Protein AF-A0A8J7SD52-F1 (afdb_monomer)

Organism: NCBI:txid2812953

Solvent-accessible surface area (backbone atoms only — not comparable to full-atom values): 25596 Å² total; per-residue (Å²): 138,85,84,83,87,63,96,89,71,88,84,88,81,79,89,80,87,79,93,76,86,85,83,93,71,65,68,64,54,54,51,52,50,52,50,49,51,50,50,50,55,48,48,55,50,54,71,71,63,67,62,50,36,27,65,45,66,41,72,42,74,46,80,46,48,34,66,55,72,47,77,54,98,90,45,72,41,54,59,40,42,37,36,39,30,37,42,24,34,75,88,71,50,66,7,68,12,58,24,48,56,54,46,59,80,31,33,50,68,49,43,73,76,34,52,75,68,50,31,48,50,54,38,48,50,42,32,51,49,43,42,62,63,44,42,73,38,68,34,82,44,52,53,53,44,48,65,68,44,46,66,62,42,44,54,49,44,26,64,79,69,70,33,93,80,57,50,66,48,41,51,30,23,33,38,11,13,56,44,43,7,37,48,43,31,49,27,62,75,72,68,47,71,30,54,79,70,62,49,54,75,91,37,35,82,38,49,65,43,80,39,58,36,30,36,41,24,40,72,41,51,82,84,56,50,73,67,55,54,46,42,43,36,77,73,46,36,30,51,44,40,40,35,51,38,59,45,84,72,57,75,69,57,11,50,55,50,31,48,55,51,50,50,55,49,44,77,67,50,51,86,39,75,27,94,56,28,83,87,37,34,38,42,37,31,37,33,25,77,27,60,45,94,45,70,69,60,52,48,56,49,48,55,49,31,47,74,73,67,45,46,92,30,50,55,36,38,29,26,52,43,40,67,87,63,79,71,72,45,66,88,70,83,55,41,33,25,37,41,88,56,35,82,44,38,66,34,42,51,53,42,44,75,32,37,38,52,28,36,46,37,31,38,67,35,50,14,52,58,50,34,47,47,29,42,33,49,31,42,78,70,72,35,33,43,35,24,47,63,80,59,45,57,62,61,56,50,30,58,39,46,59,52,15,31,10,28,53,51,49,83,61,46,80,37,14,40,32,41,51,37,23,84,79,36,41,58,55,41,72,64,49,34,73,54,33,74,56,59,85,42,63,52,68,52,66,57,61,23,22,22,41,39,51,75,61,35,59,56,44,32,65,37,74,81,54,73,45,68,62,63,48,44,70,56,54,70,130

Foldseek 3Di:
DDFDDDPDDGDDDDDDDDDDDDDDDVPVVVVVVVVVVVVVVVVVVVLLPDWWWFADKFKDKDWFAWPDFDDDPRDTDGTKIKMWMWTATPVGDIFIFIAIADQCLQPVVLPVVDPPVRSVVLLLVLLVVLRVVRHGDTGSALLRSCVVRLVVSVVVSCVVSVPPCGRSLSNLRSCQRVSLGRLLRNCVSSVNQFVQSSQPPLLCVLQVFFFQKAFEEAEDELPHDLVVLLCCCVPQQRLEYAYEAQDPDDLVVSLVSRLVVVLSNCVSAQPPADPFFPVRTRAYAYENNARHADPVSVLVSLVSCVVSVNNVRHAEYENPHPLPDQAADQPSPHAYEYDSNQLALVSLLSVVVSVHQAYAAECSRSNVSRSSSNSSSCVVSVRWYAYEYDLDFLLSQLVRCLRQSRGDDRPGGDGRYYYHHVVPIGPPNVVSLVQQPCSPDQQSDDGSRIRRQDPVCRSCSSVSNPDRVVSCCRRDPD

Sequence (478 aa):
MVLLQMPGRRLWIGNCSISCKNPISDGMYQVRILVNQIVYNYAENVSALMSISITDTYCEFEREPLANPFGFKGGYLKEIWQTAVLLKSDDQLSGIGLGCQSVLWSDRRIFVSASESGGNSLMFAITDKALQLAKGRSFDTPIDLLNQLFPEVYAYAQGITGLPDLNMTFVMNALVAIDNAAWILYAKHHGIKNFDELIPEKYRPALSYRHDQVACVPIASYGMSIHDIKQLVNRQGYFVLKIKIGSPGGQQEMLENDKKRFEQIHQAIGETKSQYTKNGLIPYYLDINGRYESKELLKQFLDHAEKIGAMNQIFLLEEPFPEEYTAHVDDLGITIVADESAHTADNVKERIEMGYGAMALKPIVKTLSMTFEMAKIAYEYNTPCFCADLTVNPVLVDWNKNVAARLTTIPGINTGLLETNGHQNYKYWKEMLDYHPDPDASWVQSRNGVFNLDKSFYKKSGGIFEDLPHYRSILMPQ

pLDDT: mean 90.02, std 17.76, range [27.45, 98.88]

Nearest PDB structures (foldseek):
  3r0u-assembly1_A  TM=7.630E-01  e=9.603E-17  Francisella philomiragia subsp. philomiragia ATCC 25017
  1tkk-assembly1_A  TM=7.737E-01  e=1.775E-15  Bacillus subtilis
  3tte-assembly1_A  TM=7.748E-01  e=2.093E-15  Bradyrhizobium sp. ORS 278
  2qdd-assembly1_A  TM=7.507E-01  e=1.892E-14  Roseovarius nubinhibens ISM
  2ola-assembly1_A  TM=7.741E-01  e=1.572E-10  Staphylococcus aureus subsp. aureus COL

Radius of gyration: 25.09 Å; Cα contacts (8 Å, |Δi|>4): 893; chains: 1; bounding box: 64×82×63 Å

Mean predicted aligned error: 7.57 Å

Secondary structure (DSSP, 8-state):
------TT-PPPPP-------S--SHHHHHHHHHHHHHHHHHHHHHHT--PEEEEEEEEEEEEEEEEEEEEETTEEEEEEEEEEEEEEETTS-EEEEEEE--HHHH-HHHHHHS-HHHHHHHHHHHHHHHHHHHTT-EESSHHHHHHHHHHHHHHHHHHHHT-TT--HHHHHHHHHHHHHHHHHHHHHHTT--SHHHHS-GGGGGGG----SEEEEE-EE-TTS-HHHHHHHHHTT----EEEE---SSSHHHHHHHHHHHHHHHHHHHTT-B-TTBTTSBPPEEEE-TT----HHHHHHHHHHHHHTT-GGGEEEEE--S-TT-----GGGSS-EEESTT--SHHHHHHHHHTT--EEEE-HHHH-HHHHHHHHHHHHHTT--EEE--SS--HHHHHHHHHHHTTSPPPTTBSSEEEE--HHHHBTTHHHHHTTSSSTTSTTTS-BTTEEE--HHHHHHGGGTTS--HHHHHHHS--

InterPro domains:
  IPR013342 Mandelate racemase, C-terminal domain [PF13378] (229-389)
  IPR029017 Enolase-like, N-terminal [SSF54826] (54-191)
  IPR034593 D-galactonate dehydratase DgoD-like [PTHR48080] (127-410)
  IPR036849 Enolase-like, C-terminal domain superfamily [G3DSA:3.20.20.120] (211-435)
  IPR036849 Enolase-like, C-terminal domain superfamily [SSF51604] (221-396)

Structure (mmCIF, N/CA/C/O backbone):
data_AF-A0A8J7SD52-F1
#
_entry.id   AF-A0A8J7SD52-F1
#
loop_
_atom_site.group_PDB
_atom_site.id
_atom_site.type_symbol
_atom_site.label_atom_id
_atom_site.label_alt_id
_atom_site.label_comp_id
_atom_site.label_asym_id
_atom_site.label_entity_id
_atom_site.label_seq_id
_atom_site.pdbx_PDB_ins_code
_atom_site.Cartn_x
_atom_site.Cartn_y
_atom_site.Cartn_z
_atom_site.occupancy
_atom_site.B_iso_or_equiv
_atom_site.auth_seq_id
_atom_site.auth_comp_id
_atom_site.auth_asym_id
_atom_site.auth_atom_id
_atom_site.pdbx_PDB_model_num
ATOM 1 N N . MET A 1 1 ? 31.328 -45.412 -19.086 1.00 30.06 1 MET A N 1
ATOM 2 C CA . MET A 1 1 ? 31.581 -44.374 -20.105 1.00 30.06 1 MET A CA 1
ATOM 3 C C . MET A 1 1 ? 30.265 -44.111 -20.820 1.00 30.06 1 MET A C 1
ATOM 5 O O . MET A 1 1 ? 29.842 -44.943 -21.608 1.00 30.06 1 MET A O 1
ATOM 9 N N . VAL A 1 2 ? 29.557 -43.043 -20.452 1.00 32.19 2 VAL A N 1
ATOM 10 C CA . VAL A 1 2 ? 28.313 -42.642 -21.128 1.00 32.19 2 VAL A CA 1
ATOM 11 C C . VAL A 1 2 ? 28.694 -41.541 -22.106 1.00 32.19 2 VAL A C 1
ATOM 13 O O . VAL A 1 2 ? 29.158 -40.485 -21.687 1.00 32.19 2 VAL A O 1
ATOM 16 N N . LEU A 1 3 ? 28.577 -41.818 -23.404 1.00 28.33 3 LEU A N 1
ATOM 17 C CA . LEU A 1 3 ? 28.777 -40.818 -24.447 1.00 28.33 3 LEU A CA 1
ATOM 18 C C . LEU A 1 3 ? 27.433 -40.116 -24.677 1.00 28.33 3 LEU A C 1
ATOM 20 O O . LEU A 1 3 ? 26.516 -40.708 -25.240 1.00 28.33 3 LEU A O 1
ATOM 24 N N . LEU A 1 4 ? 27.310 -38.871 -24.226 1.00 31.78 4 LEU A N 1
ATOM 25 C CA . LEU A 1 4 ? 26.234 -37.979 -24.656 1.00 31.78 4 LEU A CA 1
ATOM 26 C C . LEU A 1 4 ? 26.670 -37.326 -25.968 1.00 31.78 4 LEU A C 1
ATOM 28 O O . LEU A 1 4 ? 27.691 -36.640 -26.022 1.00 31.78 4 LEU A O 1
ATOM 32 N N . GLN A 1 5 ? 25.924 -37.583 -27.039 1.00 28.28 5 GLN A N 1
ATOM 33 C CA . GLN A 1 5 ? 26.184 -37.018 -28.356 1.00 28.28 5 GLN A CA 1
ATOM 34 C C . GLN A 1 5 ? 25.186 -35.881 -28.609 1.00 28.28 5 GLN A C 1
ATOM 36 O O . GLN A 1 5 ? 23.996 -36.122 -28.780 1.00 28.28 5 GLN A O 1
ATOM 41 N N . MET A 1 6 ? 25.684 -34.644 -28.635 1.00 35.34 6 MET A N 1
ATOM 42 C CA . MET A 1 6 ? 24.988 -33.476 -29.183 1.00 35.34 6 MET A CA 1
ATOM 43 C C . MET A 1 6 ? 25.906 -32.757 -30.187 1.00 35.34 6 MET A C 1
ATOM 45 O O . MET A 1 6 ? 27.132 -32.905 -30.103 1.00 35.34 6 MET A O 1
ATOM 49 N N . PRO A 1 7 ? 25.358 -32.021 -31.174 1.00 32.50 7 PRO A N 1
ATOM 50 C CA . PRO A 1 7 ? 26.150 -31.456 -32.260 1.00 32.50 7 PRO A CA 1
ATOM 51 C C . PRO A 1 7 ? 27.044 -30.321 -31.740 1.00 32.50 7 PRO A C 1
ATOM 53 O O . PRO A 1 7 ? 26.551 -29.328 -31.217 1.00 32.50 7 PRO A O 1
ATOM 56 N N . GLY A 1 8 ? 28.363 -30.453 -31.909 1.00 39.94 8 GLY A N 1
ATOM 57 C CA . GLY A 1 8 ? 29.293 -29.317 -31.869 1.00 39.94 8 GLY A CA 1
ATOM 58 C C . GLY A 1 8 ? 30.322 -29.254 -30.735 1.00 39.94 8 GLY A C 1
ATOM 59 O O . GLY A 1 8 ? 31.317 -28.559 -30.920 1.00 39.94 8 GLY A O 1
ATOM 60 N N . ARG A 1 9 ? 30.191 -29.973 -29.607 1.00 34.56 9 ARG A N 1
ATOM 61 C CA . ARG A 1 9 ? 31.245 -30.029 -28.560 1.00 34.56 9 ARG A CA 1
ATOM 62 C C . ARG A 1 9 ? 31.256 -31.374 -27.819 1.00 34.56 9 ARG A C 1
ATOM 64 O O . ARG A 1 9 ? 30.211 -31.853 -27.396 1.00 34.56 9 ARG A O 1
ATOM 71 N N . ARG A 1 10 ? 32.440 -31.983 -27.642 1.00 30.95 10 ARG A N 1
ATOM 72 C CA . ARG A 1 10 ? 32.647 -33.183 -26.800 1.00 30.95 10 ARG A CA 1
ATOM 73 C C . ARG A 1 10 ? 33.134 -32.757 -25.415 1.00 30.95 10 ARG A C 1
ATOM 75 O O . ARG A 1 10 ? 34.218 -32.190 -25.315 1.00 30.95 10 ARG A O 1
ATOM 82 N N . LEU A 1 11 ? 32.371 -33.065 -24.368 1.00 33.22 11 LEU A N 1
ATOM 83 C CA . LEU A 1 11 ? 32.794 -32.902 -22.975 1.00 33.22 11 LEU A CA 1
ATOM 84 C C . LEU A 1 11 ? 33.321 -34.247 -22.447 1.00 33.22 11 LEU A C 1
ATOM 86 O O . LEU A 1 11 ? 32.622 -35.257 -22.522 1.00 33.22 11 LEU A O 1
ATOM 90 N N . TRP A 1 12 ? 34.552 -34.271 -21.935 1.00 32.75 12 TRP A N 1
ATOM 91 C CA . TRP A 1 12 ? 35.133 -35.440 -21.265 1.00 32.75 12 TRP A CA 1
ATOM 92 C C . TRP A 1 12 ? 34.887 -35.338 -19.758 1.00 32.75 12 TRP A C 1
ATOM 94 O O . TRP A 1 12 ? 35.367 -34.405 -19.122 1.00 32.75 12 TRP A O 1
ATOM 104 N N . ILE A 1 13 ? 34.177 -36.308 -19.180 1.00 37.69 13 ILE A N 1
ATOM 105 C CA . ILE A 1 13 ? 34.043 -36.457 -17.725 1.00 37.69 13 ILE A CA 1
ATOM 106 C C . ILE A 1 13 ? 34.959 -37.615 -17.307 1.00 37.69 13 ILE A C 1
ATOM 108 O O . ILE A 1 13 ? 34.836 -38.725 -17.827 1.00 37.69 13 ILE A O 1
ATOM 112 N N . GLY A 1 14 ? 35.935 -37.320 -16.445 1.00 32.22 14 GLY A N 1
ATOM 113 C CA . GLY A 1 14 ? 37.025 -38.221 -16.057 1.00 32.22 14 GLY A CA 1
ATOM 114 C C . GLY A 1 14 ? 36.595 -39.475 -15.283 1.00 32.22 14 GLY A C 1
ATOM 115 O O . GLY A 1 14 ? 35.498 -39.562 -14.735 1.00 32.22 14 GLY A O 1
ATOM 116 N N . ASN A 1 15 ? 37.498 -40.460 -15.253 1.00 30.53 15 ASN A N 1
ATOM 117 C CA . ASN A 1 15 ? 37.294 -41.793 -14.682 1.00 30.53 15 ASN A CA 1
ATOM 118 C C . ASN A 1 15 ? 37.078 -41.766 -13.159 1.00 30.53 15 ASN A C 1
ATOM 120 O O . ASN A 1 15 ? 38.019 -41.538 -12.402 1.00 30.53 15 ASN A O 1
ATOM 124 N N . CYS A 1 16 ? 35.876 -42.125 -12.708 1.00 31.78 16 CYS A N 1
ATOM 125 C CA . CYS A 1 16 ? 35.646 -42.585 -11.341 1.00 31.78 16 CYS A CA 1
ATOM 126 C C . CYS A 1 16 ? 35.746 -44.121 -11.337 1.00 31.78 16 CYS A C 1
ATOM 128 O O . CYS A 1 16 ? 34.922 -44.802 -11.950 1.00 31.78 16 CYS A O 1
ATOM 130 N N . SER A 1 17 ? 36.793 -44.674 -10.719 1.00 27.45 17 SER A N 1
ATOM 131 C CA . SER A 1 17 ? 36.960 -46.123 -10.565 1.00 27.45 17 SER A CA 1
ATOM 132 C C . SER A 1 17 ? 36.307 -46.571 -9.258 1.00 27.45 17 SER A C 1
ATOM 134 O O . SER A 1 17 ? 36.873 -46.428 -8.181 1.00 27.45 17 SER A O 1
ATOM 136 N N . ILE A 1 18 ? 35.092 -47.113 -9.347 1.00 33.66 18 ILE A N 1
ATOM 137 C CA . ILE A 1 18 ? 34.468 -47.847 -8.241 1.00 33.66 18 ILE A CA 1
ATOM 138 C C . ILE A 1 18 ? 34.659 -49.335 -8.533 1.00 33.66 18 ILE A C 1
ATOM 140 O O . ILE A 1 18 ? 34.109 -49.879 -9.490 1.00 33.66 18 ILE A O 1
ATOM 144 N N . SER A 1 19 ? 35.487 -49.988 -7.721 1.00 29.44 19 SER A N 1
ATOM 145 C CA . SER A 1 19 ? 35.642 -51.442 -7.700 1.00 29.44 19 SER A CA 1
ATOM 146 C C . SER A 1 19 ? 34.400 -52.064 -7.047 1.00 29.44 19 SER A C 1
ATOM 148 O O . SER A 1 19 ? 34.271 -52.019 -5.824 1.00 29.44 19 SER A O 1
ATOM 150 N N . CYS A 1 20 ? 33.522 -52.692 -7.832 1.00 31.31 20 CYS A N 1
ATOM 151 C CA . CYS A 1 20 ? 32.444 -53.543 -7.317 1.00 31.31 20 CYS A CA 1
ATOM 152 C C . CYS A 1 20 ? 32.528 -54.952 -7.921 1.00 31.31 20 CYS A C 1
ATOM 154 O O . CYS A 1 20 ? 32.502 -55.128 -9.139 1.00 31.31 20 CYS A O 1
ATOM 156 N N . LYS A 1 21 ? 32.606 -55.963 -7.047 1.00 30.75 21 LYS A N 1
ATOM 157 C CA . LYS A 1 21 ? 32.418 -57.383 -7.371 1.00 30.75 21 LYS A CA 1
ATOM 158 C C . LYS A 1 21 ? 30.908 -57.712 -7.346 1.00 30.75 21 LYS A C 1
ATOM 160 O O . LYS A 1 21 ? 30.336 -57.698 -6.265 1.00 30.75 21 LYS A O 1
ATOM 165 N N . ASN A 1 22 ? 30.341 -58.086 -8.507 1.00 31.53 22 ASN A N 1
ATOM 166 C CA . ASN A 1 22 ? 29.050 -58.787 -8.757 1.00 31.53 22 ASN A CA 1
ATOM 167 C C . ASN A 1 22 ? 27.709 -58.070 -8.393 1.00 31.53 22 ASN A C 1
ATOM 169 O O . ASN A 1 22 ? 27.715 -57.137 -7.604 1.00 31.53 22 ASN A O 1
ATOM 173 N N . PRO A 1 23 ? 26.551 -58.427 -9.010 1.00 42.19 23 PRO A N 1
ATOM 174 C CA . PRO A 1 23 ? 26.149 -57.968 -10.344 1.00 42.19 23 PRO A CA 1
ATOM 175 C C . PRO A 1 23 ? 24.783 -57.228 -10.387 1.00 42.19 23 PRO A C 1
ATOM 177 O O . PRO A 1 23 ? 23.827 -57.590 -9.717 1.00 42.19 23 PRO A O 1
ATOM 180 N N . ILE A 1 24 ? 24.713 -56.217 -11.261 1.00 48.72 24 ILE A N 1
ATOM 181 C CA . ILE A 1 24 ? 23.586 -55.780 -12.119 1.00 48.72 24 ILE A CA 1
ATOM 182 C C . ILE A 1 24 ? 22.151 -55.879 -11.544 1.00 48.72 24 ILE A C 1
ATOM 184 O O . ILE A 1 24 ? 21.464 -56.879 -11.719 1.00 48.72 24 ILE A O 1
ATOM 188 N N . SER A 1 25 ? 21.649 -54.766 -10.997 1.00 42.62 25 SER A N 1
ATOM 189 C CA . SER A 1 25 ? 20.309 -54.206 -11.311 1.00 42.62 25 SER A CA 1
ATOM 190 C C . SER A 1 25 ? 20.090 -52.832 -10.652 1.00 42.62 25 SER A C 1
ATOM 192 O O . SER A 1 25 ? 19.511 -51.948 -11.278 1.00 42.62 25 SER A O 1
ATOM 194 N N . ASP A 1 26 ? 20.682 -52.581 -9.480 1.00 43.75 26 ASP A N 1
ATOM 195 C CA . ASP A 1 26 ? 20.472 -51.323 -8.735 1.00 43.75 26 ASP A CA 1
ATOM 196 C C . ASP A 1 26 ? 21.356 -50.145 -9.185 1.00 43.75 26 ASP A C 1
ATOM 198 O O . ASP A 1 26 ? 20.972 -48.977 -9.077 1.00 43.75 26 ASP A O 1
ATOM 202 N N . GLY A 1 27 ? 22.531 -50.424 -9.759 1.00 40.41 27 GLY A N 1
ATOM 203 C CA . GLY A 1 27 ? 23.490 -49.384 -10.153 1.00 40.41 27 GLY A CA 1
ATOM 204 C C . GLY A 1 27 ? 23.020 -48.498 -11.314 1.00 40.41 27 GLY A C 1
ATOM 205 O O . GLY A 1 27 ? 23.297 -47.301 -11.327 1.00 40.41 27 GLY A O 1
ATOM 206 N N . MET A 1 28 ? 22.267 -49.046 -12.276 1.00 39.72 28 MET A N 1
ATOM 207 C CA . MET A 1 28 ? 21.733 -48.249 -13.392 1.00 39.72 28 MET A CA 1
ATOM 208 C C . MET A 1 28 ? 20.594 -47.327 -12.954 1.00 39.72 28 MET A C 1
ATOM 210 O O . MET A 1 28 ? 20.465 -46.240 -13.511 1.00 39.72 28 MET A O 1
ATOM 214 N N . TYR A 1 29 ? 19.797 -47.726 -11.959 1.00 40.75 29 TYR A N 1
ATOM 215 C CA . TYR A 1 29 ? 18.692 -46.910 -11.452 1.00 40.75 29 TYR A CA 1
ATOM 216 C C . TYR A 1 29 ? 19.217 -45.698 -10.672 1.00 40.75 29 TYR A C 1
ATOM 218 O O . TYR A 1 29 ? 18.799 -44.570 -10.928 1.00 40.75 29 TYR A O 1
ATOM 226 N N . GLN A 1 30 ? 20.221 -45.913 -9.815 1.00 42.06 30 GLN A N 1
ATOM 227 C CA . GLN A 1 30 ? 20.903 -44.852 -9.065 1.00 42.06 30 GLN A CA 1
ATOM 228 C C . GLN A 1 30 ? 21.622 -43.851 -9.986 1.00 42.06 30 GLN A C 1
ATOM 230 O O . GLN A 1 30 ? 21.490 -42.643 -9.809 1.00 42.06 30 GLN A O 1
ATOM 235 N N . VAL A 1 31 ? 22.309 -44.325 -11.036 1.00 48.62 31 VAL A N 1
ATOM 236 C CA . VAL A 1 31 ? 22.958 -43.439 -12.022 1.00 48.62 31 VAL A CA 1
ATOM 237 C C . VAL A 1 31 ? 21.929 -42.630 -12.817 1.00 48.62 31 VAL A C 1
ATOM 239 O O . VAL A 1 31 ? 22.168 -41.460 -13.102 1.00 48.62 31 VAL A O 1
ATOM 242 N N . ARG A 1 32 ? 20.766 -43.204 -13.151 1.00 43.38 32 ARG A N 1
ATOM 243 C CA . ARG A 1 32 ? 19.703 -42.487 -13.876 1.00 43.38 32 ARG A CA 1
ATOM 244 C C . ARG A 1 32 ? 19.049 -41.403 -13.019 1.00 43.38 32 ARG A C 1
ATOM 246 O O . ARG A 1 32 ? 18.764 -40.331 -13.540 1.00 43.38 32 ARG A O 1
ATOM 253 N N . ILE A 1 33 ? 18.859 -41.662 -11.722 1.00 49.94 33 ILE A N 1
ATOM 254 C CA . ILE A 1 33 ? 18.379 -40.662 -10.758 1.00 49.94 33 ILE A CA 1
ATOM 255 C C . ILE A 1 33 ? 19.402 -39.534 -10.633 1.00 49.94 33 ILE A C 1
ATOM 257 O O . ILE A 1 33 ? 19.032 -38.383 -10.817 1.00 49.94 33 ILE A O 1
ATOM 261 N N . LEU A 1 34 ? 20.686 -39.853 -10.436 1.00 46.16 34 LEU A N 1
ATOM 262 C CA . LEU A 1 34 ? 21.739 -38.847 -10.280 1.00 46.16 34 LEU A CA 1
ATOM 263 C C . LEU A 1 34 ? 21.916 -37.987 -11.542 1.00 46.16 34 LEU A C 1
ATOM 265 O O . LEU A 1 34 ? 22.055 -36.773 -11.448 1.00 46.16 34 LEU A O 1
ATOM 269 N N . VAL A 1 35 ? 21.865 -38.594 -12.734 1.00 52.06 35 VAL A N 1
ATOM 270 C CA . VAL A 1 35 ? 21.930 -37.863 -14.010 1.00 52.06 35 VAL A CA 1
ATOM 271 C C . VAL A 1 35 ? 20.688 -37.001 -14.208 1.00 52.06 35 VAL A C 1
ATOM 273 O O . VAL A 1 35 ? 20.830 -35.853 -14.610 1.00 52.06 35 VAL A O 1
ATOM 276 N N . ASN A 1 36 ? 19.491 -37.496 -13.884 1.00 45.47 36 ASN A N 1
ATOM 277 C CA . ASN A 1 36 ? 18.281 -36.678 -13.944 1.00 45.47 36 ASN A CA 1
ATOM 278 C C . ASN A 1 36 ? 18.340 -35.517 -12.951 1.00 45.47 36 ASN A C 1
ATOM 280 O O . ASN A 1 36 ? 17.970 -34.418 -13.322 1.00 45.47 36 ASN A O 1
ATOM 284 N N . GLN A 1 37 ? 18.858 -35.721 -11.741 1.00 42.22 37 GLN A N 1
ATOM 285 C CA . GLN A 1 37 ? 19.005 -34.670 -10.733 1.00 42.22 37 GLN A CA 1
ATOM 286 C C . GLN A 1 37 ? 20.052 -33.630 -11.145 1.00 42.22 37 GLN A C 1
ATOM 288 O O . GLN A 1 37 ? 19.823 -32.440 -10.988 1.00 42.22 37 GLN A O 1
ATOM 293 N N . ILE A 1 38 ? 21.166 -34.053 -11.750 1.00 51.59 38 ILE A N 1
ATOM 294 C CA . ILE A 1 38 ? 22.175 -33.142 -12.308 1.00 51.59 38 ILE A CA 1
ATOM 295 C C . ILE A 1 38 ? 21.610 -32.377 -13.505 1.00 51.59 38 ILE A C 1
ATOM 297 O O . ILE A 1 38 ? 21.826 -31.180 -13.593 1.00 51.59 38 ILE A O 1
ATOM 301 N N . VAL A 1 39 ? 20.876 -33.027 -14.410 1.00 51.09 39 VAL A N 1
ATOM 302 C CA . VAL A 1 39 ? 20.257 -32.366 -15.570 1.00 51.09 39 VAL A CA 1
ATOM 303 C C . VAL A 1 39 ? 19.138 -31.422 -15.136 1.00 51.09 39 VAL A C 1
ATOM 305 O O . VAL A 1 39 ? 19.035 -30.345 -15.702 1.00 51.09 39 VAL A O 1
ATOM 308 N N . TYR A 1 40 ? 18.349 -31.777 -14.121 1.00 46.19 40 TYR A N 1
ATOM 309 C CA . TYR A 1 40 ? 17.303 -30.917 -13.565 1.00 46.19 40 TYR A CA 1
ATOM 310 C C . TYR A 1 40 ? 17.916 -29.711 -12.849 1.00 46.19 40 TYR A C 1
ATOM 312 O O . TYR A 1 40 ? 17.567 -28.582 -13.161 1.00 46.19 40 TYR A O 1
ATOM 320 N N . ASN A 1 41 ? 18.932 -29.931 -12.009 1.00 42.03 41 ASN A N 1
ATOM 321 C CA . ASN A 1 41 ? 19.679 -28.851 -11.364 1.00 42.03 41 ASN A CA 1
ATOM 322 C C . ASN A 1 41 ? 20.417 -27.980 -12.389 1.00 42.03 41 ASN A C 1
ATOM 324 O O . ASN A 1 41 ? 20.535 -26.778 -12.194 1.00 42.03 41 ASN A O 1
ATOM 328 N N . TYR A 1 42 ? 20.930 -28.549 -13.482 1.00 44.94 42 TYR A N 1
ATOM 329 C CA . TYR A 1 42 ? 21.585 -27.784 -14.543 1.00 44.94 42 TYR A CA 1
ATOM 330 C C . TYR A 1 42 ? 20.564 -27.045 -15.414 1.00 44.94 42 TYR A C 1
ATOM 332 O O . TYR A 1 42 ? 20.851 -25.944 -15.846 1.00 44.94 42 TYR A O 1
ATOM 340 N N . ALA A 1 43 ? 19.371 -27.595 -15.648 1.00 43.66 43 ALA A N 1
ATOM 341 C CA . ALA A 1 43 ? 18.297 -26.927 -16.381 1.00 43.66 43 ALA A CA 1
ATOM 342 C C . ALA A 1 43 ? 17.667 -25.788 -15.566 1.00 43.66 43 ALA A C 1
ATOM 344 O O . ALA A 1 43 ? 17.446 -24.723 -16.131 1.00 43.66 43 ALA A O 1
ATOM 345 N N . GLU A 1 44 ? 17.467 -25.966 -14.256 1.00 43.56 44 GLU A N 1
ATOM 346 C CA . GLU A 1 44 ? 17.078 -24.876 -13.349 1.00 43.56 44 GLU A CA 1
ATOM 347 C C . GLU A 1 44 ? 18.178 -23.815 -13.249 1.00 43.56 44 GLU A C 1
ATOM 349 O O . GLU A 1 44 ? 17.885 -22.626 -13.331 1.00 43.56 44 GLU A O 1
ATOM 354 N N . ASN A 1 45 ? 19.454 -24.216 -13.180 1.00 43.47 45 ASN A N 1
ATOM 355 C CA . ASN A 1 45 ? 20.558 -23.257 -13.245 1.00 43.47 45 ASN A CA 1
ATOM 356 C C . ASN A 1 45 ? 20.633 -22.555 -14.610 1.00 43.47 45 ASN A C 1
ATOM 358 O O . ASN A 1 45 ? 20.920 -21.372 -14.650 1.00 43.47 45 ASN A O 1
ATOM 362 N N . VAL A 1 46 ? 20.351 -23.228 -15.731 1.00 44.19 46 VAL A N 1
ATOM 363 C CA . VAL A 1 46 ? 20.397 -22.627 -17.078 1.00 44.19 46 VAL A CA 1
ATOM 364 C C . VAL A 1 46 ? 19.191 -21.724 -17.358 1.00 44.19 46 VAL A C 1
ATOM 366 O O . VAL A 1 46 ? 19.362 -20.700 -18.015 1.00 44.19 46 VAL A O 1
ATOM 369 N N . SER A 1 47 ? 18.000 -22.016 -16.823 1.00 45.91 47 SER A N 1
ATOM 370 C CA . SER A 1 47 ? 16.880 -21.063 -16.865 1.00 45.91 47 SER A CA 1
ATOM 371 C C . SER A 1 47 ? 17.074 -19.889 -15.904 1.00 45.91 47 SER A C 1
ATOM 373 O O . SER A 1 47 ? 16.497 -18.835 -16.131 1.00 45.91 47 SER A O 1
ATOM 375 N N . ALA A 1 48 ? 17.899 -20.050 -14.864 1.00 46.28 48 ALA A N 1
ATOM 376 C CA . ALA A 1 48 ? 18.374 -18.973 -13.996 1.00 46.28 48 ALA A CA 1
ATOM 377 C C . ALA A 1 48 ? 19.593 -18.205 -14.568 1.00 46.28 48 ALA A C 1
ATOM 379 O O . ALA A 1 48 ? 20.118 -17.324 -13.897 1.00 46.28 48 ALA A O 1
ATOM 380 N N . LEU A 1 49 ? 20.060 -18.527 -15.786 1.00 51.31 49 LEU A N 1
ATOM 381 C CA . LEU A 1 49 ? 21.292 -17.983 -16.387 1.00 51.31 49 LEU A CA 1
ATOM 382 C C . LEU A 1 49 ? 21.068 -17.013 -17.562 1.00 51.31 49 LEU A C 1
ATOM 384 O O . LEU A 1 49 ? 22.047 -16.601 -18.187 1.00 51.31 49 LEU A O 1
ATOM 388 N N . MET A 1 50 ? 19.831 -16.635 -17.892 1.00 66.44 50 MET A N 1
ATOM 389 C CA . MET A 1 50 ? 19.587 -15.590 -18.894 1.00 66.44 50 MET A CA 1
ATOM 390 C C . MET A 1 50 ? 19.179 -14.295 -18.201 1.00 66.44 50 MET A C 1
ATOM 392 O O . MET A 1 50 ? 18.029 -14.097 -17.833 1.00 66.44 50 MET A O 1
ATOM 396 N N . SER A 1 51 ? 20.175 -13.437 -17.990 1.00 89.38 51 SER A N 1
ATOM 397 C CA . SER A 1 51 ? 19.981 -12.079 -17.490 1.00 89.38 51 SER A CA 1
ATOM 398 C C . SER A 1 51 ? 19.127 -11.283 -18.480 1.00 89.38 51 SER A C 1
ATOM 400 O O . SER A 1 51 ? 19.403 -11.300 -19.682 1.00 89.38 51 SER A O 1
ATOM 402 N N . ILE A 1 52 ? 18.112 -10.573 -17.991 1.00 96.00 52 ILE A N 1
ATOM 403 C CA . ILE A 1 52 ? 17.205 -9.770 -18.817 1.00 96.00 52 ILE A CA 1
ATOM 404 C C . ILE A 1 52 ? 17.865 -8.419 -19.071 1.00 96.00 52 ILE A C 1
ATOM 406 O O . ILE A 1 52 ? 18.102 -7.677 -18.119 1.00 96.00 52 ILE A O 1
ATOM 410 N N . SER A 1 53 ? 18.139 -8.070 -20.332 1.00 97.31 53 SER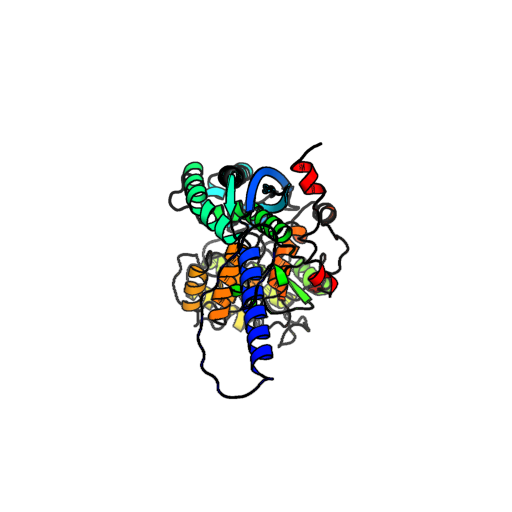 A N 1
ATOM 411 C CA . SER A 1 53 ? 18.714 -6.765 -20.685 1.00 97.31 53 SER A CA 1
ATOM 412 C C . SER A 1 53 ? 17.637 -5.776 -21.121 1.00 97.31 53 SER A C 1
ATOM 414 O O . SER A 1 53 ? 16.903 -6.045 -22.068 1.00 97.31 53 SER A O 1
ATOM 416 N N . ILE A 1 54 ? 17.543 -4.619 -20.459 1.00 98.44 54 ILE A N 1
ATOM 417 C CA . ILE A 1 54 ? 16.548 -3.582 -20.769 1.00 98.44 54 ILE A CA 1
ATOM 418 C C . ILE A 1 54 ? 17.046 -2.738 -21.946 1.00 98.44 54 ILE A C 1
ATOM 420 O O . ILE A 1 54 ? 18.028 -2.005 -21.829 1.00 98.44 54 ILE A O 1
ATOM 424 N N . THR A 1 55 ? 16.346 -2.790 -23.077 1.00 98.12 55 THR A N 1
ATOM 425 C CA . THR A 1 55 ? 16.712 -2.068 -24.304 1.00 98.12 55 THR A CA 1
ATOM 426 C C . THR A 1 55 ? 16.004 -0.734 -24.441 1.00 98.12 55 THR A C 1
ATOM 428 O O . THR A 1 55 ? 16.635 0.249 -24.824 1.00 98.12 55 THR A O 1
ATOM 431 N N . ASP A 1 56 ? 14.722 -0.673 -24.087 1.00 98.12 56 ASP A N 1
ATOM 432 C CA . ASP A 1 56 ? 13.914 0.537 -24.191 1.00 98.12 56 ASP A CA 1
ATOM 433 C C . ASP A 1 56 ? 13.014 0.712 -22.975 1.00 98.12 56 ASP A C 1
ATOM 435 O O . ASP A 1 56 ? 12.565 -0.250 -22.346 1.00 98.12 56 ASP A O 1
ATOM 439 N N . THR A 1 57 ? 12.758 1.975 -22.655 1.00 98.38 57 THR A N 1
ATOM 440 C CA . THR A 1 57 ? 11.932 2.392 -21.531 1.00 98.38 57 THR A CA 1
ATOM 441 C C . THR A 1 57 ? 10.996 3.511 -21.971 1.00 98.38 57 THR A C 1
ATOM 443 O O . THR A 1 57 ? 11.371 4.351 -22.791 1.00 98.38 57 THR A O 1
ATOM 446 N N . TYR A 1 58 ? 9.775 3.504 -21.440 1.00 98.38 58 TYR A N 1
ATOM 447 C CA . TYR A 1 58 ? 8.757 4.528 -21.683 1.00 98.38 58 TYR A CA 1
ATOM 448 C C . TYR A 1 58 ? 8.098 4.888 -20.356 1.00 98.38 58 TYR A C 1
ATOM 450 O O . TYR A 1 58 ? 7.935 4.020 -19.496 1.00 98.38 58 TYR A O 1
ATOM 458 N N . CYS A 1 59 ? 7.720 6.152 -20.202 1.00 98.06 59 CYS A N 1
ATOM 459 C CA . CYS A 1 59 ? 7.110 6.689 -18.994 1.00 98.06 59 CYS A CA 1
ATOM 460 C C . CYS A 1 59 ? 6.007 7.659 -19.393 1.00 98.06 59 CYS A C 1
ATOM 462 O O . CYS A 1 59 ? 6.262 8.552 -20.196 1.00 98.06 59 CYS A O 1
ATOM 464 N N . GLU A 1 60 ? 4.824 7.505 -18.814 1.00 98.25 60 GLU A N 1
ATOM 465 C CA . GLU A 1 60 ? 3.741 8.477 -18.924 1.00 98.25 60 GLU A CA 1
ATOM 466 C C . GLU A 1 60 ? 2.947 8.547 -17.621 1.00 98.25 60 GLU A C 1
ATOM 468 O O . GLU A 1 60 ? 3.114 7.714 -16.723 1.00 98.25 60 GLU A O 1
ATOM 473 N N . PHE A 1 61 ? 2.085 9.554 -17.500 1.00 98.00 61 PHE A N 1
ATOM 474 C CA . PHE A 1 61 ? 1.209 9.687 -16.343 1.00 98.00 61 PHE A CA 1
ATOM 475 C C . PHE A 1 61 ? -0.174 10.239 -16.688 1.00 98.00 61 PHE A C 1
ATOM 477 O O . PHE A 1 61 ? -0.361 10.997 -17.636 1.00 98.00 61 PHE A O 1
ATOM 484 N N . GLU A 1 62 ? -1.144 9.908 -15.843 1.00 97.56 62 GLU A N 1
ATOM 485 C CA . GLU A 1 62 ? -2.492 10.467 -15.857 1.00 97.56 62 GLU A CA 1
ATOM 486 C C . GLU A 1 62 ? -2.787 11.138 -14.516 1.00 97.56 62 GLU A C 1
ATOM 488 O O . GLU A 1 62 ? -2.233 10.780 -13.477 1.00 97.56 62 GLU A O 1
ATOM 493 N N . ARG A 1 63 ? -3.665 12.141 -14.519 1.00 97.44 63 ARG A N 1
ATOM 494 C CA . ARG A 1 63 ? -4.067 12.864 -13.308 1.00 97.44 63 ARG A CA 1
ATOM 495 C C . ARG A 1 63 ? -5.509 12.523 -12.992 1.00 97.44 63 ARG A C 1
ATOM 497 O O . ARG A 1 63 ? -6.408 13.010 -13.673 1.00 97.44 63 ARG A O 1
ATOM 504 N N . GLU A 1 64 ? -5.720 11.727 -11.952 1.00 97.56 64 GLU A N 1
ATOM 505 C CA . GLU A 1 64 ? -7.060 11.274 -11.590 1.00 97.56 64 GLU A CA 1
ATOM 506 C C . GLU A 1 64 ? -7.638 12.115 -10.447 1.00 97.56 64 GLU A C 1
ATOM 508 O O . GLU A 1 64 ? -7.104 12.089 -9.331 1.00 97.56 64 GLU A O 1
ATOM 513 N N . PRO A 1 65 ? -8.713 12.891 -10.684 1.00 97.38 65 PRO A N 1
ATOM 514 C CA . PRO A 1 65 ? -9.301 13.733 -9.656 1.00 97.38 65 PRO A CA 1
ATOM 515 C C . PRO A 1 65 ? -10.075 12.910 -8.625 1.00 97.38 65 PRO A C 1
ATOM 517 O O . PRO A 1 65 ? -10.764 11.933 -8.935 1.00 97.38 65 PRO A O 1
ATOM 520 N N . LEU A 1 66 ? -10.036 13.381 -7.384 1.00 96.38 66 LEU A N 1
ATOM 521 C CA . LEU A 1 66 ? -10.841 12.843 -6.298 1.00 96.38 66 LEU A CA 1
ATOM 522 C C . LEU A 1 66 ? -12.230 13.496 -6.285 1.00 96.38 66 LEU A C 1
ATOM 524 O O . LEU A 1 66 ? -12.405 14.661 -6.651 1.00 96.38 66 LEU A O 1
ATOM 528 N N . ALA A 1 67 ? -13.240 12.742 -5.855 1.00 94.62 67 ALA A N 1
ATOM 529 C CA . ALA A 1 67 ? -14.618 13.205 -5.725 1.00 94.62 67 ALA A CA 1
ATOM 530 C C . ALA A 1 67 ? -14.741 14.338 -4.694 1.00 94.62 67 ALA A C 1
ATOM 532 O O . ALA A 1 67 ? -15.544 15.252 -4.867 1.00 94.62 67 ALA A O 1
ATOM 533 N N . ASN A 1 68 ? -13.921 14.284 -3.642 1.00 90.62 68 ASN A N 1
ATOM 534 C CA . ASN A 1 68 ? -13.771 15.313 -2.619 1.00 90.62 68 ASN A CA 1
ATOM 535 C C . ASN A 1 68 ? -12.298 15.386 -2.189 1.00 90.62 68 ASN A C 1
ATOM 537 O O . ASN A 1 68 ? -11.595 14.380 -2.311 1.00 90.62 68 ASN A O 1
ATOM 541 N N . PRO A 1 69 ? -11.826 16.521 -1.638 1.00 87.50 69 PRO A N 1
ATOM 542 C CA . PRO A 1 69 ? -10.492 16.586 -1.060 1.00 87.50 69 PRO A CA 1
ATOM 543 C C . PRO A 1 69 ? -10.290 15.513 0.020 1.00 87.50 69 PRO A C 1
ATOM 545 O O . PRO A 1 69 ? -11.071 15.430 0.970 1.00 87.50 69 PRO A O 1
ATOM 548 N N . PHE A 1 70 ? -9.239 14.708 -0.112 1.00 84.62 70 PHE A N 1
ATOM 549 C CA . PHE A 1 70 ? -8.947 13.599 0.791 1.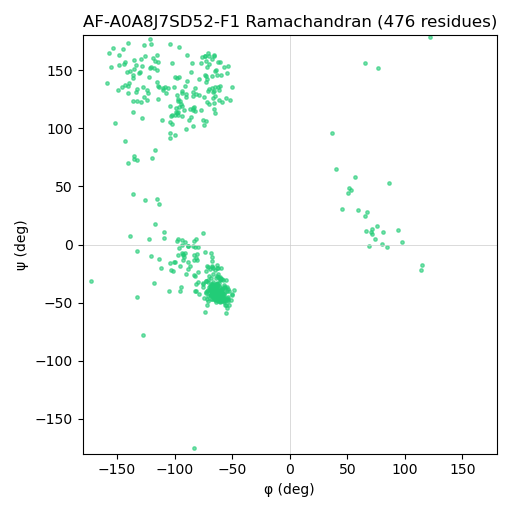00 84.62 70 PHE A CA 1
ATOM 550 C C . PHE A 1 70 ? -7.899 14.004 1.828 1.00 84.62 70 PHE A C 1
ATOM 552 O O . PHE A 1 70 ? -6.776 14.365 1.478 1.00 84.62 70 PHE A O 1
ATOM 559 N N . GLY A 1 71 ? -8.284 13.981 3.106 1.00 75.62 71 GLY A N 1
ATOM 560 C CA . GLY A 1 71 ? -7.432 14.396 4.220 1.00 75.62 71 GLY A CA 1
ATOM 561 C C . GLY A 1 71 ? -6.495 13.286 4.702 1.00 75.62 71 GLY A C 1
ATOM 562 O O . GLY A 1 71 ? -6.959 12.201 5.050 1.00 75.62 71 GLY A O 1
ATOM 563 N N . PHE A 1 72 ? -5.195 13.575 4.792 1.00 72.81 72 PHE A N 1
ATOM 564 C CA . PHE A 1 72 ? -4.164 12.655 5.287 1.00 72.81 72 PHE A CA 1
ATOM 565 C C . PHE A 1 72 ? -3.062 13.427 6.037 1.00 72.81 72 PHE A C 1
ATOM 567 O O . PHE A 1 72 ? -2.659 14.490 5.582 1.00 72.81 72 PHE A O 1
ATOM 574 N N . LYS A 1 73 ? -2.585 12.966 7.208 1.00 71.62 73 LYS A N 1
ATOM 575 C CA . LYS A 1 73 ? -1.534 13.648 8.020 1.00 71.62 73 LYS A CA 1
ATOM 576 C C . LYS A 1 73 ? -1.724 15.182 8.194 1.00 71.62 73 LYS A C 1
ATOM 578 O O . LYS A 1 73 ? -0.759 15.939 8.305 1.00 71.62 73 LYS A O 1
ATOM 583 N N . GLY A 1 74 ? -2.972 15.667 8.208 1.00 70.50 74 GLY A N 1
ATOM 584 C CA . GLY A 1 74 ? -3.317 17.096 8.310 1.00 70.50 74 GLY A CA 1
ATOM 585 C C . GLY A 1 74 ? -3.227 17.917 7.009 1.00 70.50 74 GLY A C 1
ATOM 586 O O . GLY A 1 74 ? -3.502 19.115 7.047 1.00 70.50 74 GLY A O 1
ATOM 587 N N . GLY A 1 75 ? -2.867 17.306 5.878 1.00 77.62 75 GLY A N 1
ATOM 588 C CA . GLY A 1 75 ? -2.961 17.883 4.531 1.00 77.62 75 GLY A CA 1
ATOM 589 C C . GLY A 1 75 ? -4.142 17.310 3.740 1.00 77.62 75 GLY A C 1
ATOM 590 O O . GLY A 1 75 ? -4.793 16.372 4.195 1.00 77.62 75 GLY A O 1
ATOM 591 N N . TYR A 1 76 ? -4.423 17.874 2.561 1.00 85.69 76 TYR A N 1
ATOM 592 C CA . TYR A 1 76 ? -5.526 17.439 1.694 1.00 85.69 76 TYR A CA 1
ATOM 593 C C . TYR A 1 76 ? -5.076 17.298 0.241 1.00 85.69 76 TYR A C 1
ATOM 595 O O . TYR A 1 76 ? -4.484 18.227 -0.306 1.00 85.69 76 TYR A O 1
ATOM 603 N N . LEU A 1 77 ? -5.418 16.168 -0.374 1.00 89.69 77 LEU A N 1
ATOM 604 C CA . LEU A 1 77 ? -5.188 15.863 -1.787 1.00 89.69 77 LEU A CA 1
ATOM 605 C C . LEU A 1 77 ? -6.469 16.105 -2.586 1.00 89.69 77 LEU A C 1
ATOM 607 O O . LEU A 1 77 ? -7.562 15.842 -2.086 1.00 89.69 77 LEU A O 1
ATOM 611 N N . LYS A 1 78 ? -6.354 16.589 -3.819 1.00 93.81 78 LYS A N 1
ATOM 612 C CA . LYS A 1 78 ? -7.475 16.775 -4.755 1.00 93.81 78 LYS A CA 1
ATOM 613 C C . LYS A 1 78 ? -7.394 15.827 -5.945 1.00 93.81 78 LYS A C 1
ATOM 615 O O . LYS A 1 78 ? -8.410 15.599 -6.597 1.00 93.81 78 LYS A O 1
ATOM 620 N N . GLU A 1 79 ? -6.216 15.290 -6.226 1.00 95.19 79 GLU A N 1
ATOM 621 C CA . GLU A 1 79 ? -5.961 14.345 -7.309 1.00 95.19 79 GLU A CA 1
ATOM 622 C C . GLU A 1 79 ? -4.839 13.374 -6.925 1.00 95.19 79 GLU A C 1
ATOM 624 O O . GLU A 1 79 ? -4.069 13.630 -6.001 1.00 95.19 79 GLU A O 1
ATOM 629 N N . ILE A 1 80 ? -4.738 12.260 -7.647 1.00 96.44 80 ILE A N 1
ATOM 630 C CA . ILE A 1 80 ? -3.642 11.295 -7.505 1.00 96.44 80 ILE A CA 1
ATOM 631 C C . ILE A 1 80 ? -3.075 11.015 -8.890 1.00 96.44 80 ILE A C 1
ATOM 633 O O . ILE A 1 80 ? -3.799 10.575 -9.787 1.00 96.44 80 ILE A O 1
ATOM 637 N N . TRP A 1 81 ? -1.777 11.257 -9.070 1.00 97.75 81 TRP A N 1
ATOM 638 C CA . TRP A 1 81 ? -1.108 10.971 -10.336 1.00 97.75 81 TRP A CA 1
ATOM 639 C C . TRP A 1 81 ? -0.900 9.459 -10.477 1.00 97.75 81 TRP A C 1
ATOM 641 O O . TRP A 1 81 ? -0.388 8.802 -9.568 1.00 97.75 81 TRP A O 1
ATOM 651 N N . GLN A 1 82 ? -1.354 8.916 -11.603 1.00 97.56 82 GLN A N 1
ATOM 652 C CA . GLN A 1 82 ? -1.183 7.527 -12.012 1.00 97.56 82 GLN A CA 1
ATOM 653 C C . GLN A 1 82 ? 0.014 7.466 -12.952 1.00 97.56 82 GLN A C 1
ATOM 655 O O . GLN A 1 82 ? -0.063 7.982 -14.061 1.00 97.56 82 GLN A O 1
ATOM 660 N N . THR A 1 83 ? 1.113 6.854 -12.534 1.00 98.12 83 THR A N 1
ATOM 661 C CA . THR A 1 83 ? 2.293 6.677 -13.382 1.00 98.12 83 THR A CA 1
ATOM 662 C C . THR A 1 83 ? 2.228 5.321 -14.069 1.00 98.12 83 THR A C 1
ATOM 664 O O . THR A 1 83 ? 2.034 4.300 -13.408 1.00 98.12 83 THR A O 1
ATOM 667 N N . ALA A 1 84 ? 2.432 5.300 -15.381 1.00 98.62 84 ALA A N 1
ATOM 668 C CA . ALA A 1 84 ? 2.574 4.092 -16.175 1.00 98.62 84 ALA A CA 1
ATOM 669 C C . ALA A 1 84 ? 3.987 4.039 -16.758 1.00 98.62 84 ALA A C 1
ATOM 671 O O . ALA A 1 84 ? 4.532 5.052 -17.194 1.00 98.62 84 ALA A O 1
ATOM 672 N N . VAL A 1 85 ? 4.590 2.853 -16.773 1.00 98.75 85 VAL A N 1
ATOM 673 C CA . VAL A 1 85 ? 5.908 2.642 -17.377 1.00 98.75 85 VAL A CA 1
ATOM 674 C C . VAL A 1 85 ? 5.917 1.374 -18.215 1.00 98.75 85 VAL A C 1
ATOM 676 O O . VAL A 1 85 ? 5.197 0.419 -17.917 1.00 98.75 85 VAL A O 1
ATOM 679 N N . LEU A 1 86 ? 6.762 1.347 -19.242 1.00 98.75 86 LEU A N 1
ATOM 680 C CA . LEU A 1 86 ? 7.057 0.148 -20.021 1.00 98.75 86 LEU A CA 1
ATOM 681 C C . LEU A 1 86 ? 8.555 -0.127 -19.987 1.00 98.75 86 LEU A C 1
ATOM 683 O O . LEU A 1 86 ? 9.353 0.759 -20.288 1.00 98.75 86 LEU A O 1
ATOM 687 N N . LEU A 1 87 ? 8.919 -1.368 -19.671 1.00 98.69 87 LEU A N 1
ATOM 688 C CA . LEU A 1 87 ? 10.265 -1.905 -19.862 1.00 98.69 87 LEU A CA 1
ATOM 689 C C . LEU A 1 87 ? 10.233 -2.882 -21.031 1.00 98.69 87 LEU A C 1
ATOM 691 O O . LEU A 1 87 ? 9.384 -3.776 -21.058 1.00 98.69 87 LEU A O 1
ATOM 695 N N . LYS A 1 88 ? 11.155 -2.724 -21.979 1.00 98.25 88 LYS A N 1
ATOM 696 C CA . LYS A 1 88 ? 11.353 -3.642 -23.100 1.00 98.25 88 LYS A CA 1
ATOM 697 C C . LYS A 1 88 ? 12.714 -4.313 -22.988 1.00 98.25 88 LYS A C 1
ATOM 699 O O . LYS A 1 88 ? 13.702 -3.639 -22.701 1.00 98.25 88 LYS A O 1
ATOM 704 N N . SER A 1 89 ? 12.766 -5.615 -23.229 1.00 97.12 89 SER A N 1
ATOM 705 C CA . SER A 1 89 ? 13.999 -6.402 -23.218 1.00 97.12 89 SER A CA 1
ATOM 706 C C . SER A 1 89 ? 14.602 -6.593 -24.612 1.00 97.12 89 SER A C 1
ATOM 708 O O . SER A 1 89 ? 14.011 -6.249 -25.641 1.00 97.12 89 SER A O 1
ATOM 710 N N . ASP A 1 90 ? 15.818 -7.122 -24.659 1.00 93.06 90 ASP A N 1
ATOM 711 C CA . ASP A 1 90 ? 16.544 -7.500 -25.874 1.00 93.06 90 ASP A CA 1
ATOM 712 C C . ASP A 1 90 ? 15.855 -8.615 -26.677 1.00 93.06 90 ASP A C 1
ATOM 714 O O . ASP A 1 90 ? 15.818 -8.548 -27.910 1.00 93.06 90 ASP A O 1
ATOM 718 N N . ASP A 1 91 ? 15.190 -9.551 -26.001 1.00 91.94 91 ASP A N 1
ATOM 719 C CA . ASP A 1 91 ? 14.326 -10.579 -26.602 1.00 91.94 91 ASP A CA 1
ATOM 720 C C . ASP A 1 91 ? 12.949 -10.062 -27.089 1.00 91.94 91 ASP A C 1
ATOM 722 O O . ASP A 1 91 ? 12.088 -10.845 -27.491 1.00 91.94 91 ASP A O 1
ATOM 726 N N . GLN A 1 92 ? 12.753 -8.737 -27.114 1.00 94.62 92 GLN A N 1
ATOM 727 C CA . GLN A 1 92 ? 11.537 -8.043 -27.563 1.00 94.62 92 GLN A CA 1
ATOM 728 C C . GLN A 1 92 ? 10.291 -8.274 -26.695 1.00 94.62 92 GLN A C 1
ATOM 730 O O . GLN A 1 92 ? 9.195 -7.860 -27.090 1.00 94.62 92 GLN A O 1
ATOM 735 N N . LEU A 1 93 ? 10.430 -8.867 -25.508 1.00 97.19 93 LEU A N 1
ATOM 736 C CA . LEU A 1 93 ? 9.361 -8.873 -24.516 1.00 97.19 93 LEU A CA 1
ATOM 737 C C . LEU A 1 93 ? 9.194 -7.482 -23.892 1.00 97.19 93 LEU A C 1
ATOM 739 O O . LEU A 1 93 ? 10.087 -6.635 -23.919 1.00 97.19 93 LEU A O 1
ATOM 743 N N . SER A 1 94 ? 8.008 -7.226 -23.341 1.00 97.50 94 SER A N 1
ATOM 744 C CA . SER A 1 94 ? 7.720 -5.971 -22.645 1.00 97.50 94 SER A CA 1
ATOM 745 C C . SER A 1 94 ? 6.827 -6.182 -21.429 1.00 97.50 94 SER A C 1
ATOM 747 O O . SER A 1 94 ? 5.813 -6.888 -21.529 1.00 97.50 94 SER A O 1
ATOM 749 N N . GLY A 1 95 ? 7.147 -5.508 -20.328 1.00 98.06 95 GLY A N 1
ATOM 750 C CA . GLY A 1 95 ? 6.307 -5.397 -19.138 1.00 98.06 95 GLY A CA 1
ATOM 751 C C . GLY A 1 95 ? 5.774 -3.977 -18.985 1.00 98.06 95 GLY A C 1
ATOM 752 O O . GLY A 1 95 ? 6.543 -3.027 -19.111 1.00 98.06 95 GLY A O 1
ATOM 753 N N . ILE A 1 96 ? 4.471 -3.841 -18.731 1.00 98.69 96 ILE A N 1
ATOM 754 C CA . ILE A 1 96 ? 3.861 -2.574 -18.309 1.00 98.69 96 ILE A CA 1
ATOM 755 C C . ILE A 1 96 ? 3.674 -2.641 -16.799 1.00 98.69 96 ILE A C 1
ATOM 757 O O . ILE A 1 96 ? 3.209 -3.656 -16.281 1.00 98.69 96 ILE A O 1
ATOM 761 N N . GLY A 1 97 ? 4.027 -1.566 -16.108 1.00 98.56 97 GLY A N 1
ATOM 762 C CA . GLY A 1 97 ? 3.810 -1.421 -14.678 1.00 98.56 97 GLY A CA 1
ATOM 763 C C . GLY A 1 97 ? 3.143 -0.096 -14.356 1.00 98.56 97 GLY A C 1
ATOM 764 O O . GLY A 1 97 ? 3.338 0.899 -15.053 1.00 98.56 97 GLY A O 1
ATOM 765 N N . LEU A 1 98 ? 2.332 -0.107 -13.302 1.00 98.56 98 LEU A N 1
ATOM 766 C CA . LEU A 1 98 ? 1.575 1.049 -12.828 1.00 98.56 98 LEU A CA 1
ATOM 767 C C . LEU A 1 98 ? 2.011 1.414 -11.411 1.00 98.56 98 LEU A C 1
ATOM 769 O O . LEU A 1 98 ? 2.402 0.535 -10.641 1.00 98.56 98 LEU A O 1
ATOM 773 N N . GLY A 1 99 ? 1.893 2.689 -11.058 1.00 97.69 99 GLY A N 1
ATOM 774 C CA . GLY A 1 99 ? 2.079 3.204 -9.705 1.00 97.69 99 GLY A CA 1
ATOM 775 C C . GLY A 1 99 ? 1.175 4.408 -9.444 1.00 97.69 99 GLY A C 1
ATOM 776 O O . GLY A 1 99 ? 0.792 5.113 -10.373 1.00 97.69 99 GLY A O 1
ATOM 777 N N . CYS A 1 100 ? 0.846 4.654 -8.178 1.00 96.25 100 CYS A N 1
ATOM 778 C CA . CYS A 1 100 ? 0.189 5.887 -7.743 1.00 96.25 100 CYS A CA 1
ATOM 779 C C . CYS A 1 100 ? 1.177 6.734 -6.955 1.00 96.25 100 CYS A C 1
ATOM 781 O O . CYS A 1 100 ? 1.857 6.208 -6.074 1.00 96.25 100 CYS A O 1
ATOM 783 N N . GLN A 1 101 ? 1.217 8.035 -7.221 1.00 95.88 101 GLN A N 1
ATOM 784 C CA . GLN A 1 101 ? 2.069 8.959 -6.480 1.00 95.88 101 GLN A CA 1
ATOM 785 C C . GLN A 1 101 ? 1.342 9.529 -5.266 1.00 95.88 101 GLN A C 1
ATOM 787 O O . GLN A 1 101 ? 0.254 10.093 -5.381 1.00 95.88 101 GLN A O 1
ATOM 792 N N . SER A 1 102 ? 1.961 9.413 -4.094 1.00 92.38 102 SER A N 1
ATOM 793 C CA . SER A 1 102 ? 1.403 9.912 -2.840 1.00 92.38 102 SER A CA 1
ATOM 794 C C . SER A 1 102 ? 2.454 10.648 -2.022 1.00 92.38 102 SER A C 1
ATOM 796 O O . SER A 1 102 ? 2.985 10.182 -1.014 1.00 92.38 102 SER A O 1
ATOM 798 N N . VAL A 1 103 ? 2.726 11.872 -2.466 1.00 94.88 103 VAL A N 1
ATOM 799 C CA . VAL A 1 103 ? 3.719 12.773 -1.870 1.00 94.88 103 VAL A CA 1
ATOM 800 C C . VAL A 1 103 ? 3.493 12.962 -0.367 1.00 94.88 103 VAL A C 1
ATOM 802 O O . VAL A 1 103 ? 4.440 12.892 0.407 1.00 94.88 103 VAL A O 1
ATOM 805 N N . LEU A 1 104 ? 2.244 13.178 0.058 1.00 91.12 104 LEU A N 1
ATOM 806 C CA . LEU A 1 104 ? 1.903 13.455 1.457 1.00 91.12 104 LEU A CA 1
ATOM 807 C C . LEU A 1 104 ? 2.125 12.255 2.382 1.00 91.12 104 LEU A C 1
ATOM 809 O O . LEU A 1 104 ? 2.506 12.440 3.538 1.00 91.12 104 LEU A O 1
ATOM 813 N N . TRP A 1 105 ? 1.878 11.037 1.892 1.00 91.56 105 TRP A N 1
ATOM 814 C CA . TRP A 1 105 ? 2.155 9.836 2.672 1.00 91.56 105 TRP A CA 1
ATOM 815 C C . TRP A 1 105 ? 3.655 9.594 2.785 1.00 91.56 105 TRP A C 1
ATOM 817 O O . TRP A 1 105 ? 4.141 9.399 3.901 1.00 91.56 105 TRP A O 1
ATOM 827 N N . SER A 1 106 ? 4.354 9.701 1.653 1.00 93.25 106 SER A N 1
ATOM 828 C CA . SER A 1 106 ? 5.777 9.406 1.535 1.00 93.25 106 SER A CA 1
ATOM 829 C C . SER A 1 106 ? 6.696 10.421 2.224 1.00 93.25 106 SER A C 1
ATOM 831 O O . SER A 1 106 ? 7.591 10.033 2.963 1.00 93.25 106 SER A O 1
ATOM 833 N N . ASP A 1 107 ? 6.519 11.728 2.005 1.00 93.25 107 ASP A N 1
ATOM 834 C CA . ASP A 1 107 ? 7.279 12.752 2.734 1.00 93.25 107 ASP A CA 1
ATOM 835 C C . ASP A 1 107 ? 6.485 14.061 2.841 1.00 93.25 107 ASP A C 1
ATOM 837 O O . ASP A 1 107 ? 6.370 14.862 1.904 1.00 93.25 107 ASP A O 1
ATOM 841 N N . ARG A 1 108 ? 5.954 14.313 4.041 1.00 90.44 108 ARG A N 1
ATOM 842 C CA . ARG A 1 108 ? 5.151 15.506 4.337 1.00 90.44 108 ARG A CA 1
ATOM 843 C C . ARG A 1 108 ? 5.914 16.809 4.080 1.00 90.44 108 ARG A C 1
ATOM 845 O O . ARG A 1 108 ? 5.281 17.811 3.753 1.00 90.44 108 ARG A O 1
ATOM 852 N N . ARG A 1 109 ? 7.245 16.828 4.218 1.00 93.69 109 ARG A N 1
ATOM 853 C CA . ARG A 1 109 ? 8.047 18.051 4.038 1.00 93.69 109 ARG A CA 1
ATOM 854 C C . ARG A 1 109 ? 7.981 18.537 2.595 1.00 93.69 109 ARG A C 1
ATOM 856 O O . ARG A 1 109 ? 7.847 19.737 2.377 1.00 93.69 109 ARG A O 1
ATOM 863 N N . ILE A 1 110 ? 7.989 17.613 1.632 1.00 94.69 110 ILE A N 1
ATOM 864 C CA . ILE A 1 110 ? 7.815 17.918 0.203 1.00 94.69 110 ILE A CA 1
ATOM 865 C C . ILE A 1 110 ? 6.392 18.399 -0.064 1.00 94.69 110 ILE A C 1
ATOM 867 O O . ILE A 1 110 ? 6.192 19.394 -0.756 1.00 94.69 110 ILE A O 1
ATOM 871 N N . PHE A 1 111 ? 5.398 17.729 0.522 1.00 92.25 111 PHE A N 1
ATOM 872 C CA . PHE A 1 111 ? 4.002 18.124 0.349 1.00 92.25 111 PHE A CA 1
ATOM 873 C C . PHE A 1 111 ? 3.724 19.559 0.818 1.00 92.25 111 PHE A C 1
ATOM 875 O O . PHE A 1 111 ? 2.941 20.270 0.199 1.00 92.25 111 PH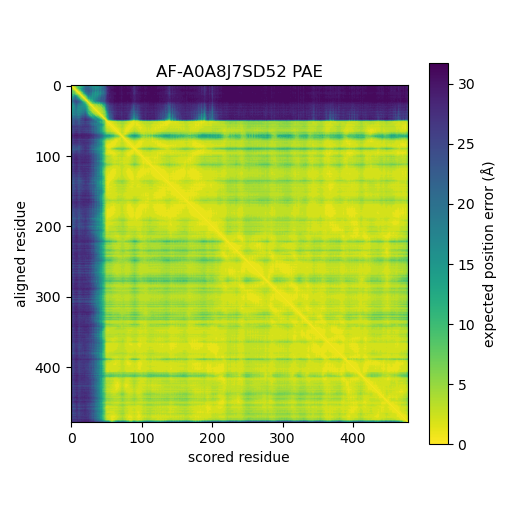E A O 1
ATOM 882 N N . VAL A 1 112 ? 4.344 19.982 1.923 1.00 91.56 112 VAL A N 1
ATOM 883 C CA . VAL A 1 112 ? 4.146 21.323 2.493 1.00 91.56 112 VAL A CA 1
ATOM 884 C C . VAL A 1 112 ? 4.954 22.391 1.751 1.00 91.56 112 VAL A C 1
ATOM 886 O O . VAL A 1 112 ? 4.516 23.538 1.678 1.00 91.56 112 VAL A O 1
ATOM 889 N N . SER A 1 113 ? 6.130 22.046 1.219 1.00 93.00 113 SER A N 1
ATOM 890 C CA . SER A 1 113 ? 7.020 23.006 0.555 1.00 93.00 113 SER A CA 1
ATOM 891 C C . SER A 1 113 ? 6.711 23.218 -0.931 1.00 93.00 113 SER A C 1
ATOM 893 O O . SER A 1 113 ? 7.115 24.239 -1.492 1.00 93.00 113 SER A O 1
ATOM 895 N N . ALA A 1 114 ? 5.981 22.297 -1.565 1.00 92.38 114 ALA A N 1
ATOM 896 C CA . ALA A 1 114 ? 5.596 22.365 -2.970 1.00 92.38 114 ALA A CA 1
ATOM 897 C C . ALA A 1 114 ? 4.075 22.500 -3.153 1.00 92.38 114 ALA A C 1
ATOM 899 O O . ALA A 1 114 ? 3.277 22.217 -2.265 1.00 92.38 114 ALA A O 1
ATOM 900 N N . SER A 1 115 ? 3.652 22.908 -4.352 1.00 94.44 115 SER A N 1
ATOM 901 C CA . SER A 1 115 ? 2.262 22.687 -4.764 1.00 94.44 115 SER A CA 1
ATOM 902 C C . SER A 1 115 ? 2.000 21.188 -4.944 1.00 94.44 115 SER A C 1
ATOM 904 O O . SER A 1 115 ? 2.933 20.423 -5.184 1.00 94.44 115 SER A O 1
ATOM 906 N N . GLU A 1 116 ? 0.734 20.765 -4.903 1.00 93.69 116 GLU A N 1
ATOM 907 C CA . GLU A 1 116 ? 0.353 19.363 -5.142 1.00 93.69 116 GLU A CA 1
ATOM 908 C C . GLU A 1 116 ? 0.918 18.848 -6.475 1.00 93.69 116 GLU A C 1
ATOM 910 O O . GLU A 1 116 ? 1.574 17.809 -6.517 1.00 93.69 116 GLU A O 1
ATOM 915 N N . SER A 1 117 ? 0.774 19.618 -7.557 1.00 95.69 117 SER A N 1
ATOM 916 C CA . SER A 1 117 ? 1.377 19.262 -8.845 1.00 95.69 117 SER A CA 1
ATOM 917 C C . SER A 1 117 ? 2.908 19.315 -8.824 1.00 95.69 117 SER A C 1
ATOM 919 O O . SER A 1 117 ? 3.544 18.502 -9.485 1.00 95.69 117 SER A O 1
ATOM 921 N N . GLY A 1 118 ? 3.516 20.231 -8.063 1.00 97.00 118 GLY A N 1
ATOM 922 C CA . GLY A 1 118 ? 4.972 20.336 -7.925 1.00 97.00 118 GLY A CA 1
ATOM 923 C C . GLY A 1 118 ? 5.589 19.123 -7.226 1.00 97.00 118 GLY A C 1
ATOM 924 O O . GLY A 1 118 ? 6.570 18.572 -7.714 1.00 97.00 118 GLY A O 1
ATOM 925 N N . GLY A 1 119 ? 4.977 18.659 -6.133 1.00 97.38 119 GLY A N 1
ATOM 926 C CA . GLY A 1 119 ? 5.395 17.446 -5.429 1.00 97.38 119 GLY A CA 1
ATOM 927 C C . GLY A 1 119 ? 5.282 16.196 -6.304 1.00 97.38 119 GLY A C 1
ATOM 928 O O . GLY A 1 119 ? 6.223 15.407 -6.366 1.00 97.38 119 GLY A O 1
ATOM 929 N N . ASN A 1 120 ? 4.165 16.042 -7.025 1.00 97.75 120 ASN A N 1
ATOM 930 C CA . ASN A 1 120 ? 4.000 14.928 -7.964 1.00 97.75 120 ASN A CA 1
ATOM 931 C C . ASN A 1 120 ? 5.014 15.012 -9.120 1.00 97.75 120 ASN A C 1
ATOM 933 O O . ASN A 1 120 ? 5.649 14.020 -9.456 1.00 97.75 120 ASN A O 1
ATOM 937 N N . SER A 1 121 ? 5.276 16.210 -9.656 1.00 98.31 121 SER A N 1
ATOM 938 C CA . SER A 1 121 ? 6.302 16.407 -10.695 1.00 98.31 121 SER A CA 1
ATOM 939 C C . SER A 1 121 ? 7.701 15.991 -10.224 1.00 98.31 121 SER A C 1
ATOM 941 O O . SER A 1 121 ? 8.436 15.370 -10.988 1.00 98.31 121 SER A O 1
ATOM 943 N N . LEU A 1 122 ? 8.066 16.284 -8.967 1.00 98.56 122 LEU A N 1
ATOM 944 C CA . LEU A 1 122 ? 9.325 15.814 -8.374 1.00 98.56 122 LEU A CA 1
ATOM 945 C C . LEU A 1 122 ? 9.368 14.283 -8.303 1.00 98.56 122 LEU A C 1
ATOM 947 O O . LEU A 1 122 ? 10.358 13.682 -8.712 1.00 98.56 122 LEU A O 1
ATOM 951 N N . MET A 1 123 ? 8.294 13.647 -7.828 1.00 98.69 123 MET A N 1
ATOM 952 C CA . MET A 1 123 ? 8.218 12.185 -7.762 1.00 98.69 123 MET A CA 1
ATOM 953 C C . MET A 1 123 ? 8.257 11.547 -9.161 1.00 98.69 123 MET A C 1
ATOM 955 O O . MET A 1 123 ? 8.923 10.536 -9.360 1.00 98.69 123 MET A O 1
ATOM 959 N N . PHE A 1 124 ? 7.610 12.158 -10.158 1.00 98.75 124 PHE A N 1
ATOM 960 C CA . PHE A 1 124 ? 7.612 11.670 -11.540 1.00 98.75 124 PHE A CA 1
ATOM 961 C C . PHE A 1 124 ? 8.996 11.797 -12.184 1.00 98.75 124 PHE A C 1
ATOM 963 O O . PHE A 1 124 ? 9.443 10.874 -12.860 1.00 98.75 124 PHE A O 1
ATOM 970 N N . ALA A 1 125 ? 9.724 12.883 -11.902 1.00 98.81 125 ALA A N 1
ATOM 971 C CA . ALA A 1 125 ? 11.111 13.038 -12.337 1.00 98.81 125 ALA A CA 1
ATOM 972 C C . ALA A 1 125 ? 12.033 11.946 -11.761 1.00 98.81 125 ALA A C 1
ATOM 974 O O . ALA A 1 125 ? 12.968 11.513 -12.431 1.00 98.81 125 ALA A O 1
ATOM 975 N N . ILE A 1 126 ? 11.762 11.462 -10.543 1.00 98.88 126 ILE A N 1
ATOM 976 C CA . ILE A 1 126 ? 12.480 10.321 -9.950 1.00 98.88 126 ILE A CA 1
ATOM 977 C C . ILE A 1 126 ? 12.177 9.035 -10.727 1.00 98.88 126 ILE A C 1
ATOM 979 O O . ILE A 1 126 ? 13.110 8.297 -11.047 1.00 98.88 126 ILE A O 1
ATOM 983 N N . THR A 1 127 ? 10.910 8.783 -11.076 1.00 98.88 127 THR A N 1
ATOM 984 C CA . THR A 1 127 ? 10.531 7.636 -11.915 1.00 98.88 127 THR A CA 1
ATOM 985 C C . THR A 1 127 ? 11.223 7.691 -13.281 1.00 98.88 127 THR A C 1
ATOM 987 O O . THR A 1 127 ? 11.851 6.715 -13.689 1.00 98.88 127 THR A O 1
ATOM 990 N N . ASP A 1 128 ? 11.182 8.837 -13.966 1.00 98.75 128 ASP A N 1
ATOM 991 C CA . ASP A 1 128 ? 11.850 9.017 -15.261 1.00 98.75 128 ASP A CA 1
ATOM 992 C C . ASP A 1 128 ? 13.368 8.806 -15.149 1.00 98.75 128 ASP A C 1
ATOM 994 O O . ASP A 1 128 ? 13.966 8.051 -15.920 1.00 98.75 128 ASP A O 1
ATOM 998 N N . LYS A 1 129 ? 14.003 9.378 -14.117 1.00 98.81 129 LYS A N 1
ATOM 999 C CA . LYS A 1 129 ? 15.434 9.179 -13.874 1.00 98.81 129 LYS A CA 1
ATOM 1000 C C . LYS A 1 129 ? 15.783 7.707 -13.662 1.00 98.81 129 LYS A C 1
ATOM 1002 O O . LYS A 1 129 ? 16.796 7.239 -14.186 1.00 98.81 129 LYS A O 1
ATOM 1007 N N . ALA A 1 130 ? 14.968 6.977 -12.909 1.00 98.88 130 ALA A N 1
ATOM 1008 C CA . ALA A 1 130 ? 15.166 5.553 -12.685 1.00 98.88 130 ALA A CA 1
ATOM 1009 C C . ALA A 1 130 ? 15.060 4.746 -13.991 1.00 98.88 130 ALA A C 1
ATOM 1011 O O . ALA A 1 130 ? 15.885 3.865 -14.220 1.00 98.88 130 ALA A O 1
ATOM 1012 N N . LEU A 1 131 ? 14.134 5.088 -14.892 1.00 98.81 131 LEU A N 1
ATOM 1013 C CA . LEU A 1 131 ? 14.032 4.462 -16.217 1.00 98.81 131 LEU A CA 1
ATOM 1014 C C . LEU A 1 131 ? 15.229 4.774 -17.123 1.00 98.81 131 LEU A C 1
ATOM 1016 O O . LEU A 1 131 ? 15.692 3.890 -17.846 1.00 98.81 131 LEU A O 1
ATOM 1020 N N . GLN A 1 132 ? 15.759 6.001 -17.075 1.00 98.62 132 GLN A N 1
ATOM 1021 C CA . GLN A 1 132 ? 16.992 6.354 -17.787 1.00 98.62 132 GLN A CA 1
ATOM 1022 C C . GLN A 1 132 ? 18.185 5.534 -17.287 1.00 98.62 132 GLN A C 1
ATOM 1024 O O . GLN A 1 132 ? 19.015 5.111 -18.085 1.00 98.62 132 GLN A O 1
ATOM 1029 N N . LEU A 1 133 ? 18.273 5.311 -15.970 1.00 98.62 133 LEU A N 1
ATOM 1030 C CA . LEU A 1 133 ? 19.313 4.475 -15.373 1.00 98.62 133 LEU A CA 1
ATOM 1031 C C . LEU A 1 133 ? 19.115 2.994 -15.704 1.00 98.62 133 LEU A C 1
ATOM 1033 O O . LEU A 1 133 ? 20.106 2.299 -15.902 1.00 98.62 133 LEU A O 1
ATOM 1037 N N . ALA A 1 134 ? 17.870 2.517 -15.768 1.00 98.50 134 ALA A N 1
ATOM 1038 C CA . ALA A 1 134 ? 17.538 1.132 -16.088 1.00 98.50 134 ALA A CA 1
ATOM 1039 C C . ALA A 1 134 ? 17.851 0.769 -17.549 1.00 98.50 134 ALA A C 1
ATOM 1041 O O . ALA A 1 134 ? 18.255 -0.360 -17.823 1.00 98.50 134 ALA A O 1
ATOM 1042 N N . LYS A 1 135 ? 17.700 1.713 -18.488 1.00 98.25 135 LYS A N 1
ATOM 1043 C CA . LYS A 1 135 ? 18.004 1.494 -19.909 1.00 98.25 135 LYS A CA 1
ATOM 1044 C C . LYS A 1 135 ? 19.473 1.092 -20.100 1.00 98.25 135 LYS A C 1
ATOM 1046 O O . LYS A 1 135 ? 20.387 1.820 -19.725 1.00 98.25 135 LYS A O 1
ATOM 1051 N N . GLY A 1 136 ? 19.696 -0.064 -20.720 1.00 96.50 136 GLY A N 1
ATOM 1052 C CA . GLY A 1 136 ? 21.015 -0.656 -20.944 1.00 96.50 136 GLY A CA 1
ATOM 1053 C C . GLY A 1 136 ? 21.562 -1.483 -19.776 1.00 96.50 136 GLY A C 1
ATOM 1054 O O . GLY A 1 136 ? 22.649 -2.044 -19.912 1.00 96.50 136 GLY A O 1
ATOM 1055 N N . ARG A 1 137 ? 20.847 -1.584 -18.645 1.00 97.00 137 ARG A N 1
ATOM 1056 C CA . ARG A 1 137 ? 21.196 -2.516 -17.561 1.00 97.00 137 ARG A CA 1
ATOM 1057 C C . ARG A 1 137 ? 20.624 -3.898 -17.829 1.00 97.00 137 ARG A C 1
ATOM 1059 O O . ARG A 1 137 ? 19.611 -4.045 -18.514 1.00 97.00 137 ARG A O 1
ATOM 1066 N N . SER A 1 138 ? 21.259 -4.888 -17.214 1.00 97.38 138 SER A N 1
ATOM 1067 C CA . SER A 1 138 ? 20.717 -6.235 -17.118 1.00 97.38 138 SER A CA 1
ATOM 1068 C C . SER A 1 138 ? 20.429 -6.600 -15.669 1.00 97.38 138 SER A C 1
ATOM 1070 O O . SER A 1 138 ? 21.094 -6.111 -14.750 1.00 97.38 138 SER A O 1
ATOM 1072 N N . PHE A 1 139 ? 19.430 -7.447 -15.465 1.00 97.12 139 PHE A N 1
ATOM 1073 C CA . PHE A 1 139 ? 19.064 -7.940 -14.147 1.00 97.12 139 PHE A CA 1
ATOM 1074 C C . PHE A 1 139 ? 18.659 -9.410 -14.202 1.00 97.12 139 PHE A C 1
ATOM 1076 O O . PHE A 1 139 ? 18.087 -9.873 -15.189 1.00 97.12 139 PHE A O 1
ATOM 1083 N N . ASP A 1 140 ? 18.937 -10.123 -13.114 1.00 95.75 140 ASP A N 1
ATOM 1084 C CA . ASP A 1 140 ? 18.578 -11.535 -12.970 1.00 95.75 140 ASP A CA 1
ATOM 1085 C C . ASP A 1 140 ? 17.236 -11.677 -12.242 1.00 95.75 140 ASP A C 1
ATOM 1087 O O . ASP A 1 140 ? 16.416 -12.520 -12.598 1.00 95.75 140 ASP A O 1
ATOM 1091 N N . THR A 1 141 ? 16.966 -10.806 -11.263 1.00 97.25 141 THR A N 1
ATOM 1092 C CA . THR A 1 141 ? 15.656 -10.693 -10.609 1.00 97.25 141 THR A CA 1
ATOM 1093 C C . THR A 1 141 ? 15.199 -9.233 -10.493 1.00 97.25 141 THR A C 1
ATOM 1095 O O . THR A 1 141 ? 16.035 -8.326 -10.439 1.00 97.25 141 THR A O 1
ATOM 1098 N N . PRO A 1 142 ? 13.881 -8.960 -10.415 1.00 98.25 142 PRO A N 1
ATOM 1099 C CA . PRO A 1 142 ? 13.373 -7.601 -10.185 1.00 98.25 142 PRO A CA 1
ATOM 1100 C C . PRO A 1 142 ? 13.900 -6.960 -8.891 1.00 98.25 142 PRO A C 1
ATOM 1102 O O . PRO A 1 142 ? 14.132 -5.753 -8.850 1.00 98.25 142 PRO A O 1
ATOM 1105 N N . ILE A 1 143 ? 14.178 -7.772 -7.865 1.00 97.81 143 ILE A N 1
ATOM 1106 C CA . ILE A 1 143 ? 14.802 -7.327 -6.610 1.00 97.81 143 ILE A CA 1
ATOM 1107 C C . ILE A 1 143 ? 16.232 -6.831 -6.867 1.00 97.81 143 ILE A C 1
ATOM 1109 O O . ILE A 1 143 ? 16.627 -5.792 -6.341 1.00 97.81 143 ILE A O 1
ATOM 1113 N N . ASP A 1 144 ? 16.998 -7.522 -7.717 1.00 96.75 144 ASP A N 1
ATOM 1114 C CA . ASP A 1 144 ? 18.341 -7.074 -8.098 1.00 96.75 144 ASP A CA 1
ATOM 1115 C C . ASP A 1 144 ? 18.286 -5.755 -8.868 1.00 96.75 144 ASP A C 1
ATOM 1117 O O . ASP A 1 144 ? 19.087 -4.862 -8.598 1.00 96.75 144 ASP A O 1
ATOM 1121 N N . LEU A 1 145 ? 17.325 -5.597 -9.787 1.00 98.44 145 LEU A N 1
ATOM 1122 C CA . LEU A 1 145 ? 17.130 -4.333 -10.499 1.00 98.44 145 LEU A CA 1
ATOM 1123 C C . LEU A 1 145 ? 16.820 -3.191 -9.523 1.00 98.44 145 LEU A C 1
ATOM 1125 O O . LEU A 1 145 ? 17.436 -2.128 -9.613 1.00 98.44 145 LEU A O 1
ATOM 1129 N N . LEU A 1 146 ? 15.913 -3.412 -8.566 1.00 98.31 146 LEU A N 1
ATOM 1130 C CA . LEU A 1 146 ? 15.592 -2.425 -7.536 1.00 98.31 146 LEU A CA 1
ATOM 1131 C C . LEU A 1 146 ? 16.842 -2.040 -6.729 1.00 98.31 146 LEU A C 1
ATOM 1133 O O . LEU A 1 146 ? 17.133 -0.853 -6.590 1.00 98.31 146 LEU A O 1
ATOM 1137 N N . ASN A 1 147 ? 17.620 -3.023 -6.270 1.00 97.75 147 ASN A N 1
ATOM 1138 C CA . ASN A 1 147 ? 18.850 -2.804 -5.503 1.00 97.75 147 ASN A CA 1
ATOM 1139 C C . ASN A 1 147 ? 19.929 -2.053 -6.299 1.00 97.75 147 ASN A C 1
ATOM 1141 O O . ASN A 1 147 ? 20.658 -1.239 -5.734 1.00 97.75 147 ASN A O 1
ATOM 1145 N N . GLN A 1 148 ? 20.022 -2.293 -7.609 1.00 97.81 148 GLN A N 1
ATOM 1146 C CA . GLN A 1 148 ? 20.932 -1.564 -8.493 1.00 97.81 148 GLN A CA 1
ATOM 1147 C C . GLN A 1 148 ? 20.510 -0.101 -8.692 1.00 97.81 148 GLN A C 1
ATOM 1149 O O . GLN A 1 148 ? 21.371 0.772 -8.794 1.00 97.81 148 GLN A O 1
ATOM 1154 N N . LEU A 1 149 ? 19.207 0.172 -8.807 1.00 98.56 149 LEU A N 1
ATOM 1155 C CA . LEU A 1 149 ? 18.690 1.513 -9.097 1.00 98.56 149 LEU A CA 1
ATOM 1156 C C . LEU A 1 149 ? 18.607 2.389 -7.845 1.00 98.56 149 LEU A C 1
ATOM 1158 O O . LEU A 1 149 ? 18.917 3.580 -7.909 1.00 98.56 149 LEU A O 1
ATOM 1162 N N . PHE A 1 150 ? 18.187 1.817 -6.715 1.00 98.31 150 PHE A N 1
ATOM 1163 C CA . PHE A 1 150 ? 17.785 2.579 -5.536 1.00 98.31 150 PHE A CA 1
ATOM 1164 C C . PHE A 1 150 ? 18.848 3.581 -5.048 1.00 98.31 150 PHE A C 1
ATOM 1166 O O . PHE A 1 150 ? 18.484 4.743 -4.873 1.00 98.31 150 PHE A O 1
ATOM 1173 N N . PRO A 1 151 ? 20.143 3.233 -4.882 1.00 98.19 151 PRO A N 1
ATOM 1174 C CA . PRO A 1 151 ? 21.132 4.175 -4.346 1.00 98.19 151 PRO A CA 1
ATOM 1175 C C . PRO A 1 151 ? 21.326 5.423 -5.220 1.00 98.19 151 PRO A C 1
ATOM 1177 O O . PRO A 1 151 ? 21.391 6.542 -4.711 1.00 98.19 151 PRO A O 1
ATOM 1180 N N . GLU A 1 152 ? 21.386 5.246 -6.542 1.00 98.50 152 GLU A N 1
ATOM 1181 C CA . GLU A 1 152 ? 21.585 6.347 -7.492 1.00 98.50 152 GLU A CA 1
ATOM 1182 C C . GLU A 1 152 ? 20.333 7.216 -7.626 1.00 98.50 152 GLU A C 1
ATOM 1184 O O . GLU A 1 152 ? 20.418 8.446 -7.675 1.00 98.50 152 GLU A O 1
ATOM 1189 N N . VAL A 1 153 ? 19.161 6.581 -7.654 1.00 98.56 153 VAL A N 1
ATOM 1190 C CA . VAL A 1 153 ? 17.869 7.271 -7.716 1.00 98.56 153 VAL A CA 1
ATOM 1191 C C . VAL A 1 153 ? 17.616 8.048 -6.426 1.00 98.56 153 VAL A C 1
ATOM 1193 O O . VAL A 1 153 ? 17.155 9.186 -6.479 1.00 98.56 153 VAL A O 1
ATOM 1196 N N . TYR A 1 154 ? 17.967 7.479 -5.274 1.00 98.62 154 TYR A N 1
ATOM 1197 C CA . TYR A 1 154 ? 17.848 8.139 -3.981 1.00 98.62 154 TYR A CA 1
ATOM 1198 C C . TYR A 1 154 ? 18.764 9.364 -3.884 1.00 98.62 154 TYR A C 1
ATOM 1200 O O . TYR A 1 154 ? 18.297 10.441 -3.517 1.00 98.62 154 TYR A O 1
ATOM 1208 N N . ALA A 1 155 ? 20.023 9.257 -4.323 1.00 98.62 155 ALA A N 1
ATOM 1209 C CA . ALA A 1 155 ? 20.934 10.402 -4.394 1.00 98.62 155 ALA A CA 1
ATOM 1210 C C . ALA A 1 155 ? 20.411 11.515 -5.323 1.00 98.62 155 ALA A C 1
ATOM 1212 O O . ALA A 1 155 ? 20.473 12.701 -4.991 1.00 98.62 155 ALA A O 1
ATOM 1213 N N . TYR A 1 156 ? 19.847 11.145 -6.477 1.00 98.75 156 TYR A N 1
ATOM 1214 C CA . TYR A 1 156 ? 19.190 12.099 -7.370 1.00 98.75 156 TYR A CA 1
ATOM 1215 C C . TYR A 1 156 ? 17.981 12.772 -6.703 1.00 98.75 156 TYR A C 1
ATOM 1217 O O . TYR A 1 156 ? 17.848 13.995 -6.763 1.00 98.75 156 TYR A O 1
ATOM 1225 N N . ALA A 1 157 ? 17.136 11.991 -6.027 1.00 98.62 157 ALA A N 1
ATOM 1226 C CA . ALA A 1 157 ? 15.961 12.478 -5.317 1.00 98.62 157 ALA A CA 1
ATOM 1227 C C . ALA A 1 157 ? 16.333 13.481 -4.215 1.00 98.62 157 ALA A C 1
ATOM 1229 O O . ALA A 1 157 ? 15.734 14.553 -4.144 1.00 98.62 157 ALA A O 1
ATOM 1230 N N . GLN A 1 158 ? 17.360 13.193 -3.408 1.00 98.56 158 GLN A N 1
ATOM 1231 C CA . GLN A 1 158 ? 17.904 14.138 -2.422 1.00 98.56 158 GLN A CA 1
ATOM 1232 C C . GLN A 1 158 ? 18.342 15.451 -3.092 1.00 98.56 158 GLN A C 1
ATOM 1234 O O . GLN A 1 158 ? 18.040 16.536 -2.596 1.00 98.56 158 GLN A O 1
ATOM 1239 N N . GLY A 1 159 ? 18.999 15.363 -4.253 1.00 98.25 159 GLY A N 1
ATOM 1240 C CA . GLY A 1 159 ? 19.449 16.524 -5.020 1.00 98.25 159 GLY A CA 1
ATOM 1241 C C . GLY A 1 159 ? 18.309 17.419 -5.514 1.00 98.25 159 GLY A C 1
ATOM 1242 O O . GLY A 1 159 ? 18.372 18.633 -5.332 1.00 98.25 159 GLY A O 1
ATOM 1243 N N . ILE A 1 160 ? 17.259 16.844 -6.113 1.00 98.06 160 ILE A N 1
ATOM 1244 C CA . ILE A 1 160 ? 16.148 17.637 -6.675 1.00 98.06 160 ILE A CA 1
ATOM 1245 C C . ILE A 1 160 ? 15.143 18.118 -5.622 1.00 98.06 160 ILE A C 1
ATOM 1247 O O . ILE A 1 160 ? 14.443 19.101 -5.852 1.00 98.06 160 ILE A O 1
ATOM 1251 N N . THR A 1 161 ? 15.061 17.438 -4.476 1.00 97.81 161 THR A N 1
ATOM 1252 C CA . THR A 1 161 ? 14.193 17.842 -3.357 1.00 97.81 161 THR A CA 1
ATOM 1253 C C . THR A 1 161 ? 14.890 18.802 -2.396 1.00 97.81 161 THR A C 1
ATOM 1255 O O . THR A 1 161 ? 14.219 19.516 -1.655 1.00 97.81 161 THR A O 1
ATOM 1258 N N . GLY A 1 162 ? 16.227 18.825 -2.389 1.00 96.88 162 GLY A N 1
ATOM 1259 C CA . GLY A 1 162 ? 17.021 19.574 -1.416 1.00 96.88 162 GLY A CA 1
ATOM 1260 C C . GLY A 1 162 ? 16.990 18.979 -0.003 1.00 96.88 162 GLY A C 1
ATOM 1261 O O . GLY A 1 162 ? 17.391 19.659 0.940 1.00 96.88 162 GLY A O 1
ATOM 1262 N N . LEU A 1 163 ? 16.512 17.738 0.159 1.00 96.94 163 LEU A N 1
ATOM 1263 C CA . LEU A 1 163 ? 16.402 17.054 1.449 1.00 96.94 163 LEU A CA 1
ATOM 1264 C C . LEU A 1 163 ? 17.518 16.006 1.595 1.00 96.94 163 LEU A C 1
ATOM 1266 O O . LEU A 1 163 ? 17.437 14.944 0.975 1.00 96.94 163 LEU A O 1
ATOM 1270 N N . PRO A 1 164 ? 18.560 16.259 2.411 1.00 95.12 164 PRO A N 1
ATOM 1271 C CA . PRO A 1 164 ? 19.650 15.301 2.606 1.00 95.12 164 PRO A CA 1
ATOM 1272 C C . PRO A 1 164 ? 19.213 14.053 3.387 1.00 95.12 164 PRO A C 1
ATOM 1274 O O . PRO A 1 164 ? 19.848 13.012 3.286 1.00 95.12 164 PRO A O 1
ATOM 1277 N N . ASP A 1 165 ? 18.123 14.127 4.141 1.00 94.50 165 ASP A N 1
ATOM 1278 C CA . ASP A 1 165 ? 17.522 13.045 4.923 1.00 94.50 165 ASP A CA 1
ATOM 1279 C C . ASP A 1 165 ? 16.125 12.685 4.378 1.00 94.50 165 ASP A C 1
ATOM 1281 O O . ASP A 1 165 ? 15.171 12.493 5.133 1.00 94.50 165 ASP A O 1
ATOM 1285 N N . LEU A 1 166 ? 15.973 12.683 3.049 1.00 96.56 166 LEU A N 1
ATOM 1286 C CA . LEU A 1 166 ? 14.723 12.352 2.360 1.00 96.56 166 LEU A CA 1
ATOM 1287 C C . LEU A 1 166 ? 14.127 11.026 2.866 1.00 96.56 166 LEU A C 1
ATOM 1289 O O . LEU A 1 166 ? 14.842 10.039 2.989 1.00 96.56 166 LEU A O 1
ATOM 1293 N N . ASN A 1 167 ? 12.816 10.955 3.114 1.00 93.69 167 ASN A N 1
ATOM 1294 C CA . ASN A 1 167 ? 12.219 9.675 3.496 1.00 93.69 167 ASN A CA 1
ATOM 1295 C C . ASN A 1 167 ? 12.331 8.668 2.330 1.00 93.69 167 ASN A C 1
ATOM 1297 O O . ASN A 1 167 ? 11.921 8.952 1.200 1.00 93.69 167 ASN A O 1
ATOM 1301 N N . MET A 1 168 ? 12.867 7.472 2.601 1.00 94.69 168 MET A N 1
ATOM 1302 C CA . MET A 1 168 ? 13.058 6.412 1.600 1.00 94.69 168 MET A CA 1
ATOM 1303 C C . MET A 1 168 ? 11.764 6.034 0.875 1.00 94.69 168 MET A C 1
ATOM 1305 O O . MET A 1 168 ? 11.803 5.685 -0.307 1.00 94.69 168 MET A O 1
ATOM 1309 N N . THR A 1 169 ? 10.612 6.155 1.534 1.00 94.12 169 THR A N 1
ATOM 1310 C CA . THR A 1 169 ? 9.311 5.869 0.920 1.00 94.12 169 THR A CA 1
ATOM 1311 C C . THR A 1 169 ? 8.936 6.811 -0.214 1.00 94.12 169 THR A C 1
ATOM 1313 O O . THR A 1 169 ? 8.141 6.429 -1.072 1.00 94.12 169 THR A O 1
ATOM 1316 N N . PHE A 1 170 ? 9.510 8.016 -0.276 1.00 97.50 170 PHE A N 1
ATOM 1317 C CA . PHE A 1 170 ? 9.332 8.913 -1.420 1.00 97.50 170 PHE A CA 1
ATOM 1318 C C . PHE A 1 170 ? 9.928 8.313 -2.689 1.00 97.50 170 PHE A C 1
ATOM 1320 O O . PHE A 1 170 ? 9.315 8.350 -3.754 1.00 97.50 170 PHE A O 1
ATOM 1327 N N . VAL A 1 171 ? 11.092 7.682 -2.549 1.00 98.25 171 VAL A N 1
ATOM 1328 C CA . VAL A 1 171 ? 11.781 7.019 -3.654 1.00 98.25 171 VAL A CA 1
ATOM 1329 C C . VAL A 1 171 ? 11.163 5.657 -3.945 1.00 98.25 171 VAL A C 1
ATOM 1331 O O . VAL A 1 171 ? 10.910 5.357 -5.106 1.00 98.25 171 VAL A O 1
ATOM 1334 N N . MET A 1 172 ? 10.829 4.856 -2.927 1.00 97.62 172 MET A N 1
ATOM 1335 C CA . MET A 1 172 ? 10.144 3.575 -3.151 1.00 97.62 172 MET A CA 1
ATOM 1336 C C . MET A 1 172 ? 8.810 3.760 -3.879 1.00 97.62 172 MET A C 1
ATOM 1338 O O . MET A 1 172 ? 8.543 3.026 -4.828 1.00 97.62 172 MET A O 1
ATOM 1342 N N . ASN A 1 173 ? 8.018 4.775 -3.512 1.00 98.25 173 ASN A N 1
ATOM 1343 C CA . ASN A 1 173 ? 6.742 5.035 -4.171 1.00 98.25 173 ASN A CA 1
ATOM 1344 C C . ASN A 1 173 ? 6.928 5.440 -5.641 1.00 98.25 173 ASN A C 1
ATOM 1346 O O . ASN A 1 173 ? 6.211 4.933 -6.503 1.00 98.25 173 ASN A O 1
ATOM 1350 N N . ALA A 1 174 ? 7.953 6.242 -5.949 1.00 98.50 174 ALA A N 1
ATOM 1351 C CA . ALA A 1 174 ? 8.326 6.572 -7.326 1.00 98.50 174 ALA A CA 1
ATOM 1352 C C . ALA A 1 174 ? 8.758 5.346 -8.157 1.00 98.50 174 ALA A C 1
ATOM 1354 O O . ALA A 1 174 ? 8.645 5.363 -9.385 1.00 98.50 174 ALA A O 1
ATOM 1355 N N . LEU A 1 175 ? 9.254 4.287 -7.509 1.00 98.75 175 LEU A N 1
ATOM 1356 C CA . LEU A 1 175 ? 9.765 3.078 -8.159 1.00 98.75 175 LEU A CA 1
ATOM 1357 C C . LEU A 1 175 ? 8.718 1.967 -8.329 1.00 98.75 175 LEU A C 1
ATOM 1359 O O . LEU A 1 175 ? 8.989 1.010 -9.049 1.00 98.75 175 LEU A O 1
ATOM 1363 N N . VAL A 1 176 ? 7.517 2.087 -7.748 1.00 98.62 176 VAL A N 1
ATOM 1364 C CA . VAL A 1 176 ? 6.466 1.044 -7.812 1.00 98.62 176 VAL A CA 1
ATOM 1365 C C . VAL A 1 176 ? 6.129 0.640 -9.246 1.00 98.62 176 VAL A C 1
ATOM 1367 O O . VAL A 1 176 ? 6.062 -0.550 -9.550 1.00 98.62 176 VAL A O 1
ATOM 1370 N N . ALA A 1 177 ? 5.951 1.610 -10.147 1.00 98.75 177 ALA A N 1
ATOM 1371 C CA . ALA A 1 177 ? 5.626 1.315 -11.541 1.00 98.75 177 ALA A CA 1
ATOM 1372 C C . ALA A 1 177 ? 6.750 0.519 -12.228 1.00 98.75 177 ALA A C 1
ATOM 1374 O O . ALA A 1 177 ? 6.480 -0.422 -12.971 1.00 98.75 177 ALA A O 1
ATOM 1375 N N . ILE A 1 178 ? 8.009 0.853 -11.933 1.00 98.88 178 ILE A N 1
ATOM 1376 C CA . ILE A 1 178 ? 9.190 0.182 -12.491 1.00 98.88 178 ILE A CA 1
ATOM 1377 C C . ILE A 1 178 ? 9.313 -1.236 -11.934 1.00 98.88 178 ILE A C 1
ATOM 1379 O O . ILE A 1 178 ? 9.547 -2.164 -12.703 1.00 98.88 178 ILE A O 1
ATOM 1383 N N . ASP A 1 179 ? 9.098 -1.412 -10.630 1.00 98.88 179 ASP A N 1
ATOM 1384 C CA . ASP A 1 179 ? 9.107 -2.721 -9.975 1.00 98.88 179 ASP A CA 1
ATOM 1385 C C . ASP A 1 179 ? 8.031 -3.645 -10.563 1.00 98.88 179 ASP A C 1
ATOM 1387 O O . ASP A 1 179 ? 8.331 -4.757 -10.998 1.00 98.88 179 ASP A O 1
ATOM 1391 N N . ASN A 1 180 ? 6.794 -3.154 -10.696 1.00 98.69 180 ASN A N 1
ATOM 1392 C CA . ASN A 1 180 ? 5.706 -3.898 -11.332 1.00 98.69 180 ASN A CA 1
ATOM 1393 C C . ASN A 1 180 ? 6.053 -4.279 -12.782 1.00 98.69 180 ASN A C 1
ATOM 1395 O O . ASN A 1 180 ? 5.888 -5.435 -13.172 1.00 98.69 180 ASN A O 1
ATOM 1399 N N . ALA A 1 181 ? 6.583 -3.344 -13.578 1.00 98.81 181 ALA A N 1
ATOM 1400 C CA . ALA A 1 181 ? 6.983 -3.620 -14.958 1.00 98.81 181 ALA A CA 1
ATOM 1401 C C . ALA A 1 181 ? 8.095 -4.675 -15.039 1.00 98.81 181 ALA A C 1
ATOM 1403 O O . ALA A 1 181 ? 8.046 -5.550 -15.906 1.00 98.81 181 ALA A O 1
ATOM 1404 N N . ALA A 1 182 ? 9.067 -4.623 -14.124 1.00 98.81 182 ALA A N 1
ATOM 1405 C CA . ALA A 1 182 ? 10.149 -5.594 -14.032 1.00 98.81 182 ALA A CA 1
ATOM 1406 C C . ALA A 1 182 ? 9.625 -6.990 -13.672 1.00 98.81 182 ALA A C 1
ATOM 1408 O O . ALA A 1 182 ? 10.032 -7.962 -14.304 1.00 98.81 182 ALA A O 1
ATOM 1409 N N . TRP A 1 183 ? 8.668 -7.102 -12.745 1.00 98.75 183 TRP A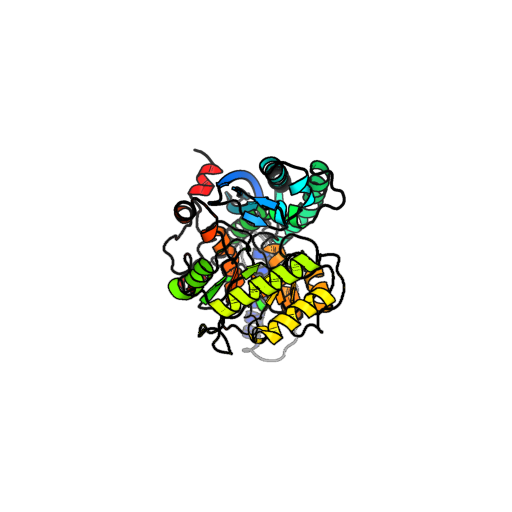 N 1
ATOM 1410 C CA . TRP A 1 183 ? 8.011 -8.374 -12.421 1.00 98.75 183 TRP A CA 1
ATOM 1411 C C . TRP A 1 183 ? 7.226 -8.960 -13.597 1.00 98.75 183 TRP A C 1
ATOM 1413 O O . TRP A 1 183 ? 7.308 -10.164 -13.841 1.00 98.75 183 TRP A O 1
ATOM 1423 N N . ILE A 1 184 ? 6.511 -8.136 -14.370 1.00 98.62 184 ILE A N 1
ATOM 1424 C CA . ILE A 1 184 ? 5.809 -8.609 -15.574 1.00 98.62 184 ILE A CA 1
ATOM 1425 C C . ILE A 1 184 ? 6.795 -9.039 -16.662 1.00 98.62 184 ILE A C 1
ATOM 1427 O O . ILE A 1 184 ? 6.592 -10.071 -17.305 1.00 98.62 184 ILE A O 1
ATOM 1431 N N . LEU A 1 185 ? 7.869 -8.276 -16.870 1.00 98.38 185 LEU A N 1
ATOM 1432 C CA . LEU A 1 185 ? 8.906 -8.619 -17.839 1.00 98.38 185 LEU A CA 1
ATOM 1433 C C . LEU A 1 185 ? 9.607 -9.930 -17.460 1.00 98.38 185 LEU A C 1
ATOM 1435 O O . LEU A 1 185 ? 9.720 -10.826 -18.295 1.00 98.38 185 LEU A O 1
ATOM 1439 N N . TYR A 1 186 ? 9.981 -10.069 -16.187 1.00 98.38 186 TYR A N 1
ATOM 1440 C CA . TYR A 1 186 ? 10.542 -11.288 -15.609 1.00 98.38 186 TYR A CA 1
ATOM 1441 C C . TYR A 1 186 ? 9.608 -12.482 -15.810 1.00 98.38 186 TYR A C 1
ATOM 1443 O O . TYR A 1 186 ? 10.019 -13.524 -16.319 1.00 98.38 186 TYR A O 1
ATOM 1451 N N . ALA A 1 187 ? 8.320 -12.319 -15.506 1.00 98.25 187 ALA A N 1
ATOM 1452 C CA . ALA A 1 187 ? 7.353 -13.391 -15.681 1.00 98.25 187 ALA A CA 1
ATOM 1453 C C . ALA A 1 187 ? 7.255 -13.862 -17.137 1.00 98.25 187 ALA A C 1
ATOM 1455 O O . ALA A 1 187 ? 7.255 -15.066 -17.397 1.00 98.25 187 ALA A O 1
ATOM 1456 N N . LYS A 1 188 ? 7.232 -12.926 -18.094 1.00 97.69 188 LYS A N 1
ATOM 1457 C CA . LYS A 1 188 ? 7.207 -13.249 -19.527 1.00 97.69 188 LYS A CA 1
ATOM 1458 C C . LYS A 1 188 ? 8.481 -13.964 -19.971 1.00 97.69 188 LYS A C 1
ATOM 1460 O O . LYS A 1 188 ? 8.376 -14.966 -20.675 1.00 97.69 188 LYS A O 1
ATOM 1465 N N . HIS A 1 189 ? 9.648 -13.490 -19.536 1.00 96.31 189 HIS A N 1
ATOM 1466 C CA . HIS A 1 189 ? 10.942 -14.082 -19.884 1.00 96.31 189 HIS A CA 1
ATOM 1467 C C . HIS A 1 189 ? 11.067 -15.531 -19.382 1.00 96.31 189 HIS A C 1
ATOM 1469 O O . HIS A 1 189 ? 11.517 -16.411 -20.112 1.00 96.31 189 HIS A O 1
ATOM 1475 N N . HIS A 1 190 ? 10.579 -15.809 -18.169 1.00 95.69 190 HIS A N 1
ATOM 1476 C CA . HIS A 1 190 ? 10.644 -17.140 -17.553 1.00 95.69 190 HIS A CA 1
ATOM 1477 C C . HIS A 1 190 ? 9.395 -18.010 -17.784 1.00 95.69 190 HIS A C 1
ATOM 1479 O O . HIS A 1 190 ? 9.312 -19.124 -17.266 1.00 95.69 190 HIS A O 1
ATOM 1485 N N . GLY A 1 191 ? 8.413 -17.539 -18.559 1.00 96.25 191 GLY A N 1
ATOM 1486 C CA . GLY A 1 191 ? 7.182 -18.285 -18.841 1.00 96.25 191 GLY A CA 1
ATOM 1487 C C . GLY A 1 191 ? 6.287 -18.535 -17.617 1.00 96.25 191 GLY A C 1
ATOM 1488 O O . GLY A 1 191 ? 5.511 -19.494 -17.626 1.00 96.25 191 GLY A O 1
ATOM 1489 N N . ILE A 1 192 ? 6.394 -17.687 -16.591 1.00 97.75 192 ILE A N 1
ATOM 1490 C CA . ILE A 1 192 ? 5.587 -17.696 -15.362 1.00 97.75 192 ILE A CA 1
ATOM 1491 C C . ILE A 1 192 ? 4.166 -17.242 -15.693 1.00 97.75 192 ILE A C 1
ATOM 1493 O O . ILE A 1 192 ? 3.969 -16.232 -16.370 1.00 97.75 192 ILE A O 1
ATOM 1497 N N . LYS A 1 193 ? 3.160 -17.982 -15.213 1.00 96.31 193 LYS A N 1
ATOM 1498 C CA . LYS A 1 193 ? 1.756 -17.773 -15.622 1.00 96.31 193 LYS A CA 1
ATOM 1499 C C . LYS A 1 193 ? 0.842 -17.273 -14.518 1.00 96.31 193 LYS A C 1
ATOM 1501 O O . LYS A 1 193 ? -0.303 -16.922 -14.793 1.00 96.31 193 LYS A O 1
ATOM 1506 N N . ASN A 1 194 ? 1.296 -17.307 -13.274 1.00 98.00 194 ASN A N 1
ATOM 1507 C CA . ASN A 1 194 ? 0.511 -16.874 -12.130 1.00 98.00 194 ASN A CA 1
ATOM 1508 C C . ASN A 1 194 ? 1.411 -16.396 -10.986 1.00 98.00 194 ASN A C 1
ATOM 1510 O O . ASN A 1 194 ? 2.624 -16.589 -10.992 1.00 98.00 194 ASN A O 1
ATOM 1514 N N . PHE A 1 195 ? 0.797 -15.771 -9.988 1.00 98.50 195 PHE A N 1
ATOM 1515 C CA . PHE A 1 195 ? 1.491 -15.164 -8.864 1.00 98.50 195 PHE A CA 1
ATOM 1516 C C . PHE A 1 195 ? 2.102 -16.210 -7.923 1.00 98.50 195 PHE A C 1
ATOM 1518 O O . PHE A 1 195 ? 3.123 -15.928 -7.312 1.00 98.50 195 PHE A O 1
ATOM 1525 N N . ASP A 1 196 ? 1.545 -17.427 -7.839 1.00 98.25 196 ASP A N 1
ATOM 1526 C CA . ASP A 1 196 ? 2.141 -18.511 -7.034 1.00 98.25 196 ASP A CA 1
ATOM 1527 C C . ASP A 1 196 ? 3.515 -18.915 -7.606 1.00 98.25 196 ASP A C 1
ATOM 1529 O O . ASP A 1 196 ? 4.476 -19.115 -6.863 1.00 98.25 196 ASP A O 1
ATOM 1533 N N . GLU A 1 197 ? 3.618 -18.986 -8.937 1.00 98.00 197 GLU A N 1
ATOM 1534 C CA . GLU A 1 197 ? 4.870 -19.221 -9.664 1.00 98.00 197 GLU A CA 1
ATOM 1535 C C . GLU A 1 197 ? 5.816 -18.009 -9.613 1.00 98.00 197 GLU A C 1
ATOM 1537 O O . GLU A 1 197 ? 7.031 -18.199 -9.577 1.00 98.00 197 GLU A O 1
ATOM 1542 N N . LEU A 1 198 ? 5.269 -16.784 -9.571 1.00 98.12 198 LEU A N 1
ATOM 1543 C CA . LEU A 1 198 ? 6.035 -15.534 -9.489 1.00 98.12 198 LEU A CA 1
ATOM 1544 C C . LEU A 1 198 ? 6.827 -15.417 -8.185 1.00 98.12 198 LEU A C 1
ATOM 1546 O O . LEU A 1 198 ? 7.933 -14.884 -8.200 1.00 98.12 198 LEU A O 1
ATOM 1550 N N . ILE A 1 199 ? 6.269 -15.891 -7.063 1.00 98.44 199 ILE A N 1
ATOM 1551 C CA . ILE A 1 199 ? 6.895 -15.764 -5.742 1.00 98.44 199 ILE A CA 1
ATOM 1552 C C . ILE A 1 199 ? 8.188 -16.599 -5.702 1.00 98.44 199 ILE A C 1
ATOM 1554 O O . ILE A 1 199 ? 8.120 -17.839 -5.766 1.00 98.44 199 ILE A O 1
ATOM 1558 N N . PRO A 1 200 ? 9.364 -15.962 -5.521 1.00 97.50 200 PRO A N 1
ATOM 1559 C CA . PRO A 1 200 ? 10.619 -16.690 -5.380 1.00 97.50 200 PRO A CA 1
ATOM 1560 C C . PRO A 1 200 ? 10.588 -17.631 -4.174 1.00 97.50 200 PRO A C 1
ATOM 1562 O O . PRO A 1 200 ? 10.007 -17.310 -3.135 1.00 97.50 200 PRO A O 1
ATOM 1565 N N . GLU A 1 201 ? 11.256 -18.780 -4.285 1.00 97.12 201 GLU A N 1
ATOM 1566 C CA . GLU A 1 201 ? 11.170 -19.878 -3.311 1.00 97.12 201 GLU A CA 1
ATOM 1567 C C . GLU A 1 201 ? 11.388 -19.429 -1.858 1.00 97.12 201 GLU A C 1
ATOM 1569 O O . GLU A 1 201 ? 10.607 -19.788 -0.977 1.00 97.12 201 GLU A O 1
ATOM 1574 N N . LYS A 1 202 ? 12.380 -18.560 -1.623 1.00 97.56 202 LYS A N 1
ATOM 1575 C CA . LYS A 1 202 ? 12.722 -18.045 -0.288 1.00 97.56 202 LYS A CA 1
ATOM 1576 C C . LYS A 1 202 ? 11.615 -17.218 0.388 1.00 97.56 202 LYS A C 1
ATOM 1578 O O . LYS A 1 202 ? 11.673 -17.034 1.599 1.00 97.56 202 LYS A O 1
ATOM 1583 N N . TYR A 1 203 ? 10.627 -16.724 -0.362 1.00 98.38 203 TYR A N 1
ATOM 1584 C CA . TYR A 1 203 ? 9.506 -15.927 0.157 1.00 98.38 203 TYR A CA 1
ATOM 1585 C C . TYR A 1 203 ? 8.192 -16.719 0.247 1.00 98.38 203 TYR A C 1
ATOM 1587 O O . TYR A 1 203 ? 7.274 -16.302 0.952 1.00 98.38 203 TYR A O 1
ATOM 1595 N N . ARG A 1 204 ? 8.094 -17.880 -0.420 1.00 98.12 204 ARG A N 1
ATOM 1596 C CA . ARG A 1 204 ? 6.870 -18.703 -0.456 1.00 98.12 204 ARG A CA 1
ATOM 1597 C C . ARG A 1 204 ? 6.307 -19.066 0.922 1.00 98.12 204 ARG A C 1
ATOM 1599 O O . ARG A 1 204 ? 5.085 -19.025 1.045 1.00 98.12 204 ARG A O 1
ATOM 1606 N N . PRO A 1 205 ? 7.110 -19.378 1.963 1.00 98.25 205 PRO A N 1
ATOM 1607 C CA . PRO A 1 205 ? 6.556 -19.696 3.281 1.00 98.25 205 PRO A CA 1
ATOM 1608 C C . PRO A 1 205 ? 5.653 -18.589 3.845 1.00 98.25 205 PRO A C 1
ATOM 1610 O O . PRO A 1 205 ? 4.563 -18.884 4.336 1.00 98.25 205 PRO A O 1
ATOM 1613 N N . ALA A 1 206 ? 6.051 -17.323 3.676 1.00 98.38 206 ALA A N 1
ATOM 1614 C CA . ALA A 1 206 ? 5.300 -16.153 4.136 1.00 98.38 206 ALA A CA 1
ATOM 1615 C C . ALA A 1 206 ? 4.009 -15.887 3.340 1.00 98.38 206 ALA A C 1
ATOM 1617 O O . ALA A 1 206 ? 3.117 -15.189 3.819 1.00 98.38 206 ALA A O 1
ATOM 1618 N N . LEU A 1 207 ? 3.912 -16.443 2.130 1.00 98.50 207 LEU A N 1
ATOM 1619 C CA . LEU A 1 207 ? 2.856 -16.194 1.145 1.00 98.50 207 LEU A CA 1
ATOM 1620 C C . LEU A 1 207 ? 2.194 -17.507 0.694 1.00 98.50 207 LEU A C 1
ATOM 1622 O O . LEU A 1 207 ? 1.899 -17.707 -0.483 1.00 98.50 207 LEU A O 1
ATOM 1626 N N . SER A 1 208 ? 2.014 -18.432 1.634 1.00 96.38 208 SER A N 1
ATOM 1627 C CA . SER A 1 208 ? 1.560 -19.802 1.370 1.00 96.38 208 SER A CA 1
ATOM 1628 C C . SER A 1 208 ? 0.056 -20.014 1.565 1.00 96.38 208 SER A C 1
ATOM 1630 O O . SER A 1 208 ? -0.463 -21.078 1.217 1.00 96.38 208 SER A O 1
ATOM 1632 N N . TYR A 1 209 ? -0.658 -19.027 2.115 1.00 97.75 209 TYR A N 1
ATOM 1633 C CA . TYR A 1 209 ? -2.097 -19.135 2.335 1.00 97.75 209 TYR A CA 1
ATOM 1634 C C . TYR A 1 209 ? -2.869 -19.023 1.021 1.00 97.75 209 TYR A C 1
ATOM 1636 O O . TYR A 1 209 ? -2.373 -18.560 -0.006 1.00 97.75 209 TYR A O 1
ATOM 1644 N N . ARG A 1 210 ? -4.121 -19.472 1.064 1.00 97.25 210 ARG A N 1
ATOM 1645 C CA . ARG A 1 210 ? -5.034 -19.396 -0.069 1.00 97.25 210 ARG A CA 1
ATOM 1646 C C . ARG A 1 210 ? -6.440 -19.098 0.433 1.00 97.25 210 ARG A C 1
ATOM 1648 O O . ARG A 1 210 ? -7.186 -20.014 0.765 1.00 97.25 210 ARG A O 1
ATOM 1655 N N . HIS A 1 211 ? -6.763 -17.815 0.551 1.00 97.56 211 HIS A N 1
ATOM 1656 C CA . HIS A 1 211 ? -8.079 -17.364 0.998 1.00 97.56 211 HIS A CA 1
ATOM 1657 C C . HIS A 1 211 ? -9.108 -17.373 -0.133 1.00 97.56 211 HIS A C 1
ATOM 1659 O O . HIS A 1 211 ? -8.902 -16.744 -1.165 1.00 97.56 211 HIS A O 1
ATOM 1665 N N . ASP A 1 212 ? -10.273 -17.976 0.102 1.00 96.81 212 ASP A N 1
ATOM 1666 C CA . ASP A 1 212 ? -11.423 -17.846 -0.810 1.00 96.81 212 ASP A CA 1
ATOM 1667 C C . ASP A 1 212 ? -12.056 -16.440 -0.740 1.00 96.81 212 ASP A C 1
ATOM 1669 O O . ASP A 1 212 ? -12.798 -16.023 -1.635 1.00 96.81 212 ASP A O 1
ATOM 1673 N N . GLN A 1 213 ? -11.780 -15.697 0.338 1.00 97.06 213 GLN A N 1
ATOM 1674 C CA . GLN A 1 213 ? -12.282 -14.345 0.567 1.00 97.06 213 GLN A CA 1
ATOM 1675 C C . GLN A 1 213 ? -11.218 -13.444 1.196 1.00 97.06 213 GLN A C 1
ATOM 1677 O O . GLN A 1 213 ? -10.551 -13.818 2.163 1.00 97.06 213 GLN A O 1
ATOM 1682 N N . VAL A 1 214 ? -11.119 -12.219 0.683 1.00 98.12 214 VAL A N 1
ATOM 1683 C CA . VAL A 1 214 ? -10.346 -11.134 1.299 1.00 98.12 214 VAL A CA 1
ATOM 1684 C C . VAL A 1 214 ? -11.315 -10.046 1.743 1.00 98.12 214 VAL A C 1
ATOM 1686 O O . VAL A 1 214 ? -12.105 -9.551 0.939 1.00 98.12 214 VAL A O 1
ATOM 1689 N N . ALA A 1 215 ? -11.266 -9.676 3.020 1.00 97.62 215 ALA A N 1
ATOM 1690 C CA . ALA A 1 215 ? -12.004 -8.548 3.561 1.00 97.62 215 ALA A CA 1
ATOM 1691 C C . ALA A 1 215 ? -11.552 -7.252 2.880 1.00 97.62 215 ALA A C 1
ATOM 1693 O O . ALA A 1 215 ? -10.366 -6.921 2.887 1.00 97.62 215 ALA A O 1
ATOM 1694 N N . CYS A 1 216 ? -12.510 -6.528 2.306 1.00 97.44 216 CYS A N 1
ATOM 1695 C CA . CYS A 1 216 ? -12.309 -5.180 1.797 1.00 97.44 216 CYS A CA 1
ATOM 1696 C C . CYS A 1 216 ? -12.533 -4.208 2.956 1.00 97.44 216 CYS A C 1
ATOM 1698 O O . CYS A 1 216 ? -13.640 -4.143 3.492 1.00 97.44 216 CYS A O 1
ATOM 1700 N N . VAL A 1 217 ? -11.495 -3.474 3.350 1.00 97.12 217 VAL A N 1
ATOM 1701 C CA . VAL A 1 217 ? -11.567 -2.502 4.443 1.00 97.12 217 VAL A CA 1
ATOM 1702 C C . VAL A 1 217 ? -11.652 -1.092 3.859 1.00 97.12 217 VAL A C 1
ATOM 1704 O O . VAL A 1 217 ? -10.632 -0.558 3.414 1.00 97.12 217 VAL A O 1
ATOM 1707 N N . PRO A 1 218 ? -12.840 -0.465 3.857 1.00 95.44 218 PRO A N 1
ATOM 1708 C CA . PRO A 1 218 ? -12.975 0.930 3.486 1.00 95.44 218 PRO A CA 1
ATOM 1709 C C . PRO A 1 218 ? -12.489 1.832 4.625 1.00 95.44 218 PRO A C 1
ATOM 1711 O O . PRO A 1 218 ? -12.443 1.443 5.799 1.00 95.44 218 PRO A O 1
ATOM 1714 N N . ILE A 1 219 ? -12.197 3.082 4.279 1.00 93.25 219 ILE A N 1
ATOM 1715 C CA . ILE A 1 219 ? -11.819 4.110 5.246 1.00 93.25 219 ILE A CA 1
ATOM 1716 C C . ILE A 1 219 ? -13.065 4.841 5.750 1.00 93.25 219 ILE A C 1
ATOM 1718 O O . ILE A 1 219 ? -13.867 5.359 4.967 1.00 93.25 219 ILE A O 1
ATOM 1722 N N . ALA A 1 220 ? -13.177 4.948 7.073 1.00 93.81 220 ALA A N 1
ATOM 1723 C CA . ALA A 1 220 ? -14.052 5.874 7.777 1.00 93.81 220 ALA A CA 1
ATOM 1724 C C . ALA A 1 220 ? -13.224 7.087 8.234 1.00 93.81 220 ALA A C 1
ATOM 1726 O O . ALA A 1 220 ? -12.577 7.070 9.283 1.00 93.81 220 ALA A O 1
ATOM 1727 N N . SER A 1 221 ? -13.218 8.141 7.414 1.00 89.31 221 SER A N 1
ATOM 1728 C CA . SER A 1 221 ? -12.477 9.377 7.690 1.00 89.31 221 SER A CA 1
ATOM 1729 C C . SER A 1 221 ? -13.105 10.186 8.836 1.00 89.31 221 SER A C 1
ATOM 1731 O O . SER A 1 221 ? -14.270 9.978 9.196 1.00 89.31 221 SER A O 1
ATOM 1733 N N . TYR A 1 222 ? -12.367 11.163 9.384 1.00 83.75 222 TYR A N 1
ATOM 1734 C CA . TYR A 1 222 ? -12.872 12.034 10.460 1.00 83.75 222 TYR A CA 1
ATOM 1735 C C . TYR A 1 222 ? -14.189 12.731 10.093 1.00 83.75 222 TYR A C 1
ATOM 1737 O O . TYR A 1 222 ? -15.088 12.844 10.924 1.00 83.75 222 TYR A O 1
ATOM 1745 N N . GLY A 1 223 ? -14.304 13.184 8.840 1.00 83.50 223 GLY A N 1
ATOM 1746 C CA . GLY A 1 223 ? -15.459 13.935 8.344 1.00 83.50 223 GLY A CA 1
ATOM 1747 C C . GLY A 1 223 ? -16.645 13.075 7.907 1.00 83.50 223 GLY A C 1
ATOM 1748 O O . GLY A 1 223 ? -17.712 13.621 7.638 1.00 83.50 223 GLY A O 1
ATOM 1749 N N . MET A 1 224 ? -16.494 11.748 7.830 1.00 91.31 224 MET A N 1
ATOM 1750 C CA . MET A 1 224 ? -17.586 10.866 7.418 1.00 91.31 224 MET A CA 1
ATOM 1751 C C . MET A 1 224 ? -18.728 10.924 8.442 1.00 91.31 224 MET A C 1
ATOM 1753 O O . MET A 1 224 ? -18.502 10.876 9.653 1.00 91.31 224 MET A O 1
ATOM 1757 N N . SER A 1 225 ? -19.980 11.021 8.002 1.00 95.06 225 SER A N 1
ATOM 1758 C CA . SER A 1 225 ? -21.090 11.071 8.955 1.00 95.06 225 SER A CA 1
ATOM 1759 C C . SER A 1 225 ? -21.310 9.703 9.623 1.00 95.06 225 SER A C 1
ATOM 1761 O O . SER A 1 225 ? -21.030 8.654 9.042 1.00 95.06 225 SER A O 1
ATOM 1763 N N . ILE A 1 226 ? -21.859 9.685 10.845 1.00 97.19 226 ILE A N 1
ATOM 1764 C CA . ILE A 1 226 ? -22.273 8.426 11.496 1.00 97.19 226 ILE A CA 1
ATOM 1765 C C . ILE A 1 226 ? -23.340 7.702 10.659 1.00 97.19 226 ILE A C 1
ATOM 1767 O O . ILE A 1 226 ? -23.400 6.473 10.654 1.00 97.19 226 ILE A O 1
ATOM 1771 N N . HIS A 1 227 ? -24.165 8.455 9.923 1.00 97.00 227 HIS A N 1
ATOM 1772 C CA . HIS A 1 227 ? -25.124 7.883 8.986 1.00 97.00 227 HIS A CA 1
ATOM 1773 C C . HIS A 1 227 ? -24.416 7.068 7.900 1.00 97.00 227 HIS A C 1
ATOM 1775 O O . HIS A 1 227 ? -24.775 5.912 7.696 1.00 97.00 227 HIS A O 1
ATOM 1781 N N . ASP A 1 228 ? -23.389 7.624 7.259 1.00 95.56 228 ASP A N 1
ATOM 1782 C CA . ASP A 1 228 ? -22.659 6.949 6.180 1.00 95.56 228 ASP A CA 1
ATOM 1783 C C . ASP A 1 228 ? -21.888 5.727 6.690 1.00 95.56 228 ASP A C 1
ATOM 1785 O O . ASP A 1 228 ? -21.912 4.680 6.046 1.00 95.56 228 ASP A O 1
ATOM 1789 N N . ILE A 1 229 ? -21.306 5.803 7.893 1.00 96.56 229 ILE A N 1
ATOM 1790 C CA . ILE A 1 229 ? -20.694 4.639 8.557 1.00 96.56 229 ILE A CA 1
ATOM 1791 C C . ILE A 1 229 ? -21.728 3.520 8.749 1.00 96.56 229 ILE A C 1
ATOM 1793 O O . ILE A 1 229 ? -21.464 2.365 8.413 1.00 96.56 229 ILE A O 1
ATOM 1797 N N . LYS A 1 230 ? -22.943 3.849 9.213 1.00 96.75 230 LYS A N 1
ATOM 1798 C CA . LYS A 1 230 ? -24.037 2.868 9.294 1.00 96.75 230 LYS A CA 1
ATOM 1799 C C . LYS A 1 230 ? -24.413 2.309 7.922 1.00 96.75 230 LYS A C 1
ATOM 1801 O O . LYS A 1 230 ? -24.764 1.137 7.849 1.00 96.75 230 LYS A O 1
ATOM 1806 N N . GLN A 1 231 ? -24.361 3.100 6.847 1.00 95.94 231 GLN A N 1
ATOM 1807 C CA . GLN A 1 231 ? -24.635 2.604 5.491 1.00 95.94 231 GLN A CA 1
ATOM 1808 C C . GLN A 1 231 ? -23.572 1.608 5.016 1.00 95.94 231 GLN A C 1
ATOM 1810 O O . GLN A 1 231 ? -23.935 0.569 4.460 1.00 95.94 231 GLN A O 1
ATOM 1815 N N . LEU A 1 232 ? -22.285 1.889 5.260 1.00 95.50 232 LEU A N 1
ATOM 1816 C CA . LEU A 1 232 ? -21.187 0.971 4.934 1.00 95.50 232 LEU A CA 1
ATOM 1817 C C . LEU A 1 232 ? -21.403 -0.391 5.603 1.00 95.50 232 LEU A C 1
ATOM 1819 O O . LEU A 1 232 ? -21.354 -1.425 4.939 1.00 95.50 232 LEU A O 1
ATOM 1823 N N . VAL A 1 233 ? -21.732 -0.393 6.893 1.00 95.69 233 VAL A N 1
ATOM 1824 C CA . VAL A 1 233 ? -21.931 -1.638 7.642 1.00 95.69 233 VAL A CA 1
ATOM 1825 C C . VAL A 1 233 ? -23.246 -2.321 7.265 1.00 95.69 233 VAL A C 1
ATOM 1827 O O . VAL A 1 233 ? -23.258 -3.456 6.798 1.00 95.69 233 VAL A O 1
ATOM 1830 N N . ASN A 1 234 ? -24.374 -1.627 7.422 1.00 93.06 234 ASN A N 1
ATOM 1831 C CA . ASN A 1 234 ? -25.693 -2.262 7.398 1.00 93.06 234 ASN A CA 1
ATOM 1832 C C . ASN A 1 234 ? -26.242 -2.500 5.990 1.00 93.06 234 ASN A C 1
ATOM 1834 O O . ASN A 1 234 ? -27.078 -3.384 5.814 1.00 93.06 234 ASN A O 1
ATOM 1838 N N . ARG A 1 235 ? -25.842 -1.694 4.995 1.00 90.69 235 ARG A N 1
ATOM 1839 C CA . ARG A 1 235 ? -26.323 -1.850 3.611 1.00 90.69 235 ARG A CA 1
ATOM 1840 C C . ARG A 1 235 ? -25.290 -2.463 2.686 1.00 90.69 235 ARG A C 1
ATOM 1842 O O . ARG A 1 235 ? -25.664 -3.262 1.837 1.00 90.69 235 ARG A O 1
ATOM 1849 N N . GLN A 1 236 ? -24.023 -2.083 2.827 1.00 92.31 236 GLN A N 1
ATOM 1850 C CA . GLN A 1 236 ? -22.957 -2.584 1.953 1.00 92.31 236 GLN A CA 1
ATOM 1851 C C . GLN A 1 236 ? -22.263 -3.832 2.523 1.00 92.31 236 GLN A C 1
ATOM 1853 O O . GLN A 1 236 ? -21.505 -4.489 1.812 1.00 92.31 236 GLN A O 1
ATOM 1858 N N . GLY A 1 237 ? -22.555 -4.191 3.779 1.00 94.38 237 GLY A N 1
ATOM 1859 C CA . GLY A 1 237 ? -22.081 -5.416 4.419 1.00 94.38 237 GLY A CA 1
ATOM 1860 C C . GLY A 1 237 ? -20.615 -5.372 4.846 1.00 94.38 237 GLY A C 1
ATOM 1861 O O . GLY A 1 237 ? -20.035 -6.423 5.104 1.00 94.38 237 GLY A O 1
ATOM 1862 N N . TYR A 1 238 ? -19.998 -4.187 4.914 1.00 95.81 238 TYR A N 1
ATOM 1863 C CA . TYR A 1 238 ? -18.642 -4.051 5.440 1.00 95.81 238 TYR A CA 1
ATOM 1864 C C . TYR A 1 238 ? -18.614 -4.406 6.922 1.00 95.81 238 TYR A C 1
ATOM 1866 O O . TYR A 1 238 ? -19.303 -3.787 7.730 1.00 95.81 238 TYR A O 1
ATOM 1874 N N . PHE A 1 239 ? -17.804 -5.398 7.283 1.00 95.12 239 PHE A N 1
ATOM 1875 C CA . PHE A 1 239 ? -17.684 -5.834 8.671 1.00 95.12 239 PHE A CA 1
ATOM 1876 C C . PHE A 1 239 ? -16.413 -5.329 9.346 1.00 95.12 239 PHE A C 1
ATOM 1878 O O . PHE A 1 239 ? -16.427 -5.233 10.561 1.00 95.12 239 PHE A O 1
ATOM 1885 N N . VAL A 1 240 ? -15.364 -4.965 8.598 1.00 95.06 240 VAL A N 1
ATOM 1886 C CA . VAL A 1 240 ? -14.169 -4.270 9.111 1.00 95.06 240 VAL A CA 1
ATOM 1887 C C . VAL A 1 240 ? -14.126 -2.870 8.512 1.00 95.06 240 VAL A C 1
ATOM 1889 O O . VAL A 1 240 ? -14.330 -2.714 7.311 1.00 95.06 240 VAL A O 1
ATOM 1892 N N . LEU A 1 241 ? -13.838 -1.862 9.332 1.00 93.31 241 LEU A N 1
ATOM 1893 C CA . LEU A 1 241 ? -13.652 -0.476 8.901 1.00 93.31 241 LEU A CA 1
ATOM 1894 C C . LEU A 1 241 ? -12.324 0.044 9.436 1.00 93.31 241 LEU A C 1
ATOM 1896 O O . LEU A 1 241 ? -12.054 -0.131 10.626 1.00 93.31 241 LEU A O 1
ATOM 1900 N N . LYS A 1 242 ? -11.555 0.741 8.595 1.00 96.00 242 LYS A N 1
ATOM 1901 C CA . LYS A 1 242 ? -10.400 1.520 9.046 1.00 96.00 242 LYS A CA 1
ATOM 1902 C C . LYS A 1 242 ? -10.889 2.883 9.522 1.00 96.00 242 LYS A C 1
ATOM 1904 O O . LYS A 1 242 ? -11.240 3.747 8.718 1.00 96.00 242 LYS A O 1
ATOM 1909 N N . ILE A 1 243 ? -10.977 3.054 10.833 1.00 96.06 243 ILE A N 1
ATOM 1910 C CA . ILE A 1 243 ? -11.464 4.262 11.492 1.00 96.06 243 ILE A CA 1
ATOM 1911 C C . ILE A 1 243 ? -10.273 5.168 11.774 1.00 96.06 243 ILE A C 1
ATOM 1913 O O . ILE A 1 243 ? -9.404 4.841 12.582 1.00 96.06 243 ILE A O 1
ATOM 1917 N N . LYS A 1 244 ? -10.263 6.336 11.132 1.00 93.38 244 LYS A N 1
ATOM 1918 C CA . LYS A 1 244 ? -9.269 7.370 11.419 1.00 93.38 244 LYS A CA 1
ATOM 1919 C C . LYS A 1 244 ? -9.563 8.010 12.778 1.00 93.38 244 LYS A C 1
ATOM 1921 O O . LYS A 1 244 ? -10.645 8.565 12.984 1.00 93.38 244 LYS A O 1
ATOM 1926 N N . ILE A 1 245 ? -8.580 7.945 13.668 1.00 92.56 245 ILE A N 1
ATOM 1927 C CA . ILE A 1 245 ? -8.478 8.704 14.922 1.00 92.56 245 ILE A CA 1
ATOM 1928 C C . ILE A 1 245 ? -7.183 9.523 14.887 1.00 92.56 245 ILE A C 1
ATOM 1930 O O . ILE A 1 245 ? -6.458 9.479 13.903 1.00 92.56 245 ILE A O 1
ATOM 1934 N N . GLY A 1 246 ? -6.899 10.349 15.882 1.00 90.69 246 GLY A N 1
ATOM 1935 C CA . GLY A 1 246 ? -5.852 11.359 15.804 1.00 90.69 246 GLY A CA 1
ATOM 1936 C C . GLY A 1 246 ? -6.377 12.643 15.170 1.00 90.69 246 GLY A C 1
ATOM 1937 O O . GLY A 1 246 ? -5.837 13.111 14.177 1.00 90.69 246 GLY A O 1
ATOM 1938 N N . SER A 1 247 ? -7.473 13.197 15.684 1.00 90.44 247 SER A N 1
ATOM 1939 C CA . SER A 1 247 ? -8.120 14.422 15.190 1.00 90.44 247 SER A CA 1
ATOM 1940 C C . SER A 1 247 ? -7.193 15.662 15.153 1.00 90.44 247 SER A C 1
ATOM 1942 O O . SER A 1 247 ? -6.216 15.761 15.898 1.00 90.44 247 SER A O 1
ATOM 1944 N N . PRO A 1 248 ? -7.423 16.652 14.264 1.00 87.25 248 PRO A N 1
ATOM 1945 C CA . PRO A 1 248 ? -6.717 17.941 14.309 1.00 87.25 248 PRO A CA 1
ATOM 1946 C C . PRO A 1 248 ? -6.838 18.623 15.682 1.00 87.25 248 PRO A C 1
ATOM 1948 O O . PRO A 1 248 ? -7.862 18.480 16.343 1.00 87.25 248 PRO A O 1
ATOM 1951 N N . GLY A 1 249 ? -5.807 19.369 16.086 1.00 89.75 249 GLY A N 1
ATOM 1952 C CA . GLY A 1 249 ? -5.741 20.038 17.391 1.00 89.75 249 GLY A CA 1
ATOM 1953 C C . GLY A 1 249 ? -4.524 19.611 18.212 1.00 89.75 249 GLY A C 1
ATOM 1954 O O . GLY A 1 249 ? -3.720 18.786 17.766 1.00 89.75 249 GLY A O 1
ATOM 1955 N N . GLY A 1 250 ? -4.376 20.199 19.401 1.00 94.50 250 GLY A N 1
ATOM 1956 C CA . GLY A 1 250 ? -3.351 19.788 20.370 1.00 94.50 250 GLY A CA 1
ATOM 1957 C C . GLY A 1 250 ? -3.657 18.411 20.972 1.00 94.50 250 GLY A C 1
ATOM 1958 O O . GLY A 1 250 ? -4.799 17.967 20.926 1.00 94.50 250 GLY A O 1
ATOM 1959 N N . GLN A 1 251 ? -2.668 17.745 21.578 1.00 96.25 251 GLN A N 1
ATOM 1960 C CA . GLN A 1 251 ? -2.786 16.354 22.060 1.00 96.25 251 GLN A CA 1
ATOM 1961 C C . GLN A 1 251 ? -4.031 16.081 22.927 1.00 96.25 251 GLN A C 1
ATOM 1963 O O . GLN A 1 251 ? -4.719 15.086 22.725 1.00 96.25 251 GLN A O 1
ATOM 1968 N N . GLN A 1 252 ? -4.367 16.977 23.861 1.00 97.50 252 GLN A N 1
ATOM 1969 C CA . GLN A 1 252 ? -5.542 16.801 24.729 1.00 97.50 252 GLN A CA 1
ATOM 1970 C C . GLN A 1 252 ? -6.869 17.010 23.990 1.00 97.50 252 GLN A C 1
ATOM 1972 O O . GLN A 1 252 ? -7.810 16.247 24.172 1.00 97.50 252 GLN A O 1
ATOM 1977 N N . GLU A 1 253 ? -6.947 18.018 23.120 1.00 96.94 253 GLU A N 1
ATOM 1978 C CA . GLU A 1 253 ? -8.129 18.246 22.282 1.00 96.94 253 GLU A CA 1
ATOM 1979 C C . GLU A 1 253 ? -8.343 17.080 21.308 1.00 96.94 253 GLU A C 1
ATOM 1981 O O . GLU A 1 253 ? -9.463 16.601 21.139 1.00 96.94 253 GLU A O 1
ATOM 1986 N N . MET A 1 254 ? -7.254 16.596 20.709 1.00 95.75 254 MET A N 1
ATOM 1987 C CA . MET A 1 254 ? -7.226 15.420 19.850 1.00 95.75 254 MET A CA 1
ATOM 1988 C C . MET A 1 254 ? -7.772 14.196 20.583 1.00 95.75 254 MET A C 1
ATOM 1990 O O . MET A 1 254 ? -8.714 13.578 20.095 1.00 95.75 254 MET A O 1
ATOM 1994 N N . LEU A 1 255 ? -7.244 13.900 21.774 1.00 98.19 255 LEU A N 1
ATOM 1995 C CA . LEU A 1 255 ? -7.673 12.773 22.596 1.00 98.19 255 LEU A CA 1
ATOM 1996 C C . LEU A 1 255 ? -9.177 12.825 22.909 1.00 98.19 255 LEU A C 1
ATOM 1998 O O . LEU A 1 255 ? -9.875 11.827 22.742 1.00 98.19 255 LEU A O 1
ATOM 2002 N N . GLU A 1 256 ? -9.698 13.977 23.334 1.00 98.31 256 GLU A N 1
ATOM 2003 C CA . GLU A 1 256 ? -11.125 14.115 23.657 1.00 98.31 256 GLU A CA 1
ATOM 2004 C C . GLU A 1 256 ? -12.024 14.019 22.414 1.00 98.31 256 GLU A C 1
ATOM 2006 O O . GLU A 1 256 ? -13.091 13.397 22.461 1.00 98.31 256 GLU A O 1
ATOM 2011 N N . ASN A 1 257 ? -11.585 14.568 21.278 1.00 96.62 257 ASN A N 1
ATOM 2012 C CA . ASN A 1 257 ? -12.291 14.427 20.005 1.00 96.62 257 ASN A CA 1
ATOM 2013 C C . ASN A 1 257 ? -12.309 12.972 19.524 1.00 96.62 257 ASN A C 1
ATOM 2015 O O . ASN A 1 257 ? -13.356 12.487 19.086 1.00 96.62 257 ASN A O 1
ATOM 2019 N N . ASP A 1 258 ? -11.189 12.263 19.652 1.00 97.25 258 ASP A N 1
ATOM 2020 C CA . ASP A 1 258 ? -11.065 10.860 19.267 1.00 97.25 258 ASP A CA 1
ATOM 2021 C C . ASP A 1 258 ? -11.941 9.961 20.138 1.00 97.25 258 ASP A C 1
ATOM 2023 O O . ASP A 1 258 ? -12.695 9.151 19.596 1.00 97.25 258 ASP A O 1
ATOM 2027 N N . LYS A 1 259 ? -11.916 10.145 21.468 1.00 98.50 259 LYS A N 1
ATOM 2028 C CA . LYS A 1 259 ? -12.803 9.438 22.410 1.00 98.50 259 LYS A CA 1
ATOM 2029 C C . LYS A 1 259 ? -14.266 9.620 22.016 1.00 98.50 259 LYS A C 1
ATOM 2031 O O . LYS A 1 259 ? -14.970 8.647 21.759 1.00 98.50 259 LYS A O 1
ATOM 2036 N N . LYS A 1 260 ? -14.703 10.876 21.872 1.00 97.81 260 LYS A N 1
ATOM 2037 C CA . LYS A 1 260 ? -16.085 11.213 21.505 1.00 97.81 260 LYS A CA 1
ATOM 2038 C C . LYS A 1 260 ? -16.487 10.597 20.168 1.00 97.81 260 LYS A C 1
ATOM 2040 O O . LYS A 1 260 ? -17.594 10.077 20.027 1.00 97.81 260 LYS A O 1
ATOM 2045 N N . ARG A 1 261 ? -15.613 10.677 19.165 1.00 96.81 261 ARG A N 1
ATOM 2046 C CA . ARG A 1 261 ? -15.882 10.136 17.833 1.00 96.81 261 ARG A CA 1
ATOM 2047 C C . ARG A 1 261 ? -15.979 8.614 17.860 1.00 96.81 261 ARG A C 1
ATOM 2049 O O . ARG A 1 261 ? -16.904 8.060 17.266 1.00 96.81 261 ARG A O 1
ATOM 2056 N N . PHE A 1 262 ? -15.055 7.949 18.544 1.00 98.06 262 PHE A N 1
ATOM 2057 C CA . PHE A 1 262 ? -15.064 6.499 18.669 1.00 98.06 262 PHE A CA 1
ATOM 2058 C C . PHE A 1 262 ? -16.298 6.009 19.434 1.00 98.06 262 PHE A C 1
ATOM 2060 O O . PHE A 1 262 ? -16.956 5.079 18.977 1.00 98.06 262 PHE A O 1
ATOM 2067 N N . GLU A 1 263 ? -16.698 6.700 20.505 1.00 98.50 263 GLU A N 1
ATOM 2068 C CA . GLU A 1 263 ? -17.939 6.419 21.232 1.00 98.50 263 GLU A CA 1
ATOM 2069 C C . GLU A 1 263 ? -19.177 6.523 20.326 1.00 98.50 263 GLU A C 1
ATOM 2071 O O . GLU A 1 263 ? -20.010 5.618 20.309 1.00 98.50 263 GLU A O 1
ATOM 2076 N N . GLN A 1 264 ? -19.279 7.573 19.503 1.00 98.00 264 GLN A N 1
ATOM 2077 C CA . GLN A 1 264 ? -20.382 7.722 18.543 1.00 98.00 264 GLN A CA 1
ATOM 2078 C C . GLN A 1 264 ? -20.438 6.581 17.521 1.00 98.00 264 GLN A C 1
ATOM 2080 O O . GLN A 1 264 ? -21.526 6.128 17.160 1.00 98.00 264 GLN A O 1
ATOM 2085 N N . ILE A 1 265 ? -19.280 6.125 17.032 1.00 97.81 265 ILE A N 1
ATOM 2086 C CA . ILE A 1 265 ? -19.202 4.983 16.116 1.00 97.81 265 ILE A CA 1
ATOM 2087 C C . ILE A 1 265 ? -19.609 3.703 16.850 1.00 97.81 265 ILE A C 1
ATOM 2089 O O . ILE A 1 265 ? -20.455 2.961 16.353 1.00 97.81 265 ILE A O 1
ATOM 2093 N N . HIS A 1 266 ? -19.085 3.470 18.051 1.00 98.00 266 HIS A N 1
ATOM 2094 C CA . HIS A 1 266 ? -19.410 2.290 18.842 1.00 98.00 266 HIS A CA 1
ATOM 2095 C C . HIS A 1 266 ? -20.913 2.198 19.147 1.00 98.00 266 HIS A C 1
ATOM 2097 O O . HIS A 1 266 ? -21.533 1.173 18.877 1.00 98.00 266 HIS A O 1
ATOM 2103 N N . GLN A 1 267 ? -21.541 3.294 19.581 1.00 98.00 267 GLN A N 1
ATOM 2104 C CA . GLN A 1 267 ? -22.994 3.366 19.787 1.00 98.00 267 GLN A CA 1
ATOM 2105 C C . GLN A 1 267 ? -23.793 3.121 18.496 1.00 98.00 267 GLN A C 1
ATOM 2107 O O . GLN A 1 267 ? -24.939 2.674 18.532 1.00 98.00 267 GLN A O 1
ATOM 2112 N N . ALA A 1 268 ? -23.221 3.447 17.337 1.00 97.50 268 ALA A N 1
ATOM 2113 C CA . ALA A 1 268 ? -23.895 3.331 16.054 1.00 97.50 268 ALA A CA 1
ATOM 2114 C C . ALA A 1 268 ? -23.875 1.913 15.476 1.00 97.50 268 ALA A C 1
ATOM 2116 O O . ALA A 1 268 ? -24.868 1.518 14.859 1.00 97.50 268 ALA A O 1
ATOM 2117 N N . ILE A 1 269 ? -22.755 1.200 15.608 1.00 96.94 269 ILE A N 1
ATOM 2118 C CA . ILE A 1 269 ? -22.519 -0.068 14.903 1.00 96.94 269 ILE A CA 1
ATOM 2119 C C . ILE A 1 269 ? -21.983 -1.194 15.798 1.00 96.94 269 ILE A C 1
ATOM 2121 O O . ILE A 1 269 ? -21.897 -2.324 15.325 1.00 96.94 269 ILE A O 1
ATOM 2125 N N . GLY A 1 270 ? -21.668 -0.949 17.071 1.00 96.12 270 GLY A N 1
ATOM 2126 C CA . GLY A 1 270 ? -20.953 -1.904 17.924 1.00 96.12 270 GLY A CA 1
ATOM 2127 C C . GLY A 1 270 ? -21.677 -3.210 18.209 1.00 96.12 270 GLY A C 1
ATOM 2128 O O . GLY A 1 270 ? -21.024 -4.244 18.308 1.00 96.12 270 GLY A O 1
ATOM 2129 N N . GLU A 1 271 ? -23.008 -3.202 18.219 1.00 96.00 271 GLU A N 1
ATOM 2130 C CA . GLU A 1 271 ? -23.818 -4.415 18.391 1.00 96.00 271 GLU A CA 1
ATOM 2131 C C . GLU A 1 271 ? -24.018 -5.212 17.087 1.00 96.00 271 GLU A C 1
ATOM 2133 O O . GLU A 1 271 ? -24.643 -6.279 17.094 1.00 96.00 271 GLU A O 1
ATOM 2138 N N . THR A 1 272 ? -23.496 -4.718 15.958 1.00 96.31 272 THR A N 1
ATOM 2139 C CA . THR A 1 272 ? -23.680 -5.358 14.652 1.00 96.31 272 THR A CA 1
ATOM 2140 C C . THR A 1 272 ? -22.974 -6.704 14.602 1.00 96.31 272 THR A C 1
ATOM 2142 O O . THR A 1 272 ? -21.796 -6.825 14.946 1.00 96.31 272 THR A O 1
ATOM 2145 N N . LYS A 1 273 ? -23.701 -7.725 14.139 1.00 94.94 273 LYS A N 1
ATOM 2146 C CA . LYS A 1 273 ? -23.190 -9.090 14.047 1.00 94.94 273 LYS A CA 1
ATOM 2147 C C . LYS A 1 273 ? -22.288 -9.283 12.837 1.00 94.94 273 LYS A C 1
ATOM 2149 O O . LYS A 1 273 ? -22.575 -8.783 11.754 1.00 94.94 273 LYS A O 1
ATOM 2154 N N . SER A 1 274 ? -21.235 -10.072 13.023 1.00 92.12 274 SER A N 1
ATOM 2155 C CA . SER A 1 274 ? -20.343 -10.514 11.954 1.00 92.12 274 SER A CA 1
ATOM 2156 C C . SER A 1 274 ? -20.103 -12.015 12.056 1.00 92.12 274 SER A C 1
ATOM 2158 O O . SER A 1 274 ? -19.816 -12.533 13.130 1.00 92.12 274 SER A O 1
ATOM 2160 N N . GLN A 1 275 ? -20.197 -12.717 10.927 1.00 91.44 275 GLN A N 1
ATOM 2161 C CA . GLN A 1 275 ? -19.828 -14.136 10.822 1.00 91.44 275 GLN A CA 1
ATOM 2162 C C . GLN A 1 275 ? -18.314 -14.351 10.660 1.00 91.44 275 GLN A C 1
ATOM 2164 O O . GLN A 1 275 ? -17.838 -15.483 10.681 1.00 91.44 275 GLN A O 1
ATOM 2169 N N . TYR A 1 276 ? -17.563 -13.265 10.466 1.00 90.00 276 TYR A N 1
ATOM 2170 C CA . TYR A 1 276 ? -16.137 -13.294 10.150 1.00 90.00 276 TYR A CA 1
ATOM 2171 C C . TYR A 1 276 ? -15.240 -13.126 11.381 1.00 90.00 276 TYR A C 1
ATOM 2173 O O . TYR A 1 276 ? -14.017 -13.168 11.259 1.00 90.00 276 TYR A O 1
ATOM 2181 N N . THR A 1 277 ? -15.828 -12.923 12.565 1.00 90.12 277 THR A N 1
ATOM 2182 C CA . THR A 1 277 ? -15.100 -12.671 13.813 1.00 90.12 277 THR A CA 1
ATOM 2183 C C . THR A 1 277 ? -15.414 -13.691 14.896 1.00 90.12 277 THR A C 1
ATOM 2185 O O . THR A 1 277 ? -16.512 -14.241 14.975 1.00 90.12 277 THR A O 1
ATOM 2188 N N . LYS A 1 278 ? -14.446 -13.916 15.793 1.00 85.94 278 LYS A N 1
ATOM 2189 C CA . LYS A 1 278 ? -14.585 -14.885 16.897 1.00 85.94 278 LYS A CA 1
ATOM 2190 C C . LYS A 1 278 ? -15.664 -14.506 17.917 1.00 85.94 278 LYS A C 1
ATOM 2192 O O . LYS A 1 278 ? -16.317 -15.389 18.461 1.00 85.94 278 LYS A O 1
ATOM 2197 N N . ASN A 1 279 ? -15.839 -13.214 18.196 1.00 89.19 279 ASN A N 1
ATOM 2198 C CA . ASN A 1 279 ? -16.825 -12.711 19.162 1.00 89.19 279 ASN A CA 1
ATOM 2199 C C . ASN A 1 279 ? -18.208 -12.448 18.529 1.00 89.19 279 ASN A C 1
ATOM 2201 O O . ASN A 1 279 ? -19.137 -12.042 19.226 1.00 89.19 279 ASN A O 1
ATOM 2205 N N . GLY A 1 280 ? -18.351 -12.669 17.218 1.00 93.12 280 GLY A N 1
ATOM 2206 C CA . GLY A 1 280 ? -19.592 -12.455 16.484 1.00 93.12 280 GLY A CA 1
ATOM 2207 C C . GLY A 1 280 ? -19.985 -10.986 16.305 1.00 93.12 280 GLY A C 1
ATOM 2208 O O . GLY A 1 280 ? -21.118 -10.727 15.903 1.00 93.12 280 GLY A O 1
ATOM 2209 N N . LEU A 1 281 ? -19.101 -10.033 16.620 1.00 94.94 281 LEU A N 1
ATOM 2210 C CA . LEU A 1 281 ? -19.300 -8.590 16.452 1.00 94.94 281 LEU A CA 1
ATOM 2211 C C . LEU A 1 281 ? -18.325 -8.032 15.415 1.00 94.94 281 LEU A C 1
ATOM 2213 O O . LEU A 1 281 ? -17.273 -8.615 15.156 1.00 94.94 281 LEU A O 1
ATOM 2217 N N . ILE A 1 282 ? -18.656 -6.894 1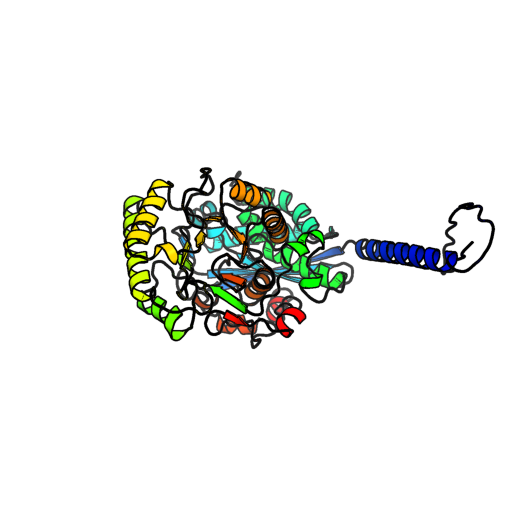4.815 1.00 94.31 282 ILE A N 1
ATOM 2218 C CA . ILE A 1 282 ? -17.725 -6.202 13.915 1.00 94.31 282 ILE A CA 1
ATOM 2219 C C . ILE A 1 282 ? -16.427 -5.802 14.654 1.00 94.31 282 ILE A C 1
ATOM 2221 O O . ILE A 1 282 ? -16.510 -5.322 15.791 1.00 94.31 282 ILE A O 1
ATOM 2225 N N . PRO A 1 283 ? -15.229 -5.986 14.066 1.00 95.31 283 PRO A N 1
ATOM 2226 C CA . PRO A 1 283 ? -13.987 -5.565 14.687 1.00 95.31 283 PRO A CA 1
ATOM 2227 C C . PRO A 1 283 ? -13.550 -4.179 14.163 1.00 95.31 283 PRO A C 1
ATOM 2229 O O . PRO A 1 283 ? -13.739 -3.835 12.994 1.00 95.31 283 PRO A O 1
ATOM 2232 N N . TYR A 1 284 ? -12.960 -3.372 15.040 1.00 96.06 284 TYR A N 1
ATOM 2233 C CA . TYR A 1 284 ? -12.446 -2.036 14.764 1.00 96.06 284 TYR A CA 1
ATOM 2234 C C . TYR A 1 284 ? -10.958 -2.073 14.452 1.00 96.06 284 TYR A C 1
ATOM 2236 O O . TYR A 1 284 ? -10.147 -2.526 15.262 1.00 96.06 284 TYR A O 1
ATOM 2244 N N . TYR A 1 285 ? -10.621 -1.541 13.284 1.00 97.19 285 TYR A N 1
ATOM 2245 C CA . TYR A 1 285 ? -9.265 -1.206 12.896 1.00 97.19 285 TYR A CA 1
ATOM 2246 C C . TYR A 1 285 ? -9.120 0.308 13.058 1.00 97.19 285 TYR A C 1
ATOM 2248 O O . TYR A 1 285 ? -9.770 1.073 12.350 1.00 97.19 285 TYR A O 1
ATOM 2256 N N . LEU A 1 286 ? -8.323 0.740 14.031 1.00 97.75 286 LEU A N 1
ATOM 2257 C CA . LEU A 1 286 ? -8.050 2.149 14.304 1.00 97.75 286 LEU A CA 1
ATOM 2258 C C . LEU A 1 286 ? -6.723 2.563 13.669 1.00 97.75 286 LEU A C 1
ATOM 2260 O O . LEU A 1 286 ? -5.778 1.784 13.681 1.00 97.75 286 LEU A O 1
ATOM 2264 N N . ASP A 1 287 ? -6.640 3.785 13.158 1.00 95.94 287 ASP A N 1
ATOM 2265 C CA . ASP A 1 287 ? -5.405 4.353 12.604 1.00 95.94 287 ASP A CA 1
ATOM 2266 C C . ASP A 1 287 ? -5.233 5.793 13.097 1.00 95.94 287 ASP A C 1
ATOM 2268 O O . ASP A 1 287 ? -6.138 6.616 12.912 1.00 95.94 287 ASP A O 1
ATOM 2272 N N . ILE A 1 288 ? -4.094 6.067 13.747 1.00 93.81 288 ILE A N 1
ATOM 2273 C CA . ILE A 1 288 ? -3.752 7.370 14.347 1.00 93.81 288 ILE A CA 1
ATOM 2274 C C . ILE A 1 288 ? -2.792 8.186 13.456 1.00 93.81 288 ILE A C 1
ATOM 2276 O O . ILE A 1 288 ? -2.639 9.392 13.658 1.00 93.81 288 ILE A O 1
ATOM 2280 N N . ASN A 1 289 ? -2.149 7.562 12.461 1.00 89.88 289 ASN A N 1
ATOM 2281 C CA . ASN A 1 289 ? -1.128 8.154 11.581 1.00 89.88 289 ASN A CA 1
ATOM 2282 C C . ASN A 1 289 ? 0.005 8.886 12.323 1.00 89.88 289 ASN A C 1
ATOM 2284 O O . ASN A 1 289 ? 0.386 10.008 11.970 1.00 89.88 289 ASN A O 1
ATOM 2288 N N . GLY A 1 290 ? 0.510 8.259 13.379 1.00 92.88 290 GLY A N 1
ATOM 2289 C CA . GLY A 1 290 ? 1.670 8.676 14.154 1.00 92.88 290 GLY A CA 1
ATOM 2290 C C . GLY A 1 290 ? 1.481 9.967 14.944 1.00 92.88 290 GLY A C 1
ATOM 2291 O O . GLY A 1 290 ? 2.432 10.721 15.130 1.00 92.88 290 GLY A O 1
ATOM 2292 N N . ARG A 1 291 ? 0.247 10.291 15.352 1.00 92.25 291 ARG A N 1
ATOM 2293 C CA . ARG A 1 291 ? -0.068 11.607 15.933 1.00 92.25 291 ARG A CA 1
ATOM 2294 C C . ARG A 1 291 ? -0.043 11.679 17.454 1.00 92.25 291 ARG A C 1
ATOM 2296 O O . ARG A 1 291 ? 0.023 12.797 17.972 1.00 92.25 291 ARG A O 1
ATOM 2303 N N . TYR A 1 292 ? -0.123 10.556 18.168 1.00 96.44 292 TYR A N 1
ATOM 2304 C CA . TYR A 1 292 ? -0.027 10.586 19.627 1.00 96.44 292 TYR A CA 1
ATOM 2305 C C . TYR A 1 292 ? 1.436 10.713 20.034 1.00 96.44 292 TYR A C 1
ATOM 2307 O O . TYR A 1 292 ? 2.283 9.948 19.592 1.00 96.44 292 TYR A O 1
ATOM 2315 N N . GLU A 1 293 ? 1.744 11.677 20.896 1.00 96.06 293 GLU A N 1
ATOM 2316 C CA . GLU A 1 293 ? 3.128 11.934 21.327 1.00 96.06 293 GLU A CA 1
ATOM 2317 C C . GLU A 1 293 ? 3.604 10.978 22.432 1.00 96.06 293 GLU A C 1
ATOM 2319 O O . GLU A 1 293 ? 4.797 10.922 22.733 1.00 96.06 293 GLU A O 1
ATOM 2324 N N . SER A 1 294 ? 2.692 10.235 23.074 1.00 96.56 294 SER A N 1
ATOM 2325 C CA . SER A 1 294 ? 3.052 9.371 24.198 1.00 96.56 294 SER A CA 1
ATOM 2326 C C . SER A 1 294 ? 2.098 8.198 24.420 1.00 96.56 294 SER A C 1
ATOM 2328 O O . SER A 1 294 ? 0.896 8.263 24.134 1.00 96.56 294 SER A O 1
ATOM 2330 N N . LYS A 1 295 ? 2.630 7.117 25.005 1.00 96.69 295 LYS A N 1
ATOM 2331 C CA . LYS A 1 295 ? 1.848 5.943 25.415 1.00 96.69 295 LYS A CA 1
ATOM 2332 C C . LYS A 1 295 ? 0.767 6.274 26.440 1.00 96.69 295 LYS A C 1
ATOM 2334 O O . LYS A 1 295 ? -0.263 5.611 26.453 1.00 96.69 295 LYS A O 1
ATOM 2339 N N . GLU A 1 296 ? 0.959 7.278 27.290 1.00 97.56 296 GLU A N 1
ATOM 2340 C CA . GLU A 1 296 ? -0.023 7.695 28.299 1.00 97.56 296 GLU A CA 1
ATOM 2341 C C . GLU A 1 296 ? -1.303 8.243 27.662 1.00 97.56 296 GLU A C 1
ATOM 2343 O O . GLU A 1 296 ? -2.393 8.012 28.186 1.00 97.56 296 GLU A O 1
ATOM 2348 N N . LEU A 1 297 ? -1.195 8.952 26.535 1.00 97.88 297 LEU A N 1
ATOM 2349 C CA . LEU A 1 297 ? -2.363 9.419 25.781 1.00 97.88 297 LEU A CA 1
ATOM 2350 C C . LEU A 1 297 ? -3.116 8.241 25.169 1.00 97.88 297 LEU A C 1
ATOM 2352 O O . LEU A 1 297 ? -4.341 8.165 25.276 1.00 97.88 297 LEU A O 1
ATOM 2356 N N . LEU A 1 298 ? -2.378 7.285 24.598 1.00 98.12 298 LEU A N 1
ATOM 2357 C CA . LEU A 1 298 ? -2.977 6.073 24.057 1.00 98.12 298 LEU A CA 1
ATOM 2358 C C . LEU A 1 298 ? -3.680 5.258 25.149 1.00 98.12 298 LEU A C 1
ATOM 2360 O O . LEU A 1 298 ? -4.826 4.864 24.966 1.00 98.12 298 LEU A O 1
ATOM 2364 N N . LYS A 1 299 ? -3.046 5.070 26.312 1.00 98.25 299 LYS A N 1
ATOM 2365 C CA . LYS A 1 299 ? -3.659 4.385 27.460 1.00 98.25 299 LYS A CA 1
ATOM 2366 C C . LYS A 1 299 ? -4.966 5.056 27.883 1.00 98.25 299 LYS A C 1
ATOM 2368 O O . LYS A 1 299 ? -5.968 4.372 28.011 1.00 98.25 299 LYS A O 1
ATOM 2373 N N . GLN A 1 300 ? -5.017 6.387 27.959 1.00 98.50 300 GLN A N 1
ATOM 2374 C CA . GLN A 1 300 ? -6.264 7.104 28.266 1.00 98.50 300 GLN A CA 1
ATOM 2375 C C . GLN A 1 300 ? -7.366 6.915 27.212 1.00 98.50 300 GLN A C 1
ATOM 2377 O O . GLN A 1 300 ? -8.553 6.938 27.549 1.00 98.50 300 GLN A O 1
ATOM 2382 N N . PHE A 1 301 ? -7.007 6.777 25.933 1.00 98.62 301 PHE A N 1
ATOM 2383 C CA . PHE A 1 301 ? -7.967 6.429 24.884 1.00 98.62 301 PHE A CA 1
ATOM 2384 C C . PHE A 1 301 ? -8.486 4.993 25.067 1.00 98.62 301 PHE A C 1
ATOM 2386 O O . PHE A 1 301 ? -9.693 4.764 24.988 1.00 98.62 301 PHE A O 1
ATOM 2393 N N . LEU A 1 302 ? -7.601 4.040 25.374 1.00 98.44 302 LEU A N 1
ATOM 2394 C CA . LEU A 1 302 ? -7.964 2.640 25.616 1.00 98.44 302 LEU A CA 1
ATOM 2395 C C . LEU A 1 302 ? -8.802 2.461 26.891 1.00 98.44 302 LEU A C 1
ATOM 2397 O O . LEU A 1 302 ? -9.798 1.746 26.851 1.00 98.44 302 LEU A O 1
ATOM 2401 N N . ASP A 1 303 ? -8.503 3.186 27.971 1.00 98.44 303 ASP A N 1
ATOM 2402 C CA . ASP A 1 303 ? -9.321 3.217 29.193 1.00 98.44 303 ASP A CA 1
ATOM 2403 C C . ASP A 1 303 ? -10.753 3.688 28.885 1.00 98.44 303 ASP A C 1
ATOM 2405 O O . ASP A 1 303 ? -11.742 3.182 29.423 1.00 98.44 303 ASP A O 1
ATOM 2409 N N . HIS A 1 304 ? -10.891 4.665 27.982 1.00 98.69 304 HIS A N 1
ATOM 2410 C CA . HIS A 1 304 ? -12.200 5.101 27.509 1.00 98.69 304 HIS A CA 1
ATOM 2411 C C . HIS A 1 304 ? -12.885 4.016 26.666 1.00 98.69 304 HIS A C 1
ATOM 2413 O O . HIS A 1 304 ? -14.070 3.756 26.877 1.00 98.69 304 HIS A O 1
ATOM 2419 N N . ALA A 1 305 ? -12.157 3.354 25.760 1.00 98.38 305 ALA A N 1
ATOM 2420 C CA . ALA A 1 305 ? -12.674 2.229 24.981 1.00 98.38 305 ALA A CA 1
ATOM 2421 C C . ALA A 1 305 ? -13.164 1.077 25.876 1.00 98.38 305 ALA A C 1
ATOM 2423 O O . ALA A 1 305 ? -14.202 0.478 25.590 1.00 98.38 305 ALA A O 1
ATOM 2424 N N . GLU A 1 306 ? -12.468 0.786 26.975 1.00 98.31 306 GLU A N 1
ATOM 2425 C CA . GLU A 1 306 ? -12.904 -0.181 27.984 1.00 98.31 306 GLU A CA 1
ATOM 2426 C C . GLU A 1 306 ? -14.179 0.287 28.693 1.00 98.31 306 GLU A C 1
ATOM 2428 O O . GLU A 1 306 ? -15.159 -0.458 28.752 1.00 98.31 306 GLU A O 1
ATOM 2433 N N . LYS A 1 307 ? -14.221 1.548 29.142 1.00 98.50 307 LYS A N 1
ATOM 2434 C CA . LYS A 1 307 ? -15.388 2.138 29.816 1.00 98.50 307 LYS A CA 1
ATOM 2435 C C . LYS A 1 307 ? -16.670 2.066 28.980 1.00 98.50 307 LYS A C 1
ATOM 2437 O O . LYS A 1 307 ? -17.745 1.873 29.549 1.00 98.50 307 LYS A O 1
ATOM 2442 N N . ILE A 1 308 ? -16.576 2.237 27.661 1.00 98.31 308 ILE A N 1
ATOM 2443 C CA . ILE A 1 308 ? -17.734 2.156 26.755 1.00 98.31 308 ILE A CA 1
ATOM 2444 C C . ILE A 1 308 ? -18.016 0.729 26.253 1.00 98.31 308 ILE A C 1
ATOM 2446 O O . ILE A 1 308 ? -18.967 0.541 25.504 1.00 98.31 308 ILE A O 1
ATOM 2450 N N . GLY A 1 309 ? -17.213 -0.271 26.644 1.00 97.25 309 GLY A N 1
ATOM 2451 C CA . GLY A 1 309 ? -17.378 -1.672 26.235 1.00 97.25 309 GLY A CA 1
ATOM 2452 C C . GLY A 1 309 ? -16.823 -2.021 24.848 1.00 97.25 309 GLY A C 1
ATOM 2453 O O . GLY A 1 309 ? -17.058 -3.121 24.351 1.00 97.25 309 GLY A O 1
ATOM 2454 N N . ALA A 1 310 ? -16.057 -1.124 24.225 1.00 97.12 310 ALA A N 1
ATOM 2455 C CA . ALA A 1 310 ? -15.533 -1.281 22.870 1.00 97.12 310 ALA A CA 1
ATOM 2456 C C . ALA A 1 310 ? -14.177 -2.004 22.793 1.00 97.12 310 ALA A C 1
ATOM 2458 O O . ALA A 1 310 ? -13.797 -2.446 21.709 1.00 97.12 310 ALA A O 1
ATOM 2459 N N . MET A 1 311 ? -13.455 -2.140 23.913 1.00 95.62 311 MET A N 1
ATOM 2460 C CA . MET A 1 311 ? -12.083 -2.673 23.952 1.00 95.62 311 MET A CA 1
ATOM 2461 C C . MET A 1 311 ? -11.935 -4.019 23.224 1.00 95.62 311 MET A C 1
ATOM 2463 O O . MET A 1 311 ? -11.084 -4.165 22.355 1.00 95.62 311 MET A O 1
ATOM 2467 N N . ASN A 1 312 ? -12.836 -4.974 23.479 1.00 93.00 312 ASN A N 1
ATOM 2468 C CA . ASN A 1 312 ? -12.799 -6.314 22.871 1.00 93.00 312 ASN A CA 1
ATOM 2469 C C . ASN A 1 312 ? -13.098 -6.342 21.360 1.00 93.00 312 ASN A C 1
ATOM 2471 O O . ASN A 1 312 ? -13.021 -7.403 20.737 1.00 93.00 312 ASN A O 1
ATOM 2475 N N . GLN A 1 313 ? -13.508 -5.215 20.777 1.00 95.38 313 GLN A N 1
ATOM 2476 C CA . GLN A 1 313 ? -13.705 -5.073 19.338 1.00 95.38 313 GLN A CA 1
ATOM 2477 C C . GLN A 1 313 ? -12.518 -4.384 18.662 1.00 95.38 313 GLN A C 1
ATOM 2479 O O . GLN A 1 313 ? -12.412 -4.496 17.448 1.00 95.38 313 GLN A O 1
ATOM 2484 N N . ILE A 1 314 ? -11.610 -3.721 19.387 1.00 95.81 314 ILE A N 1
ATOM 2485 C CA . ILE A 1 314 ? -10.387 -3.153 18.801 1.00 95.81 314 ILE A CA 1
ATOM 2486 C C . ILE A 1 314 ? -9.414 -4.300 18.518 1.00 95.81 314 ILE A C 1
ATOM 2488 O O . ILE A 1 314 ? -8.792 -4.830 19.433 1.00 95.81 314 ILE A O 1
ATOM 2492 N N . PHE A 1 315 ? -9.299 -4.702 17.251 1.00 94.12 315 PHE A N 1
ATOM 2493 C CA . PHE A 1 315 ? -8.408 -5.804 16.861 1.00 94.12 315 PHE A CA 1
ATOM 2494 C C . PHE A 1 315 ? -7.094 -5.319 16.246 1.00 94.12 315 PHE A C 1
ATOM 2496 O O . PHE A 1 315 ? -6.116 -6.056 16.283 1.00 94.12 315 PHE A O 1
ATOM 2503 N N . LEU A 1 316 ? -7.060 -4.096 15.707 1.00 97.00 316 LEU A N 1
ATOM 2504 C CA . LEU A 1 316 ? -5.845 -3.450 15.218 1.00 97.00 316 LEU A CA 1
ATOM 2505 C C . LEU A 1 316 ? -5.844 -1.976 15.602 1.00 97.00 316 LEU A C 1
ATOM 2507 O O . LEU A 1 316 ? -6.861 -1.290 15.465 1.00 97.00 316 LEU A O 1
ATOM 2511 N N . LEU A 1 317 ? -4.678 -1.493 16.015 1.00 97.94 317 LEU A N 1
ATOM 2512 C CA . LEU A 1 317 ? -4.385 -0.074 16.130 1.00 97.94 317 LEU A CA 1
ATOM 2513 C C . LEU A 1 317 ? -3.078 0.220 15.396 1.00 97.94 317 LEU A C 1
ATOM 2515 O O . LEU A 1 317 ? -2.004 -0.199 15.819 1.00 97.94 317 LEU A O 1
ATOM 2519 N N . GLU A 1 318 ? -3.190 0.906 14.271 1.00 97.62 318 GLU A N 1
ATOM 2520 C CA . GLU A 1 318 ? -2.084 1.237 13.382 1.00 97.62 318 GLU A CA 1
ATOM 2521 C C . GLU A 1 318 ? -1.451 2.568 13.730 1.00 97.62 318 GLU A C 1
ATOM 2523 O O . GLU A 1 318 ? -2.139 3.553 14.015 1.00 97.62 318 GLU A O 1
ATOM 2528 N N . GLU A 1 319 ? -0.121 2.534 13.695 1.00 95.44 319 GLU A N 1
ATOM 2529 C CA . GLU A 1 319 ? 0.776 3.671 13.793 1.00 95.44 319 GLU A CA 1
ATOM 2530 C C . GLU A 1 319 ? 0.321 4.716 14.827 1.00 95.44 319 GLU A C 1
ATOM 2532 O O . GLU A 1 319 ? -0.043 5.838 14.477 1.00 95.44 319 GLU A O 1
ATOM 2537 N N . PRO A 1 320 ? 0.281 4.379 16.129 1.00 96.19 320 PRO A N 1
ATOM 2538 C CA . PRO A 1 320 ? -0.108 5.344 17.154 1.00 96.19 320 PRO A CA 1
ATOM 2539 C C . PRO A 1 320 ? 0.847 6.539 17.256 1.00 96.19 320 PRO A C 1
ATOM 2541 O O . PRO A 1 320 ? 0.404 7.666 17.490 1.00 96.19 320 PRO A O 1
ATOM 2544 N N . PHE A 1 321 ? 2.148 6.285 17.099 1.00 96.50 321 PHE A N 1
ATOM 2545 C CA . PHE A 1 321 ? 3.228 7.202 17.467 1.00 96.50 321 PHE A CA 1
ATOM 2546 C C . PHE A 1 321 ? 4.057 7.640 16.250 1.00 96.50 321 PHE A C 1
ATOM 2548 O O . PHE A 1 321 ? 4.069 6.922 15.251 1.00 96.50 321 PHE A O 1
ATOM 2555 N N . PRO A 1 322 ? 4.759 8.787 16.321 1.00 93.19 322 PRO A N 1
ATOM 2556 C CA . PRO A 1 322 ? 5.724 9.194 15.303 1.00 93.19 322 PRO A CA 1
ATOM 2557 C C . PRO A 1 322 ? 6.782 8.118 15.026 1.00 93.19 322 PRO A C 1
ATOM 2559 O O . PRO A 1 322 ? 7.119 7.331 15.912 1.00 93.19 322 PRO A O 1
ATOM 2562 N N . GLU A 1 323 ? 7.348 8.116 13.818 1.00 91.94 323 GLU A N 1
ATOM 2563 C CA . GLU A 1 323 ? 8.314 7.101 13.373 1.00 91.94 323 GLU A CA 1
ATOM 2564 C C . GLU A 1 323 ? 9.544 7.023 14.299 1.00 91.94 323 GLU A C 1
ATOM 2566 O O . GLU A 1 323 ? 10.057 5.941 14.575 1.00 91.94 323 GLU A O 1
ATOM 2571 N N . GLU A 1 324 ? 9.994 8.150 14.850 1.00 92.38 324 GLU A N 1
ATOM 2572 C CA . GLU A 1 324 ? 11.120 8.237 15.785 1.00 92.38 324 GLU A CA 1
ATOM 2573 C C . GLU A 1 324 ? 10.810 7.723 17.203 1.00 92.38 324 GLU A C 1
ATOM 2575 O O . GLU A 1 324 ? 11.706 7.657 18.048 1.00 92.38 324 GLU A O 1
ATOM 2580 N N . TYR A 1 325 ? 9.556 7.371 17.497 1.00 94.75 325 TYR A N 1
ATOM 2581 C CA . TYR A 1 325 ? 9.160 6.868 18.805 1.00 94.75 325 TYR A CA 1
ATOM 2582 C C . TYR A 1 325 ? 9.593 5.406 18.975 1.00 94.75 325 TYR A C 1
ATOM 2584 O O . TYR A 1 325 ? 9.110 4.508 18.281 1.00 94.75 325 TYR A O 1
ATOM 2592 N N . THR A 1 326 ? 10.499 5.169 19.927 1.00 94.75 326 THR A N 1
ATOM 2593 C CA . THR A 1 326 ? 11.195 3.882 20.122 1.00 94.75 326 THR A CA 1
ATOM 2594 C C . THR A 1 326 ? 10.775 3.115 21.379 1.00 94.75 326 THR A C 1
ATOM 2596 O O . THR A 1 326 ? 11.412 2.129 21.747 1.00 94.75 326 THR A O 1
ATOM 2599 N N . ALA A 1 327 ? 9.703 3.525 22.065 1.00 95.38 327 ALA A N 1
ATOM 2600 C CA . ALA A 1 327 ? 9.251 2.793 23.247 1.00 95.38 327 ALA A CA 1
ATOM 2601 C C . ALA A 1 327 ? 8.584 1.459 22.870 1.00 95.38 327 ALA A C 1
ATOM 2603 O O . ALA A 1 327 ? 7.859 1.371 21.879 1.00 95.38 327 ALA A O 1
ATOM 2604 N N . HIS A 1 328 ? 8.777 0.447 23.718 1.00 97.44 328 HIS A N 1
ATOM 2605 C CA . HIS A 1 328 ? 8.085 -0.836 23.602 1.00 97.44 328 HIS A CA 1
ATOM 2606 C C . HIS A 1 328 ? 6.567 -0.680 23.773 1.00 97.44 328 HIS A C 1
ATOM 2608 O O . HIS A 1 328 ? 6.121 0.157 24.563 1.00 97.44 328 HIS A O 1
ATOM 2614 N N . VAL A 1 329 ? 5.776 -1.486 23.062 1.00 97.19 329 VAL A N 1
ATOM 2615 C CA . VAL A 1 329 ? 4.303 -1.376 23.000 1.00 97.19 329 VAL A CA 1
ATOM 2616 C C . VAL A 1 329 ? 3.549 -2.641 23.437 1.00 97.19 329 VAL A C 1
ATOM 2618 O O . VAL A 1 329 ? 2.321 -2.674 23.383 1.00 97.19 329 VAL A O 1
ATOM 2621 N N . ASP A 1 330 ? 4.258 -3.664 23.913 1.00 94.50 330 ASP A N 1
ATOM 2622 C CA . ASP A 1 330 ? 3.709 -4.966 24.320 1.00 94.50 330 ASP A CA 1
ATOM 2623 C C . ASP A 1 330 ? 2.790 -4.904 25.559 1.00 94.50 330 ASP A C 1
ATOM 2625 O O . ASP A 1 330 ? 1.936 -5.770 25.750 1.00 94.50 330 ASP A O 1
ATOM 2629 N N . ASP A 1 331 ? 2.897 -3.849 26.370 1.00 95.56 331 ASP A N 1
ATOM 2630 C CA . ASP A 1 331 ? 2.091 -3.623 27.578 1.00 95.56 331 ASP A CA 1
ATOM 2631 C C . ASP A 1 331 ? 0.716 -2.975 27.315 1.00 95.56 331 ASP A C 1
ATOM 2633 O O . ASP A 1 331 ? -0.033 -2.734 28.263 1.00 95.56 331 ASP A O 1
ATOM 2637 N N . LEU A 1 332 ? 0.375 -2.651 26.062 1.00 95.06 332 LEU A N 1
ATOM 2638 C CA . LEU A 1 332 ? -0.868 -1.938 25.726 1.00 95.06 332 LEU A CA 1
ATOM 2639 C C . LEU A 1 332 ? -2.106 -2.844 25.652 1.00 95.06 332 LEU A C 1
ATOM 2641 O O . LEU A 1 332 ? -3.225 -2.341 25.586 1.00 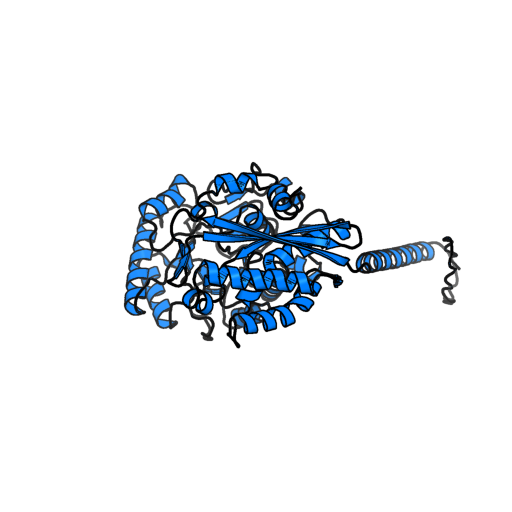95.06 332 LEU A O 1
ATOM 2645 N N . GLY A 1 333 ? -1.926 -4.169 25.660 1.00 92.38 333 GLY A N 1
ATOM 2646 C CA . GLY A 1 333 ? -3.030 -5.138 25.684 1.00 92.38 333 GLY A CA 1
ATOM 2647 C C . GLY A 1 333 ? -3.838 -5.242 24.383 1.00 92.38 333 GLY A C 1
ATOM 2648 O O . GLY A 1 333 ? -4.867 -5.913 24.360 1.00 92.38 333 GLY A O 1
ATOM 2649 N N . ILE A 1 334 ? -3.374 -4.608 23.303 1.00 94.88 334 ILE A N 1
ATOM 2650 C CA . ILE A 1 334 ? -3.968 -4.641 21.960 1.00 94.88 334 ILE A CA 1
ATOM 2651 C C . ILE A 1 334 ? -2.884 -4.844 20.900 1.00 94.88 334 ILE A C 1
ATOM 2653 O O . ILE A 1 334 ? -1.710 -4.556 21.130 1.00 94.88 334 ILE A O 1
ATOM 2657 N N . THR A 1 335 ? -3.271 -5.317 19.717 1.00 97.00 335 THR A N 1
ATOM 2658 C CA . THR A 1 335 ? -2.344 -5.475 18.592 1.00 97.00 335 THR A CA 1
ATOM 2659 C C . THR A 1 335 ? -2.029 -4.120 17.964 1.00 97.00 335 THR A C 1
ATOM 2661 O O . THR A 1 335 ? -2.856 -3.547 17.250 1.00 97.00 335 THR A O 1
ATOM 2664 N N . ILE A 1 336 ? -0.812 -3.631 18.208 1.00 98.06 336 ILE A N 1
ATOM 2665 C CA . ILE A 1 336 ? -0.266 -2.458 17.522 1.00 98.06 336 ILE A CA 1
ATOM 2666 C C . ILE A 1 336 ? 0.312 -2.873 16.168 1.00 98.06 336 ILE A C 1
ATOM 2668 O O . ILE A 1 336 ? 1.026 -3.875 16.077 1.00 98.06 336 ILE A O 1
ATOM 2672 N N . VAL A 1 337 ? -0.006 -2.105 15.127 1.00 97.94 337 VAL A N 1
ATOM 2673 C CA . VAL A 1 337 ? 0.433 -2.335 13.746 1.00 97.94 337 VAL A CA 1
ATOM 2674 C C . VAL A 1 337 ? 1.436 -1.272 13.330 1.00 97.94 337 VAL A C 1
ATOM 2676 O O . VAL A 1 337 ? 1.196 -0.090 13.572 1.00 97.94 337 VAL A O 1
ATOM 2679 N N . ALA A 1 338 ? 2.526 -1.692 12.684 1.00 97.31 338 ALA A N 1
ATOM 2680 C CA . ALA A 1 338 ? 3.454 -0.771 12.035 1.00 97.31 338 ALA A CA 1
ATOM 2681 C C . ALA A 1 338 ? 3.080 -0.594 10.556 1.00 97.31 338 ALA A C 1
ATOM 2683 O O . ALA A 1 338 ? 2.890 -1.584 9.841 1.00 97.31 338 ALA A O 1
ATOM 2684 N N . ASP A 1 339 ? 3.021 0.655 10.106 1.00 93.81 339 ASP A N 1
ATOM 2685 C CA . ASP A 1 339 ? 2.881 1.078 8.715 1.00 93.81 339 ASP A CA 1
ATOM 2686 C C . ASP A 1 339 ? 3.979 2.082 8.349 1.00 93.81 339 ASP A C 1
ATOM 2688 O O . ASP A 1 339 ? 4.963 1.709 7.696 1.00 93.81 339 ASP A O 1
ATOM 2692 N N . GLU A 1 340 ? 3.825 3.344 8.764 1.00 88.81 340 GLU A N 1
ATOM 2693 C CA . GLU A 1 340 ? 4.761 4.416 8.433 1.00 88.81 340 GLU A CA 1
ATOM 2694 C C . GLU A 1 340 ? 6.122 4.246 9.093 1.00 88.81 340 GLU A C 1
ATOM 2696 O O . GLU A 1 340 ? 7.077 4.821 8.609 1.00 88.81 340 GLU A O 1
ATOM 2701 N N . SER A 1 341 ? 6.268 3.441 10.138 1.00 92.44 341 SER A N 1
ATOM 2702 C CA . SER A 1 341 ? 7.571 3.208 10.764 1.00 92.44 341 SER A CA 1
ATOM 2703 C C . SER A 1 341 ? 8.282 1.927 10.317 1.00 92.44 341 SER A C 1
ATOM 2705 O O . SER A 1 341 ? 9.368 1.612 10.815 1.00 92.44 341 SER A O 1
ATOM 2707 N N . ALA A 1 342 ? 7.693 1.184 9.374 1.00 94.12 342 ALA A N 1
ATOM 2708 C CA . ALA A 1 342 ? 8.214 -0.076 8.847 1.00 94.12 342 ALA A CA 1
ATOM 2709 C C . ALA A 1 342 ? 8.469 0.012 7.332 1.00 94.12 342 ALA A C 1
ATOM 2711 O O . ALA A 1 342 ? 7.706 -0.528 6.529 1.00 94.12 342 ALA A O 1
ATOM 2712 N N . HIS A 1 343 ? 9.532 0.706 6.920 1.00 92.31 343 HIS A N 1
ATOM 2713 C CA . HIS A 1 343 ? 9.841 0.947 5.499 1.00 92.31 343 HIS A CA 1
ATOM 2714 C C . HIS A 1 343 ? 10.546 -0.217 4.810 1.00 92.31 343 HIS A C 1
ATOM 2716 O O . HIS A 1 343 ? 10.332 -0.454 3.623 1.00 92.31 343 HIS A O 1
ATOM 2722 N N . THR A 1 344 ? 11.391 -0.926 5.555 1.00 95.44 344 THR A N 1
ATOM 2723 C CA . THR A 1 344 ? 12.240 -2.017 5.066 1.00 95.44 344 THR A CA 1
ATOM 2724 C C . THR A 1 344 ? 12.054 -3.288 5.891 1.00 95.44 344 THR A C 1
ATOM 2726 O O . THR A 1 344 ? 11.433 -3.278 6.956 1.00 95.44 344 THR A O 1
ATOM 2729 N N . ALA A 1 345 ? 12.644 -4.391 5.428 1.00 96.44 345 ALA A N 1
ATOM 2730 C CA . ALA A 1 345 ? 12.741 -5.632 6.192 1.00 96.44 345 ALA A CA 1
ATOM 2731 C C . ALA A 1 345 ? 13.427 -5.443 7.566 1.00 96.44 345 ALA A C 1
ATOM 2733 O O . ALA A 1 345 ? 12.984 -6.026 8.556 1.00 96.44 345 ALA A O 1
ATOM 2734 N N . ASP A 1 346 ? 14.445 -4.579 7.649 1.00 97.12 346 ASP A N 1
ATOM 2735 C CA . ASP A 1 346 ? 15.125 -4.260 8.910 1.00 97.12 346 ASP A CA 1
ATOM 2736 C C . ASP A 1 346 ? 14.218 -3.469 9.858 1.00 97.12 346 ASP A C 1
ATOM 2738 O O . ASP A 1 346 ? 14.143 -3.790 11.043 1.00 97.12 346 ASP A O 1
ATOM 2742 N N . ASN A 1 347 ? 13.459 -2.494 9.342 1.00 96.75 347 ASN A N 1
ATOM 2743 C CA . ASN A 1 347 ? 12.495 -1.770 10.172 1.00 9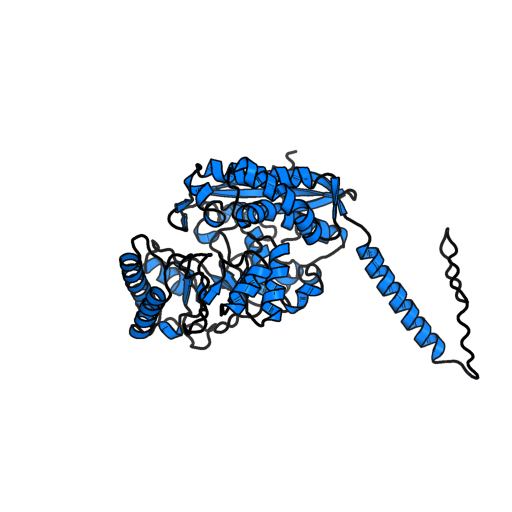6.75 347 ASN A CA 1
ATOM 2744 C C . ASN A 1 347 ? 11.368 -2.686 10.660 1.00 96.75 347 ASN A C 1
ATOM 2746 O O . ASN A 1 347 ? 10.938 -2.562 11.801 1.00 96.75 347 ASN A O 1
ATOM 2750 N N . VAL A 1 348 ? 10.901 -3.630 9.834 1.00 98.31 348 VAL A N 1
ATOM 2751 C CA . VAL A 1 348 ? 9.924 -4.642 10.271 1.00 98.31 348 VAL A CA 1
ATOM 2752 C C . VAL A 1 348 ? 10.469 -5.425 11.460 1.00 98.31 348 VAL A C 1
ATOM 2754 O O . VAL A 1 348 ? 9.782 -5.542 12.472 1.00 98.31 348 VAL A O 1
ATOM 2757 N N . LYS A 1 349 ? 11.707 -5.920 11.370 1.00 98.56 349 LYS A N 1
ATOM 2758 C CA . LYS A 1 349 ? 12.349 -6.631 12.479 1.00 98.56 349 LYS A CA 1
ATOM 2759 C C . LYS A 1 349 ? 12.422 -5.766 13.740 1.00 98.56 349 LYS A C 1
ATOM 2761 O O . LYS A 1 349 ? 12.012 -6.222 14.804 1.00 98.56 349 LYS A O 1
ATOM 2766 N N . GLU A 1 350 ? 12.890 -4.528 13.615 1.00 98.12 350 GLU A N 1
ATOM 2767 C CA . GLU A 1 350 ? 12.989 -3.581 14.731 1.00 98.12 350 GLU A CA 1
ATOM 2768 C C . GLU A 1 350 ? 11.625 -3.351 15.402 1.00 98.12 350 GLU A C 1
ATOM 2770 O O . GLU A 1 350 ? 11.498 -3.462 16.621 1.00 98.12 350 GLU A O 1
ATOM 2775 N N . ARG A 1 351 ? 10.562 -3.125 14.617 1.00 98.12 351 ARG A N 1
ATOM 2776 C CA . ARG A 1 351 ? 9.207 -2.925 15.156 1.00 98.12 351 ARG A CA 1
ATOM 2777 C C . ARG A 1 351 ? 8.676 -4.170 15.858 1.00 98.12 351 ARG A C 1
ATOM 2779 O O . ARG A 1 351 ? 8.050 -4.050 16.911 1.00 98.12 351 ARG A O 1
ATOM 2786 N N . ILE A 1 352 ? 8.956 -5.364 15.339 1.00 98.38 352 ILE A N 1
ATOM 2787 C CA . ILE A 1 352 ? 8.607 -6.621 16.020 1.00 98.38 352 ILE A CA 1
ATOM 2788 C C . ILE A 1 352 ? 9.314 -6.714 17.376 1.00 98.38 352 ILE A C 1
ATOM 2790 O O . ILE A 1 352 ? 8.673 -7.027 18.378 1.00 98.38 352 ILE A O 1
ATOM 2794 N N . GLU A 1 353 ? 10.608 -6.396 17.435 1.00 98.00 353 GLU A N 1
ATOM 2795 C CA . GLU A 1 353 ? 11.392 -6.392 18.680 1.00 98.00 353 GLU A CA 1
ATOM 2796 C C . GLU A 1 353 ? 10.870 -5.355 19.695 1.00 98.00 353 GLU A C 1
ATOM 2798 O O . GLU A 1 353 ? 10.952 -5.565 20.907 1.00 98.00 353 GLU A O 1
ATOM 2803 N N . MET A 1 354 ? 10.241 -4.279 19.217 1.00 97.69 354 MET A N 1
ATOM 2804 C CA . MET A 1 354 ? 9.546 -3.286 20.040 1.00 97.69 354 MET A CA 1
ATOM 2805 C C . MET A 1 354 ? 8.139 -3.717 20.502 1.00 97.69 354 MET A C 1
ATOM 2807 O O . MET A 1 354 ? 7.486 -2.981 21.242 1.00 97.69 354 MET A O 1
ATOM 2811 N N . GLY A 1 355 ? 7.652 -4.894 20.104 1.00 97.94 355 GLY A N 1
ATOM 2812 C CA . GLY A 1 355 ? 6.353 -5.429 20.524 1.00 97.94 355 GLY A CA 1
ATOM 2813 C C . GLY A 1 355 ? 5.191 -5.138 19.571 1.00 97.94 355 GLY A C 1
ATOM 2814 O O . GLY A 1 355 ? 4.038 -5.361 19.941 1.00 97.94 355 GLY A O 1
ATOM 2815 N N . TYR A 1 356 ? 5.453 -4.659 18.349 1.00 98.19 356 TYR A N 1
ATOM 2816 C CA . TYR A 1 356 ? 4.405 -4.520 17.335 1.00 98.19 356 TYR A CA 1
ATOM 2817 C C . TYR A 1 356 ? 3.901 -5.904 16.910 1.00 98.19 356 TYR A C 1
ATOM 2819 O O . TYR A 1 356 ? 4.670 -6.783 16.518 1.00 98.19 356 TYR A O 1
ATOM 2827 N N . GLY A 1 357 ? 2.585 -6.096 16.993 1.00 97.75 357 GLY A N 1
ATOM 2828 C CA . GLY A 1 357 ? 1.944 -7.402 16.852 1.00 97.75 357 GLY A CA 1
ATOM 2829 C C . GLY A 1 357 ? 1.460 -7.736 15.441 1.00 97.75 357 GLY A C 1
ATOM 2830 O O . GLY A 1 357 ? 1.022 -8.861 15.217 1.00 97.75 357 GLY A O 1
ATOM 2831 N N . ALA A 1 358 ? 1.507 -6.791 14.499 1.00 98.12 358 ALA A N 1
ATOM 2832 C CA . ALA A 1 358 ? 1.235 -7.028 13.081 1.00 98.12 358 ALA A CA 1
ATOM 2833 C C . ALA A 1 358 ? 1.902 -5.963 12.192 1.00 98.12 358 ALA A C 1
ATOM 2835 O O . ALA A 1 358 ? 2.297 -4.902 12.677 1.00 98.12 358 ALA A O 1
ATOM 2836 N N . MET A 1 359 ? 1.995 -6.232 10.887 1.00 98.44 359 MET A N 1
ATOM 2837 C CA . MET A 1 359 ? 2.600 -5.316 9.906 1.00 98.44 359 MET A CA 1
ATOM 2838 C C . MET A 1 359 ? 1.637 -4.986 8.763 1.00 98.44 359 MET A C 1
ATOM 2840 O O . MET A 1 359 ? 1.043 -5.888 8.162 1.00 98.44 359 MET A O 1
ATOM 2844 N N . ALA A 1 360 ? 1.530 -3.701 8.425 1.00 97.75 360 ALA A N 1
ATOM 2845 C CA . ALA A 1 360 ? 0.864 -3.235 7.218 1.00 97.75 360 ALA A CA 1
ATOM 2846 C C . ALA A 1 360 ? 1.853 -3.264 6.041 1.00 97.75 360 ALA A C 1
ATOM 2848 O O . ALA A 1 360 ? 2.807 -2.484 5.957 1.00 97.75 360 ALA A O 1
ATOM 2849 N N . LEU A 1 361 ? 1.634 -4.189 5.109 1.00 98.25 361 LEU A N 1
ATOM 2850 C CA . LEU A 1 361 ? 2.414 -4.301 3.882 1.00 98.25 361 LEU A CA 1
ATOM 2851 C C . LEU A 1 361 ? 1.791 -3.447 2.782 1.00 98.25 361 LEU A C 1
ATOM 2853 O O . LEU A 1 361 ? 0.574 -3.420 2.618 1.00 98.25 361 LEU A O 1
ATOM 2857 N N . LYS A 1 362 ? 2.631 -2.789 1.983 1.00 96.56 362 LYS A N 1
ATOM 2858 C CA . LYS A 1 362 ? 2.185 -1.897 0.907 1.00 96.56 362 LYS A CA 1
ATOM 2859 C C . LYS A 1 362 ? 2.931 -2.184 -0.400 1.00 96.56 362 LYS A C 1
ATOM 2861 O O . LYS A 1 362 ? 3.754 -1.358 -0.795 1.00 96.56 362 LYS A O 1
ATOM 2866 N N . PRO A 1 363 ? 2.650 -3.303 -1.098 1.00 96.94 363 PRO A N 1
ATOM 2867 C CA . PRO A 1 363 ? 3.255 -3.611 -2.403 1.00 96.94 363 PRO A CA 1
ATOM 2868 C C . PRO A 1 363 ? 3.190 -2.439 -3.389 1.00 96.94 363 PRO A C 1
ATOM 2870 O O . PRO A 1 363 ? 4.152 -2.135 -4.086 1.00 96.94 363 PRO A O 1
ATOM 2873 N N . ILE A 1 364 ? 2.065 -1.725 -3.377 1.00 95.38 364 ILE A N 1
ATOM 2874 C CA . ILE A 1 364 ? 1.768 -0.590 -4.258 1.00 95.38 364 ILE A CA 1
ATOM 2875 C C . ILE A 1 364 ? 2.375 0.750 -3.815 1.00 95.38 364 ILE A C 1
ATOM 2877 O O . ILE A 1 364 ? 2.129 1.769 -4.455 1.00 95.38 364 ILE A O 1
ATOM 2881 N N . VAL A 1 365 ? 3.179 0.767 -2.745 1.00 93.88 365 VAL A N 1
ATOM 2882 C CA . VAL A 1 365 ? 3.863 1.979 -2.246 1.00 93.88 365 VAL A CA 1
ATOM 2883 C C . VAL A 1 365 ? 5.336 1.731 -1.958 1.00 93.88 365 VAL A C 1
ATOM 2885 O O . VAL A 1 365 ? 6.185 2.524 -2.342 1.00 93.88 365 VAL A O 1
ATOM 2888 N N . LYS A 1 366 ? 5.646 0.622 -1.286 1.00 95.44 366 LYS A N 1
ATOM 2889 C CA . LYS A 1 366 ? 7.001 0.227 -0.893 1.00 95.44 366 LYS A CA 1
ATOM 2890 C C . LYS A 1 366 ? 7.678 -0.655 -1.948 1.00 95.44 366 LYS A C 1
ATOM 2892 O O . LYS A 1 366 ? 8.823 -1.024 -1.739 1.00 95.44 366 LYS A O 1
ATOM 2897 N N . THR A 1 367 ? 7.023 -0.928 -3.085 1.00 98.06 367 THR A N 1
ATOM 2898 C CA . THR A 1 367 ? 7.354 -1.950 -4.107 1.00 98.06 367 THR A CA 1
ATOM 2899 C C . THR A 1 367 ? 6.978 -3.377 -3.686 1.00 98.06 367 THR A C 1
ATOM 2901 O O . THR A 1 367 ? 6.955 -3.705 -2.492 1.00 98.06 367 THR A O 1
ATOM 2904 N N . LEU A 1 368 ? 6.680 -4.248 -4.657 1.00 98.62 368 LEU A N 1
ATOM 2905 C CA . LEU A 1 368 ? 6.435 -5.668 -4.397 1.00 98.62 368 LEU A CA 1
ATOM 2906 C C . LEU A 1 368 ? 7.726 -6.349 -3.932 1.00 98.62 368 LEU A C 1
ATOM 2908 O O . LEU A 1 368 ? 7.690 -7.143 -2.991 1.00 98.62 368 LEU A O 1
ATOM 2912 N N . SER A 1 369 ? 8.858 -5.990 -4.540 1.00 98.62 369 SER A N 1
ATOM 2913 C CA . SER A 1 369 ? 10.180 -6.516 -4.188 1.00 98.62 369 SER A CA 1
ATOM 2914 C C . SER A 1 369 ? 10.523 -6.313 -2.707 1.00 98.62 369 SER A C 1
ATOM 2916 O O . SER A 1 369 ? 10.803 -7.291 -2.014 1.00 98.62 369 SER A O 1
ATOM 2918 N N . MET A 1 370 ? 10.413 -5.087 -2.178 1.00 98.31 370 MET A N 1
ATOM 2919 C CA . MET A 1 370 ? 10.619 -4.836 -0.740 1.00 98.31 370 MET A CA 1
ATOM 2920 C C . MET A 1 370 ? 9.560 -5.544 0.115 1.00 98.31 370 MET A C 1
ATOM 2922 O O . MET A 1 370 ? 9.860 -6.076 1.184 1.00 98.31 370 MET A O 1
ATOM 2926 N N . THR A 1 371 ? 8.315 -5.609 -0.365 1.00 98.50 371 THR A N 1
ATOM 2927 C CA . THR A 1 371 ? 7.232 -6.270 0.373 1.00 98.50 371 THR A CA 1
ATOM 2928 C C . THR A 1 371 ? 7.488 -7.766 0.571 1.00 98.50 371 THR A C 1
ATOM 2930 O O . THR A 1 371 ? 7.175 -8.296 1.637 1.00 98.50 371 THR A O 1
ATOM 2933 N N . PHE A 1 372 ? 8.094 -8.456 -0.399 1.00 98.75 372 PHE A N 1
ATOM 2934 C CA . PHE A 1 372 ? 8.513 -9.848 -0.219 1.00 98.75 372 PHE A CA 1
ATOM 2935 C C . PHE A 1 372 ? 9.539 -10.006 0.908 1.00 98.75 372 PHE A C 1
ATOM 2937 O O . PHE A 1 372 ? 9.419 -10.927 1.720 1.00 98.75 372 PHE A O 1
ATOM 2944 N N . GLU A 1 373 ? 10.507 -9.096 1.009 1.00 98.44 373 GLU A N 1
ATOM 2945 C CA . GLU A 1 373 ? 11.494 -9.109 2.092 1.00 98.44 373 GLU A CA 1
ATOM 2946 C C . GLU A 1 373 ? 10.850 -8.854 3.455 1.00 98.44 373 GLU A C 1
ATOM 2948 O O . GLU A 1 373 ? 11.062 -9.628 4.390 1.00 98.44 373 GLU A O 1
ATOM 2953 N N . MET A 1 374 ? 9.987 -7.841 3.541 1.00 98.69 374 MET A N 1
ATOM 2954 C CA . MET A 1 374 ? 9.220 -7.519 4.746 1.00 98.69 374 MET A CA 1
ATOM 2955 C C . MET A 1 374 ? 8.348 -8.695 5.210 1.00 98.69 374 MET A C 1
ATOM 2957 O O . MET A 1 374 ? 8.383 -9.066 6.383 1.00 98.69 374 MET A O 1
ATOM 2961 N N . ALA A 1 375 ? 7.598 -9.317 4.293 1.00 98.75 375 ALA A N 1
ATOM 2962 C CA . ALA A 1 375 ? 6.721 -10.447 4.601 1.00 98.75 375 ALA A CA 1
ATOM 2963 C C . ALA A 1 375 ? 7.507 -11.662 5.113 1.00 98.75 375 ALA A C 1
ATOM 2965 O O . ALA A 1 375 ? 7.075 -12.325 6.055 1.00 98.75 375 ALA A O 1
ATOM 2966 N N . LYS A 1 376 ? 8.678 -11.944 4.525 1.00 98.69 376 LYS A N 1
ATOM 2967 C CA . LYS A 1 376 ? 9.557 -13.025 4.991 1.00 98.69 376 LYS A CA 1
ATOM 2968 C C . LYS A 1 376 ? 10.036 -12.788 6.417 1.00 98.69 376 LYS A C 1
ATOM 2970 O O . LYS A 1 376 ? 9.940 -13.710 7.222 1.00 98.69 376 LYS A O 1
ATOM 2975 N N . ILE A 1 377 ? 10.526 -11.589 6.732 1.00 98.69 377 ILE A N 1
ATOM 2976 C CA . ILE A 1 377 ? 10.972 -11.278 8.095 1.00 98.69 377 ILE A CA 1
ATOM 2977 C C . ILE A 1 377 ? 9.811 -11.407 9.080 1.00 98.69 377 ILE A C 1
ATOM 2979 O O . ILE A 1 377 ? 9.944 -12.093 10.088 1.00 98.69 377 ILE A O 1
ATOM 2983 N N . ALA A 1 378 ? 8.646 -10.832 8.776 1.00 98.62 378 ALA A N 1
ATOM 2984 C CA . ALA A 1 378 ? 7.484 -10.954 9.651 1.00 98.62 378 ALA A CA 1
ATOM 2985 C C . ALA A 1 378 ? 7.086 -12.423 9.888 1.00 98.62 378 ALA A C 1
ATOM 2987 O O . ALA A 1 378 ? 6.852 -12.827 11.027 1.00 98.62 378 ALA A O 1
ATOM 2988 N N . TYR A 1 379 ? 7.109 -13.253 8.840 1.00 98.50 379 TYR A N 1
ATOM 2989 C CA . TYR A 1 379 ? 6.853 -14.689 8.949 1.00 98.50 379 TYR A CA 1
ATOM 2990 C C . TYR A 1 379 ? 7.867 -15.415 9.846 1.00 98.50 379 TYR A C 1
ATOM 2992 O O . TYR A 1 379 ? 7.465 -16.210 10.693 1.00 98.50 379 TYR A O 1
ATOM 3000 N N . GLU A 1 380 ? 9.166 -15.129 9.711 1.00 98.44 380 GLU A N 1
ATOM 3001 C CA . GLU A 1 380 ? 10.226 -15.740 10.532 1.00 98.44 380 GLU A CA 1
ATOM 3002 C C . GLU A 1 380 ? 10.059 -15.449 12.030 1.00 98.44 380 GLU A C 1
ATOM 3004 O O . GLU A 1 380 ? 10.436 -16.269 12.869 1.00 98.44 380 GLU A O 1
ATOM 3009 N N . TYR A 1 381 ? 9.436 -14.318 12.360 1.00 98.19 381 TYR A N 1
ATOM 3010 C CA . TYR A 1 381 ? 9.127 -13.906 13.726 1.00 98.19 381 TYR A CA 1
ATOM 3011 C C . TYR A 1 381 ? 7.690 -14.240 14.165 1.00 98.19 381 TYR A C 1
ATOM 3013 O O . TYR A 1 381 ? 7.303 -13.925 15.288 1.00 98.19 381 TYR A O 1
ATOM 3021 N N . ASN A 1 382 ? 6.913 -14.944 13.334 1.00 97.75 382 ASN A N 1
ATOM 3022 C CA . ASN A 1 382 ? 5.501 -15.277 13.571 1.00 97.75 382 ASN A CA 1
ATOM 3023 C C . ASN A 1 382 ? 4.588 -14.050 13.745 1.00 97.75 382 ASN A C 1
ATOM 3025 O O . ASN A 1 382 ? 3.560 -14.121 14.422 1.00 97.75 382 ASN A O 1
ATOM 3029 N N . THR A 1 383 ? 4.937 -12.936 13.107 1.00 98.31 383 THR A N 1
ATOM 3030 C CA . THR A 1 383 ? 4.141 -11.711 13.113 1.00 98.31 383 THR A CA 1
ATOM 3031 C C . THR A 1 383 ? 3.239 -11.678 11.877 1.00 98.31 383 THR A C 1
ATOM 3033 O O . THR A 1 383 ? 3.736 -11.731 10.751 1.00 98.31 383 THR A O 1
ATOM 3036 N N . PRO A 1 384 ? 1.907 -11.604 12.039 1.00 97.88 384 PRO A N 1
ATOM 3037 C CA . PRO A 1 384 ? 0.987 -11.571 10.913 1.00 97.88 384 PRO A CA 1
ATOM 3038 C C . PRO A 1 384 ? 1.073 -10.246 10.145 1.00 97.88 384 PRO A C 1
ATOM 3040 O O . PRO A 1 384 ? 1.427 -9.194 10.683 1.00 97.88 384 PRO A O 1
ATOM 3043 N N . CYS A 1 385 ? 0.696 -10.293 8.871 1.00 98.50 385 CYS A N 1
ATOM 3044 C CA . CYS A 1 385 ? 0.661 -9.130 7.996 1.00 98.50 385 CYS A CA 1
ATOM 3045 C C . CYS A 1 385 ? -0.686 -9.017 7.291 1.00 98.50 385 CYS A C 1
ATOM 3047 O O . CYS A 1 385 ? -1.392 -10.007 7.107 1.00 98.50 385 CYS A O 1
ATOM 3049 N N . PHE A 1 386 ? -0.995 -7.817 6.821 1.00 98.31 386 PHE A N 1
ATOM 3050 C CA . PHE A 1 386 ? -2.078 -7.566 5.874 1.00 98.31 386 PHE A CA 1
ATOM 3051 C C . PHE A 1 386 ? -1.640 -6.525 4.847 1.00 98.31 386 PHE A C 1
ATOM 3053 O O . PHE A 1 386 ? -0.559 -5.950 4.976 1.00 98.31 386 PHE A O 1
ATOM 3060 N N . CYS A 1 387 ? -2.461 -6.282 3.826 1.00 98.19 387 CYS A N 1
ATOM 3061 C CA . CYS A 1 387 ? -2.163 -5.250 2.842 1.00 98.19 387 CYS A CA 1
ATOM 3062 C C . CYS A 1 387 ? -2.908 -3.954 3.149 1.00 98.19 387 CYS A C 1
ATOM 3064 O O . CYS A 1 387 ? -4.131 -3.947 3.300 1.00 98.19 387 CYS A O 1
ATOM 3066 N N . ALA A 1 388 ? -2.155 -2.863 3.186 1.00 95.50 388 ALA A N 1
ATOM 3067 C CA . ALA A 1 388 ? -2.671 -1.511 3.208 1.00 95.50 388 ALA A CA 1
ATOM 3068 C C . ALA A 1 388 ? -2.548 -0.867 1.816 1.00 95.50 388 ALA A C 1
ATOM 3070 O O . ALA A 1 388 ? -1.730 -1.271 0.982 1.00 95.50 388 ALA A O 1
ATOM 3071 N N . ASP A 1 389 ? -3.380 0.132 1.559 1.00 92.44 389 ASP A N 1
ATOM 3072 C CA . ASP A 1 389 ? -3.495 0.797 0.259 1.00 92.44 389 ASP A CA 1
ATOM 3073 C C . ASP A 1 389 ? -3.184 2.295 0.383 1.00 92.44 389 ASP A C 1
ATOM 3075 O O . ASP A 1 389 ? -2.979 2.831 1.473 1.00 92.44 389 ASP A O 1
ATOM 3079 N N . LEU A 1 390 ? -3.099 2.968 -0.760 1.00 90.31 390 LEU A N 1
ATOM 3080 C CA . LEU A 1 390 ? -2.860 4.393 -0.886 1.00 90.31 390 LEU A CA 1
ATOM 3081 C C . LEU A 1 390 ? -3.774 5.020 -1.940 1.00 90.31 390 LEU A C 1
ATOM 3083 O O . LEU A 1 390 ? -3.348 5.858 -2.728 1.00 90.31 390 LEU A O 1
ATOM 3087 N N . THR A 1 391 ? -5.052 4.626 -1.921 1.00 94.19 391 THR A N 1
ATOM 3088 C CA . THR A 1 391 ? -6.073 5.064 -2.885 1.00 94.19 391 THR A CA 1
ATOM 3089 C C . THR A 1 391 ? -5.644 4.755 -4.312 1.00 94.19 391 THR A C 1
ATOM 3091 O O . THR A 1 391 ? -5.500 5.658 -5.125 1.00 94.19 391 THR A O 1
ATOM 3094 N N . VAL A 1 392 ? -5.382 3.483 -4.614 1.00 96.25 392 VAL A N 1
ATOM 3095 C CA . VAL A 1 392 ? -4.890 3.084 -5.940 1.00 96.25 392 VAL A CA 1
ATOM 3096 C C . VAL A 1 392 ? -5.997 2.757 -6.938 1.00 96.25 392 VAL A C 1
ATOM 3098 O O . VAL A 1 392 ? -7.150 2.529 -6.567 1.00 96.25 392 VAL A O 1
ATOM 3101 N N . ASN A 1 393 ? -5.638 2.736 -8.224 1.00 97.19 393 ASN A N 1
ATOM 3102 C CA . ASN A 1 393 ? -6.518 2.307 -9.312 1.00 97.19 393 ASN A CA 1
ATOM 3103 C C . ASN A 1 393 ? -6.878 0.805 -9.229 1.00 97.19 393 ASN A C 1
ATOM 3105 O O . ASN A 1 393 ? -6.170 0.043 -8.565 1.00 97.19 393 ASN A O 1
ATOM 3109 N N . PRO A 1 394 ? -7.931 0.345 -9.935 1.00 97.69 394 PRO A N 1
ATOM 3110 C CA . PRO A 1 394 ? -8.401 -1.040 -9.855 1.00 97.69 394 PRO A CA 1
ATOM 3111 C C . PRO A 1 394 ? -7.330 -2.113 -10.102 1.00 97.69 394 PRO A C 1
ATOM 3113 O O . PRO A 1 394 ? -7.295 -3.106 -9.379 1.00 97.69 394 PRO A O 1
ATOM 3116 N N . VAL A 1 395 ? -6.425 -1.905 -11.065 1.00 97.75 395 VAL A N 1
ATOM 3117 C CA . VAL A 1 395 ? -5.353 -2.868 -11.387 1.00 97.75 395 VAL A CA 1
ATOM 3118 C C . VAL A 1 395 ? -4.385 -3.015 -10.214 1.00 97.75 395 VAL A C 1
ATOM 3120 O O . VAL A 1 395 ? -4.007 -4.126 -9.844 1.00 97.75 395 VAL A O 1
ATOM 3123 N N . LEU A 1 396 ? -4.004 -1.905 -9.581 1.00 98.25 396 LEU A N 1
ATOM 3124 C CA . LEU A 1 396 ? -3.135 -1.917 -8.404 1.00 98.25 396 LEU A CA 1
ATOM 3125 C C . LEU A 1 396 ? -3.820 -2.528 -7.168 1.00 98.25 396 LEU A C 1
ATOM 3127 O O . LEU A 1 396 ? -3.143 -3.166 -6.357 1.00 98.25 396 LEU A O 1
ATOM 3131 N N . VAL A 1 397 ? -5.152 -2.439 -7.047 1.00 98.31 397 VAL A N 1
ATOM 3132 C CA . VAL A 1 397 ? -5.882 -3.190 -6.008 1.00 98.31 397 VAL A CA 1
ATOM 3133 C C . VAL A 1 397 ? -5.662 -4.695 -6.197 1.00 98.31 397 VAL A C 1
ATOM 3135 O O . VAL A 1 397 ? -5.511 -5.415 -5.212 1.00 98.31 397 VAL A O 1
ATOM 3138 N N . ASP A 1 398 ? -5.587 -5.190 -7.435 1.00 98.19 398 ASP A N 1
ATOM 3139 C CA . ASP A 1 398 ? -5.323 -6.605 -7.716 1.00 98.19 398 ASP A CA 1
ATOM 3140 C C . ASP A 1 398 ? -3.885 -7.054 -7.420 1.00 98.19 398 ASP A C 1
ATOM 3142 O O . ASP A 1 398 ? -3.683 -8.186 -6.969 1.00 98.19 398 ASP A O 1
ATOM 3146 N N . TRP A 1 399 ? -2.889 -6.172 -7.541 1.00 98.50 399 TRP A N 1
ATOM 3147 C CA . TRP A 1 399 ? -1.540 -6.447 -7.021 1.00 98.50 399 TRP A CA 1
ATOM 3148 C C . TRP A 1 399 ? -1.564 -6.667 -5.505 1.00 98.50 399 TRP A C 1
ATOM 3150 O O . TRP A 1 399 ? -1.069 -7.681 -5.006 1.00 98.50 399 TRP A O 1
ATOM 3160 N N . ASN A 1 400 ? -2.222 -5.766 -4.775 1.00 98.25 400 ASN A N 1
ATOM 3161 C CA . ASN A 1 400 ? -2.399 -5.891 -3.332 1.00 98.25 400 ASN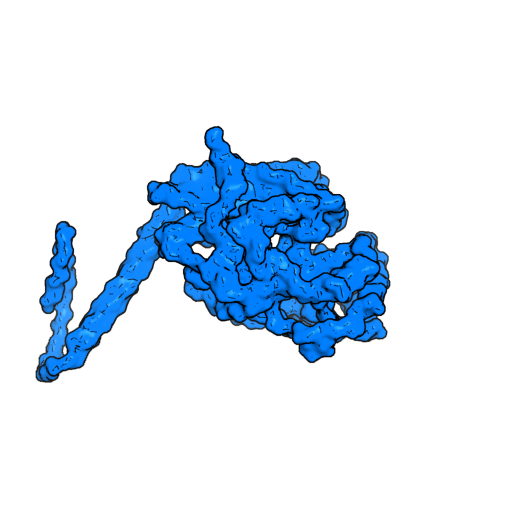 A CA 1
ATOM 3162 C C . ASN A 1 400 ? -3.227 -7.127 -2.944 1.00 98.25 400 ASN A C 1
ATOM 3164 O O . ASN A 1 400 ? -2.851 -7.849 -2.021 1.00 98.25 400 ASN A O 1
ATOM 3168 N N . LYS A 1 401 ? -4.323 -7.424 -3.660 1.00 98.38 401 LYS A N 1
ATOM 3169 C CA . LYS A 1 401 ? -5.144 -8.624 -3.417 1.00 98.38 401 LYS A CA 1
ATOM 3170 C C . LYS A 1 401 ? -4.338 -9.902 -3.580 1.00 98.38 401 LYS A C 1
ATOM 3172 O O . LYS A 1 401 ? -4.522 -10.815 -2.782 1.00 98.38 401 LYS A O 1
ATOM 3177 N N . ASN A 1 402 ? -3.445 -9.988 -4.569 1.00 98.69 402 ASN A N 1
ATOM 3178 C CA . ASN A 1 402 ? -2.601 -11.173 -4.731 1.00 98.69 402 ASN A CA 1
ATOM 3179 C C . ASN A 1 402 ? -1.720 -11.427 -3.504 1.00 98.69 402 ASN A C 1
ATOM 3181 O O . ASN A 1 402 ? -1.575 -12.581 -3.099 1.00 98.69 402 ASN A O 1
ATOM 3185 N N . VAL A 1 403 ? -1.184 -10.378 -2.885 1.00 98.75 403 VAL A N 1
ATOM 3186 C CA . VAL A 1 403 ? -0.417 -10.505 -1.642 1.00 98.75 403 VAL A CA 1
ATOM 3187 C C . VAL A 1 403 ? -1.352 -10.836 -0.472 1.00 98.75 403 VAL A C 1
ATOM 3189 O O . VAL A 1 403 ? -1.167 -11.859 0.183 1.00 98.75 403 VAL A O 1
ATOM 3192 N N . ALA A 1 404 ? -2.422 -10.063 -0.263 1.00 98.62 404 ALA A N 1
ATOM 3193 C CA . ALA A 1 404 ? -3.374 -10.255 0.838 1.00 98.62 404 ALA A CA 1
ATOM 3194 C C . ALA A 1 404 ? -4.021 -11.652 0.862 1.00 98.62 404 ALA A C 1
ATOM 3196 O O . ALA A 1 404 ? -4.227 -12.227 1.929 1.00 98.62 404 ALA A O 1
ATOM 3197 N N . ALA A 1 405 ? -4.304 -12.227 -0.310 1.00 98.56 405 ALA A N 1
ATOM 3198 C CA . ALA A 1 405 ? -4.886 -13.561 -0.466 1.00 98.56 405 ALA A CA 1
ATOM 3199 C C . ALA A 1 405 ? -3.953 -14.708 -0.034 1.00 98.56 405 ALA A C 1
ATOM 3201 O O . ALA A 1 405 ? -4.398 -15.859 0.025 1.00 98.56 405 ALA A O 1
ATOM 3202 N N . ARG A 1 406 ? -2.676 -14.394 0.221 1.00 98.50 406 ARG A N 1
ATOM 3203 C CA . ARG A 1 406 ? -1.586 -15.338 0.494 1.00 98.50 406 ARG A CA 1
ATOM 3204 C C . ARG A 1 406 ? -0.916 -15.154 1.849 1.00 98.50 406 ARG A C 1
ATOM 3206 O O . ARG A 1 406 ? -0.153 -16.021 2.272 1.00 98.50 406 ARG A O 1
ATOM 3213 N N . LEU A 1 407 ? -1.223 -14.065 2.544 1.00 98.62 407 LEU A N 1
ATOM 3214 C CA . LEU A 1 407 ? -0.767 -13.825 3.909 1.00 98.62 407 LEU A CA 1
ATOM 3215 C C . LEU A 1 407 ? -1.575 -14.651 4.912 1.00 98.62 407 LEU A C 1
ATOM 3217 O O . LEU A 1 407 ? -2.727 -15.010 4.669 1.00 98.62 407 LEU A O 1
ATOM 3221 N N . THR A 1 408 ? -0.985 -14.916 6.075 1.00 96.62 408 THR A N 1
ATOM 3222 C CA . THR A 1 408 ? -1.729 -15.466 7.215 1.00 96.62 408 THR A CA 1
ATOM 3223 C C . THR A 1 408 ? -2.852 -14.522 7.660 1.00 96.62 408 THR A C 1
ATOM 3225 O O . THR A 1 408 ? -2.799 -13.315 7.427 1.00 96.62 408 THR A O 1
ATOM 3228 N N . THR A 1 409 ? -3.877 -15.051 8.326 1.00 94.19 409 THR A N 1
ATOM 3229 C CA . THR A 1 409 ? -4.951 -14.226 8.896 1.00 94.19 409 THR A CA 1
ATOM 3230 C C . THR A 1 409 ? -4.465 -13.440 10.111 1.00 94.19 409 THR A C 1
ATOM 3232 O O . THR A 1 409 ? -3.757 -13.985 10.961 1.00 94.19 409 THR A O 1
ATOM 3235 N N . ILE A 1 410 ? -4.942 -12.204 10.266 1.00 94.31 410 ILE A N 1
ATOM 3236 C CA . ILE A 1 410 ? -4.793 -11.460 11.522 1.00 94.31 410 ILE A CA 1
ATOM 3237 C C . ILE A 1 410 ? -5.641 -12.135 12.618 1.00 94.31 410 ILE A C 1
ATOM 3239 O O . ILE A 1 410 ? -6.808 -12.463 12.371 1.00 94.31 410 ILE A O 1
ATOM 3243 N N . PRO A 1 411 ? -5.111 -12.342 13.840 1.00 91.06 411 PRO A N 1
ATOM 3244 C CA . PRO A 1 411 ? -5.891 -12.876 14.949 1.00 91.06 411 PRO A CA 1
ATOM 3245 C C . PRO A 1 411 ? -7.193 -12.094 15.174 1.00 91.06 411 PRO A C 1
ATOM 3247 O O . PRO A 1 411 ? -7.186 -10.889 15.386 1.00 91.06 411 PRO A O 1
ATOM 3250 N N . GLY A 1 412 ? -8.325 -12.800 15.147 1.00 87.81 412 GLY A N 1
ATOM 3251 C CA . GLY A 1 412 ? -9.654 -12.214 15.370 1.00 87.81 412 GLY A CA 1
ATOM 3252 C C . GLY A 1 412 ? -10.562 -12.246 14.142 1.00 87.81 412 GLY A C 1
ATOM 3253 O O . GLY A 1 412 ? -11.780 -12.286 14.320 1.00 87.81 412 GLY A O 1
ATOM 3254 N N . ILE A 1 413 ? -9.985 -12.347 12.940 1.00 91.50 413 ILE A N 1
ATOM 3255 C CA . ILE A 1 413 ? -10.699 -12.532 11.669 1.00 91.50 413 ILE A CA 1
ATOM 3256 C C . ILE A 1 413 ? -10.293 -13.850 10.991 1.00 91.50 413 ILE A C 1
ATOM 3258 O O . ILE A 1 413 ? -9.262 -14.433 11.318 1.00 91.50 413 ILE A O 1
ATOM 3262 N N . ASN A 1 414 ? -11.113 -14.342 10.061 1.00 89.62 414 ASN A N 1
ATOM 3263 C CA . ASN A 1 414 ? -10.896 -15.609 9.342 1.00 89.62 414 ASN A CA 1
ATOM 3264 C C . ASN A 1 414 ? -10.709 -15.444 7.820 1.00 89.62 414 ASN A C 1
ATOM 3266 O O . ASN A 1 414 ? -10.859 -16.408 7.075 1.00 89.62 414 ASN A O 1
ATOM 3270 N N . THR A 1 415 ? -10.404 -14.231 7.363 1.00 94.44 415 THR A N 1
ATOM 3271 C CA . THR A 1 415 ? -10.182 -13.883 5.951 1.00 94.44 415 THR A CA 1
ATOM 3272 C C . THR A 1 415 ? -8.822 -13.208 5.789 1.00 94.44 415 THR A C 1
ATOM 3274 O O . THR A 1 415 ? -8.247 -12.720 6.767 1.00 94.44 415 THR A O 1
ATOM 3277 N N . GLY A 1 416 ? -8.309 -13.156 4.556 1.00 96.75 416 GLY A N 1
ATOM 3278 C CA . GLY A 1 416 ? -7.254 -12.196 4.226 1.00 96.75 416 GLY A CA 1
ATOM 3279 C C . GLY A 1 416 ? -7.779 -10.767 4.398 1.00 96.75 416 GLY A C 1
ATOM 3280 O O . GLY A 1 416 ? -8.988 -10.544 4.349 1.00 96.75 416 GLY A O 1
ATOM 3281 N N . LEU A 1 417 ? -6.896 -9.792 4.599 1.00 98.00 417 LEU A N 1
ATOM 3282 C CA . LEU A 1 417 ? -7.288 -8.416 4.915 1.00 98.00 417 LEU A CA 1
ATOM 3283 C C . LEU A 1 417 ? -6.623 -7.433 3.949 1.00 98.00 417 LEU A C 1
ATOM 3285 O O . LEU A 1 417 ? -5.402 -7.455 3.778 1.00 98.00 417 LEU A O 1
ATOM 3289 N N . LEU A 1 418 ? -7.438 -6.587 3.318 1.00 98.12 418 LEU A N 1
ATOM 3290 C CA . LEU A 1 418 ? -6.985 -5.550 2.401 1.00 98.12 418 LEU A CA 1
ATOM 3291 C C . LEU A 1 418 ? -7.722 -4.239 2.666 1.00 98.12 418 LEU A C 1
ATOM 3293 O O . LEU A 1 418 ? -8.922 -4.130 2.409 1.00 98.12 418 LEU A O 1
ATOM 3297 N N . GLU A 1 419 ? -6.990 -3.225 3.116 1.00 96.94 419 GLU A N 1
ATOM 3298 C CA . GLU A 1 419 ? -7.454 -1.843 2.999 1.00 96.94 419 GLU A CA 1
ATOM 3299 C C . GLU A 1 419 ? -7.528 -1.461 1.530 1.00 96.94 419 GLU A C 1
ATOM 3301 O O . GLU A 1 419 ? -6.587 -1.699 0.785 1.00 96.94 419 GLU A O 1
ATOM 3306 N N . THR A 1 420 ? -8.641 -0.871 1.105 1.00 96.12 420 THR A N 1
ATOM 3307 C CA . THR A 1 420 ? -8.693 -0.160 -0.170 1.00 96.12 420 THR A CA 1
ATOM 3308 C C . THR A 1 420 ? -9.842 0.830 -0.189 1.00 96.12 420 THR A C 1
ATOM 3310 O O . THR A 1 420 ? -10.944 0.564 0.289 1.00 96.12 420 THR A O 1
ATOM 3313 N N . ASN A 1 421 ? -9.577 2.001 -0.750 1.00 94.81 421 ASN A N 1
ATOM 3314 C CA . ASN A 1 421 ? -10.471 3.150 -0.687 1.00 94.81 421 ASN A CA 1
ATOM 3315 C C . ASN A 1 421 ? -10.558 3.911 -2.022 1.00 94.81 421 ASN A C 1
ATOM 3317 O O . ASN A 1 421 ? -11.196 4.964 -2.067 1.00 94.81 421 ASN A O 1
ATOM 3321 N N . GLY A 1 422 ? -9.969 3.398 -3.111 1.00 95.44 422 GLY A N 1
ATOM 3322 C CA . GLY A 1 422 ? -10.070 4.011 -4.444 1.00 95.44 422 GLY A CA 1
ATOM 3323 C C . GLY A 1 422 ? -11.528 4.229 -4.864 1.00 95.44 422 GLY A C 1
ATOM 3324 O O . GLY A 1 422 ? -11.925 5.345 -5.193 1.00 95.44 422 GLY A O 1
ATOM 3325 N N . HIS A 1 423 ? -12.361 3.199 -4.692 1.00 94.88 423 HIS A N 1
ATOM 3326 C CA . HIS A 1 423 ? -13.806 3.234 -4.948 1.00 94.88 423 HIS A CA 1
ATOM 3327 C C . HIS A 1 423 ? -14.590 4.273 -4.125 1.00 94.88 423 HIS A C 1
ATOM 3329 O O . HIS A 1 423 ? -15.706 4.629 -4.497 1.00 94.88 423 HIS A O 1
ATOM 3335 N N . GLN A 1 424 ? -14.036 4.747 -3.003 1.00 93.75 424 GLN A N 1
ATOM 3336 C CA . GLN A 1 424 ? -14.656 5.782 -2.171 1.00 93.75 424 GLN A CA 1
ATOM 3337 C C . GLN A 1 424 ? -14.239 7.195 -2.591 1.00 93.75 424 GLN A C 1
ATOM 3339 O O . GLN A 1 424 ? -14.958 8.148 -2.295 1.00 93.75 424 GLN A O 1
ATOM 3344 N N . ASN A 1 425 ? -13.064 7.342 -3.212 1.00 95.00 425 ASN A N 1
ATOM 3345 C CA . ASN A 1 425 ? -12.399 8.638 -3.345 1.00 95.00 425 ASN A CA 1
ATOM 3346 C C . ASN A 1 425 ? -12.214 9.094 -4.788 1.00 95.00 425 ASN A C 1
ATOM 3348 O O . ASN A 1 425 ? -12.286 10.296 -5.022 1.00 95.00 425 ASN A O 1
ATOM 3352 N N . TYR A 1 426 ? -12.005 8.201 -5.757 1.00 97.31 426 TYR A N 1
ATOM 3353 C CA . TYR A 1 426 ? -11.864 8.615 -7.153 1.00 97.31 426 TYR A CA 1
ATOM 3354 C C . TYR A 1 426 ? -13.187 9.109 -7.726 1.00 97.31 426 TYR A C 1
ATOM 3356 O O . TYR A 1 426 ? -14.227 8.466 -7.585 1.00 97.31 426 TYR A O 1
ATOM 3364 N N . LYS A 1 427 ? -13.140 10.246 -8.426 1.00 97.88 427 LYS A N 1
ATOM 3365 C CA . LYS A 1 427 ? -14.314 10.804 -9.103 1.00 97.88 427 LYS A CA 1
ATOM 3366 C C . LYS A 1 427 ? -14.791 9.910 -10.250 1.00 97.88 427 LYS A C 1
ATOM 3368 O O . LYS A 1 427 ? -15.997 9.789 -10.448 1.00 97.88 427 LYS A O 1
ATOM 3373 N N . TYR A 1 428 ? -13.850 9.298 -10.967 1.00 97.31 428 TYR A N 1
ATOM 3374 C CA . TYR A 1 428 ? -14.097 8.495 -12.167 1.00 97.31 428 TYR A CA 1
ATOM 3375 C C . TYR A 1 428 ? -13.768 7.011 -11.952 1.00 97.31 428 TYR A C 1
ATOM 3377 O O . TYR A 1 428 ? -13.282 6.324 -12.845 1.00 97.31 428 TYR A O 1
ATOM 3385 N N . TRP A 1 429 ? -14.013 6.491 -10.740 1.00 97.06 429 TRP A N 1
ATOM 3386 C CA . TRP A 1 429 ? -13.725 5.087 -10.414 1.00 97.06 429 TRP A CA 1
ATOM 3387 C C . TRP A 1 429 ? -14.380 4.103 -11.388 1.00 97.06 429 TRP A C 1
ATOM 3389 O O . TRP A 1 429 ? -13.805 3.067 -11.708 1.00 97.06 429 TRP A O 1
ATOM 3399 N N . LYS A 1 430 ? -15.594 4.418 -11.856 1.00 95.75 430 LYS A N 1
ATOM 3400 C CA . LYS A 1 430 ? -16.331 3.550 -12.772 1.00 95.75 430 LYS A CA 1
ATOM 3401 C C . LYS A 1 430 ? -15.628 3.447 -14.124 1.00 95.75 430 LYS A C 1
ATOM 3403 O O . LYS A 1 430 ? -15.514 2.351 -14.645 1.00 95.75 430 LYS A O 1
ATOM 3408 N N . GLU A 1 431 ? -15.145 4.560 -14.653 1.00 97.00 431 GLU A N 1
ATOM 3409 C CA . GLU A 1 431 ? -14.369 4.616 -15.887 1.00 97.00 431 GLU A CA 1
ATOM 3410 C C . GLU A 1 431 ? -13.017 3.910 -15.714 1.00 97.00 431 GLU A C 1
ATOM 3412 O O . GLU A 1 431 ? -12.614 3.129 -16.567 1.00 97.00 431 GLU A O 1
ATOM 3417 N N . MET A 1 432 ? -12.353 4.092 -14.567 1.00 97.25 432 MET A N 1
ATOM 3418 C CA . MET A 1 432 ? -11.094 3.400 -14.264 1.00 97.25 432 MET A CA 1
ATOM 3419 C C . MET A 1 432 ? -11.246 1.871 -14.207 1.00 97.25 432 MET A C 1
ATOM 3421 O O . MET A 1 432 ? -10.281 1.154 -14.471 1.00 97.25 432 MET A O 1
ATOM 3425 N N . LEU A 1 433 ? -12.433 1.351 -13.861 1.00 97.12 433 LEU A N 1
ATOM 3426 C CA . LEU A 1 433 ? -12.706 -0.089 -13.925 1.00 97.12 433 LEU A CA 1
ATOM 3427 C C . LEU A 1 433 ? -12.638 -0.609 -15.362 1.00 97.12 433 LEU A C 1
ATOM 3429 O O . LEU A 1 433 ? -12.148 -1.715 -15.552 1.00 97.12 433 LEU A O 1
ATOM 3433 N N . ASP A 1 434 ? -13.033 0.181 -16.362 1.00 96.25 434 ASP A N 1
ATOM 3434 C CA . ASP A 1 434 ? -12.989 -0.226 -17.773 1.00 96.25 434 ASP A CA 1
ATOM 3435 C C . ASP A 1 434 ? -11.545 -0.382 -18.297 1.00 96.25 434 ASP A C 1
ATOM 3437 O O . ASP A 1 434 ? -11.321 -0.996 -19.340 1.00 96.25 434 ASP A O 1
ATOM 3441 N N . TYR A 1 435 ? -10.546 0.129 -17.565 1.00 96.50 435 TYR A N 1
ATOM 3442 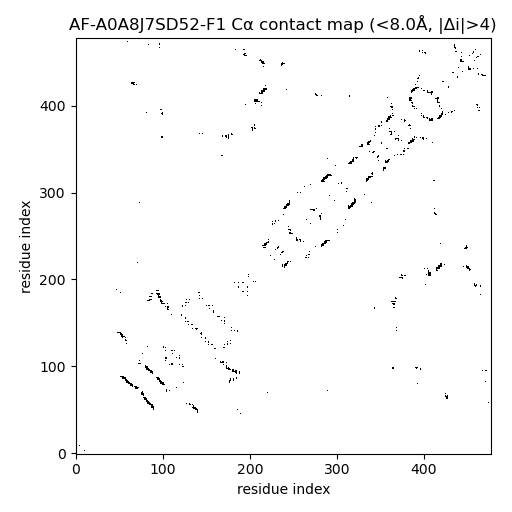C CA . TYR A 1 435 ? -9.122 -0.073 -17.866 1.00 96.50 435 TYR A CA 1
ATOM 3443 C C . TYR A 1 435 ? -8.583 -1.401 -17.317 1.00 96.50 435 TYR A C 1
ATOM 3445 O O . TYR A 1 435 ? -7.479 -1.818 -17.679 1.00 96.50 435 TYR A O 1
ATOM 3453 N N . HIS A 1 436 ? -9.337 -2.063 -16.433 1.00 97.12 436 HIS A N 1
ATOM 3454 C CA . HIS A 1 436 ? -8.990 -3.369 -15.888 1.00 97.12 436 HIS A CA 1
ATOM 3455 C C . HIS A 1 436 ? -9.189 -4.463 -16.956 1.00 97.12 436 HIS A C 1
ATOM 3457 O O . HIS A 1 436 ? -10.192 -4.442 -17.666 1.00 97.12 436 HIS A O 1
ATOM 3463 N N . PRO A 1 437 ? -8.296 -5.465 -17.067 1.00 95.81 437 PRO A N 1
ATOM 3464 C CA . PRO A 1 437 ? -8.403 -6.509 -18.096 1.00 95.81 437 PRO A CA 1
ATOM 3465 C C . PRO A 1 437 ? -9.601 -7.459 -17.922 1.00 95.81 437 PRO A C 1
ATOM 3467 O O . PRO A 1 437 ? -9.999 -8.137 -18.867 1.00 95.81 437 PRO A O 1
ATOM 3470 N N . ASP A 1 438 ? -10.173 -7.536 -16.720 1.00 95.06 438 ASP A N 1
ATOM 3471 C CA . ASP A 1 438 ? -11.343 -8.370 -16.407 1.00 95.06 438 ASP A CA 1
ATOM 3472 C C . ASP A 1 438 ? -12.292 -7.612 -15.454 1.00 95.06 438 ASP A C 1
ATOM 3474 O O . ASP A 1 438 ? -12.303 -7.899 -14.259 1.00 95.06 438 ASP A O 1
ATOM 3478 N N . PRO A 1 439 ? -12.994 -6.556 -15.907 1.00 94.69 439 PRO A N 1
ATOM 3479 C CA . PRO A 1 439 ? -13.700 -5.614 -15.024 1.00 94.69 439 PRO A CA 1
ATOM 3480 C C . PRO A 1 439 ? -14.893 -6.234 -14.280 1.00 94.69 439 PRO A C 1
ATOM 3482 O O . PRO A 1 439 ? -15.260 -5.780 -13.193 1.00 94.69 439 PRO A O 1
ATOM 3485 N N . ASP A 1 440 ? -15.473 -7.296 -14.840 1.00 94.25 440 ASP A N 1
ATOM 3486 C CA . ASP A 1 440 ? -16.657 -7.980 -14.309 1.00 94.25 440 ASP A CA 1
ATOM 3487 C C . ASP A 1 440 ? -16.317 -9.175 -13.401 1.00 94.25 440 ASP A C 1
ATOM 3489 O O . ASP A 1 440 ? -17.216 -9.854 -12.885 1.00 94.25 440 ASP A O 1
ATOM 3493 N N . ALA A 1 441 ? -15.029 -9.461 -13.195 1.00 96.31 441 ALA A N 1
ATOM 3494 C CA . ALA A 1 441 ? -14.599 -10.612 -12.418 1.00 96.31 441 ALA A CA 1
ATOM 3495 C C . ALA A 1 441 ? -15.036 -10.521 -10.945 1.00 96.31 441 ALA A C 1
ATOM 3497 O O . ALA A 1 441 ? -15.113 -9.445 -10.345 1.00 96.31 441 ALA A O 1
ATOM 3498 N N . SER A 1 442 ? -15.267 -11.676 -10.310 1.00 95.38 442 SER A N 1
ATOM 3499 C CA . SER A 1 442 ? -15.809 -11.747 -8.941 1.00 95.38 442 SER A CA 1
ATOM 3500 C C . SER A 1 442 ? -14.921 -11.108 -7.869 1.00 95.38 442 SER A C 1
ATOM 3502 O O . SER A 1 442 ? -15.404 -10.806 -6.776 1.00 95.38 442 SER A O 1
ATOM 3504 N N . TRP A 1 443 ? -13.631 -10.944 -8.165 1.00 96.38 443 TRP A N 1
ATOM 3505 C CA . TRP A 1 443 ? -12.639 -10.369 -7.267 1.00 96.38 443 TRP A CA 1
ATOM 3506 C C . TRP A 1 443 ? -12.457 -8.862 -7.451 1.00 96.38 443 TRP A C 1
ATOM 3508 O O . TRP A 1 443 ? -11.830 -8.250 -6.594 1.00 96.38 443 TRP A O 1
ATOM 3518 N N . VAL A 1 444 ? -12.958 -8.246 -8.530 1.00 95.69 444 VAL A N 1
ATOM 3519 C CA . VAL A 1 444 ? -12.711 -6.819 -8.816 1.00 95.69 444 VAL A CA 1
ATOM 3520 C C . VAL A 1 444 ? -13.531 -5.916 -7.905 1.00 95.69 444 VAL A C 1
ATOM 3522 O O . VAL A 1 444 ? -12.994 -4.989 -7.304 1.00 95.69 444 VAL A O 1
ATOM 3525 N N . GLN A 1 445 ? -14.821 -6.214 -7.747 1.00 93.25 445 GLN A N 1
ATOM 3526 C CA . GLN A 1 445 ? -15.712 -5.461 -6.868 1.00 93.25 445 GLN A CA 1
ATOM 3527 C C . GLN A 1 445 ? -16.008 -6.251 -5.596 1.00 93.25 445 GLN A C 1
ATOM 3529 O O . GLN A 1 445 ? -16.338 -7.439 -5.649 1.00 93.25 445 GLN A O 1
ATOM 3534 N N . SER A 1 446 ? -15.931 -5.580 -4.448 1.00 94.25 446 SER A N 1
ATOM 3535 C CA . SER A 1 446 ? -16.355 -6.172 -3.185 1.00 94.25 446 SER A CA 1
ATOM 3536 C C . SER A 1 446 ? -17.874 -6.389 -3.184 1.00 94.25 446 SER A C 1
ATOM 3538 O O . SER A 1 446 ? -18.650 -5.612 -3.743 1.00 94.25 446 SER A O 1
ATOM 3540 N N . ARG A 1 447 ? -18.321 -7.470 -2.546 1.00 94.25 447 ARG A N 1
ATOM 3541 C CA . ARG A 1 447 ? -19.738 -7.767 -2.309 1.00 94.25 447 ARG A CA 1
ATOM 3542 C C . ARG A 1 447 ? -19.890 -8.167 -0.856 1.00 94.25 447 ARG A C 1
ATOM 3544 O O . ARG A 1 447 ? -19.232 -9.107 -0.424 1.00 94.25 447 ARG A O 1
ATOM 3551 N N . ASN A 1 448 ? -20.747 -7.469 -0.114 1.00 93.75 448 ASN A N 1
ATOM 3552 C CA . ASN A 1 448 ? -20.930 -7.687 1.325 1.00 93.75 448 ASN A CA 1
ATOM 3553 C C . ASN A 1 448 ? -19.598 -7.623 2.099 1.00 93.75 448 ASN A C 1
ATOM 3555 O O . ASN A 1 448 ? -19.271 -8.520 2.870 1.00 93.75 448 ASN A O 1
ATOM 3559 N N . GLY A 1 449 ? -18.791 -6.595 1.818 1.00 94.88 449 GLY A N 1
ATOM 3560 C CA . GLY A 1 449 ? -17.523 -6.359 2.512 1.00 94.88 449 GLY A CA 1
ATOM 3561 C C . GLY A 1 449 ? -16.357 -7.285 2.157 1.00 94.88 449 GLY A C 1
ATOM 3562 O O . GLY A 1 449 ? -15.299 -7.163 2.768 1.00 94.88 449 GLY A O 1
ATOM 3563 N N . VAL A 1 450 ? -16.499 -8.185 1.177 1.00 96.75 450 VAL A N 1
ATOM 3564 C CA . VAL A 1 450 ? -15.424 -9.104 0.762 1.00 96.75 450 VAL A CA 1
ATOM 3565 C C . VAL A 1 450 ? -15.209 -9.118 -0.747 1.00 96.75 450 VAL A C 1
ATOM 3567 O O . VAL A 1 450 ? -16.154 -8.996 -1.527 1.00 96.75 450 VAL A O 1
ATOM 3570 N N . PHE A 1 451 ? -13.966 -9.330 -1.165 1.00 97.94 451 PHE A N 1
ATOM 3571 C CA . PHE A 1 451 ? -13.627 -9.805 -2.503 1.00 97.94 451 PHE A CA 1
ATOM 3572 C C . PHE A 1 451 ? -13.739 -11.330 -2.532 1.00 97.94 451 PHE A C 1
ATOM 3574 O O . PHE A 1 451 ? -13.206 -12.000 -1.648 1.00 97.94 451 PHE A O 1
ATOM 3581 N N . ASN A 1 452 ? -14.420 -11.881 -3.540 1.00 97.56 452 ASN A N 1
ATOM 3582 C CA . ASN A 1 452 ? -14.576 -13.330 -3.686 1.00 97.56 452 ASN A CA 1
ATOM 3583 C C . ASN A 1 452 ? -13.525 -13.863 -4.661 1.00 97.56 452 ASN A C 1
ATOM 3585 O O . ASN A 1 452 ? -13.553 -13.536 -5.853 1.00 97.56 452 ASN A O 1
ATOM 3589 N N . LEU A 1 453 ? -12.607 -14.675 -4.140 1.00 97.88 453 LEU A N 1
ATOM 3590 C CA . LEU A 1 453 ? -11.426 -15.166 -4.840 1.00 97.88 453 LEU A CA 1
ATOM 3591 C C . LEU A 1 453 ? -11.641 -16.623 -5.246 1.00 97.88 453 LEU A C 1
ATOM 3593 O O . LEU A 1 453 ? -11.379 -17.556 -4.493 1.00 97.88 453 LEU A O 1
ATOM 3597 N N . ASP A 1 454 ? -12.158 -16.825 -6.451 1.00 95.38 454 ASP A N 1
ATOM 3598 C CA . ASP A 1 454 ? -12.398 -18.163 -6.975 1.00 95.38 454 ASP A CA 1
ATOM 3599 C C . ASP A 1 454 ? -11.125 -18.785 -7.589 1.00 95.38 454 ASP A C 1
ATOM 3601 O O . ASP A 1 454 ? -10.020 -18.233 -7.576 1.00 95.38 454 ASP A O 1
ATOM 3605 N N . LYS A 1 455 ? -11.267 -19.970 -8.190 1.00 96.81 455 LYS A N 1
ATOM 3606 C CA . LYS A 1 455 ? -10.159 -20.611 -8.916 1.00 96.81 455 LYS A CA 1
ATOM 3607 C C . LYS A 1 455 ? -9.638 -19.751 -10.075 1.00 96.81 455 LYS A C 1
ATOM 3609 O O . LYS A 1 455 ? -8.464 -19.874 -10.422 1.00 96.81 455 LYS A O 1
ATOM 3614 N N . SER A 1 456 ? -10.491 -18.923 -10.682 1.00 97.19 456 SER A N 1
ATOM 3615 C CA . SER A 1 456 ? -10.111 -18.029 -11.773 1.00 97.19 456 SER A CA 1
ATOM 3616 C C . SER A 1 456 ? -9.227 -16.890 -11.266 1.00 97.19 456 SER A C 1
ATOM 3618 O O . SER A 1 456 ? -8.222 -16.617 -11.919 1.00 97.19 456 SER A O 1
ATOM 3620 N N . PHE A 1 457 ? -9.497 -16.322 -10.083 1.00 98.44 457 PHE A N 1
ATOM 3621 C CA . PHE A 1 457 ? -8.620 -15.325 -9.456 1.00 98.44 457 PHE A CA 1
ATOM 3622 C C . PHE A 1 457 ? -7.183 -15.835 -9.364 1.00 98.44 457 PHE A C 1
ATOM 3624 O O . PHE A 1 457 ? -6.272 -15.183 -9.858 1.00 98.44 457 PHE A O 1
ATOM 3631 N N . TYR A 1 458 ? -6.971 -17.027 -8.803 1.00 98.31 458 TYR A N 1
ATOM 3632 C CA . TYR A 1 458 ? -5.623 -17.584 -8.654 1.00 98.31 458 TYR A CA 1
ATOM 3633 C C . TYR A 1 458 ? -4.980 -17.977 -9.985 1.00 98.31 458 TYR A C 1
ATOM 3635 O O . TYR A 1 458 ? -3.775 -17.822 -10.156 1.00 98.31 458 TYR A O 1
ATOM 3643 N N . LYS A 1 459 ? -5.774 -18.472 -10.942 1.00 97.81 459 LYS A N 1
ATOM 3644 C CA . LYS A 1 459 ? -5.273 -18.830 -12.273 1.00 97.81 459 LYS A CA 1
ATOM 3645 C C . LYS A 1 459 ? -4.826 -17.598 -13.063 1.00 97.81 459 LYS A C 1
ATOM 3647 O O . LYS A 1 459 ? -3.799 -17.662 -13.723 1.00 97.81 459 LYS A O 1
ATOM 3652 N N . LYS A 1 460 ? -5.599 -16.510 -13.009 1.00 97.62 460 LYS A N 1
ATOM 3653 C CA . LYS A 1 460 ? -5.323 -15.246 -13.716 1.00 97.62 460 LYS A CA 1
ATOM 3654 C C . LYS A 1 460 ? -4.506 -14.257 -12.884 1.00 97.62 460 LYS A C 1
ATOM 3656 O O . LYS A 1 460 ? -4.111 -13.209 -13.378 1.00 97.62 460 LYS A O 1
ATOM 3661 N N . SER A 1 461 ? -4.281 -14.564 -11.608 1.00 98.25 461 SER A N 1
ATOM 3662 C CA . SER A 1 461 ? -3.657 -13.671 -10.623 1.00 98.25 461 SER A CA 1
ATOM 3663 C C . SER A 1 461 ? -4.316 -12.300 -10.578 1.00 98.25 461 SER A C 1
ATOM 3665 O O . SER A 1 461 ? -3.655 -11.275 -10.696 1.00 98.25 461 SER A O 1
ATOM 3667 N N . GLY A 1 462 ? -5.642 -12.268 -10.498 1.00 97.19 462 GLY A N 1
ATOM 3668 C CA . GLY A 1 462 ? -6.399 -11.017 -10.533 1.00 97.19 462 GLY A CA 1
ATOM 3669 C C . GLY A 1 462 ? -6.383 -10.279 -11.882 1.00 97.19 462 GLY A C 1
ATOM 3670 O O . GLY A 1 462 ? -7.055 -9.267 -12.003 1.00 97.19 462 GLY A O 1
ATOM 3671 N N . GLY A 1 463 ? -5.676 -10.791 -12.898 1.00 97.31 463 GLY A N 1
ATOM 3672 C CA . GLY A 1 463 ? -5.499 -10.147 -14.202 1.00 97.31 463 GLY A CA 1
ATOM 3673 C C . GLY A 1 463 ? -4.188 -9.367 -14.350 1.00 97.31 463 GLY A C 1
ATOM 3674 O O . GLY A 1 463 ? -3.958 -8.795 -15.406 1.00 97.31 463 GLY A O 1
ATOM 3675 N N . ILE A 1 464 ? -3.298 -9.362 -13.348 1.00 97.19 464 ILE A N 1
ATOM 3676 C CA . ILE A 1 464 ? -2.086 -8.514 -13.363 1.00 97.19 464 ILE A CA 1
ATOM 3677 C C . ILE A 1 464 ? -1.096 -8.835 -14.499 1.00 97.19 464 ILE A C 1
ATOM 3679 O O . ILE A 1 464 ? -0.262 -7.998 -14.827 1.00 97.19 464 ILE A O 1
ATOM 3683 N N . PHE A 1 465 ? -1.164 -10.039 -15.081 1.00 97.50 465 PHE A N 1
ATOM 3684 C CA . PHE A 1 465 ? -0.313 -10.466 -16.202 1.00 97.50 465 PHE A CA 1
ATOM 3685 C C . PHE A 1 465 ? -0.925 -10.192 -17.580 1.00 97.50 465 PHE A C 1
ATOM 3687 O O . PHE A 1 465 ? -0.237 -10.356 -18.590 1.00 97.50 465 PHE A O 1
ATOM 3694 N N . GLU A 1 466 ? -2.206 -9.827 -17.628 1.00 96.88 466 GLU A N 1
ATOM 3695 C CA . GLU A 1 466 ? -2.919 -9.562 -18.873 1.00 96.88 466 GLU A CA 1
ATOM 3696 C C . GLU A 1 466 ? -2.470 -8.228 -19.485 1.00 96.88 466 GLU A C 1
ATOM 3698 O O . GLU A 1 466 ? -1.867 -7.374 -18.829 1.00 96.88 466 GLU A O 1
ATOM 3703 N N . ASP A 1 467 ? -2.754 -8.042 -20.773 1.00 94.69 467 ASP A N 1
ATOM 3704 C CA . ASP A 1 467 ? -2.477 -6.770 -21.428 1.00 94.69 467 ASP A CA 1
ATOM 3705 C C . ASP A 1 467 ? -3.326 -5.635 -20.839 1.00 94.69 467 ASP A C 1
ATOM 3707 O O . ASP A 1 467 ? -4.469 -5.821 -20.425 1.00 94.69 467 ASP A O 1
ATOM 3711 N N . LEU A 1 468 ? -2.757 -4.430 -20.869 1.00 97.25 468 LEU A N 1
ATOM 3712 C CA . LEU A 1 468 ? -3.369 -3.196 -20.387 1.00 97.25 468 LEU A CA 1
ATOM 3713 C C . LEU A 1 468 ? -3.543 -2.211 -21.560 1.00 97.25 468 LEU A C 1
ATOM 3715 O O . LEU A 1 468 ? -2.682 -1.347 -21.752 1.00 97.25 468 LEU A O 1
ATOM 3719 N N . PRO A 1 469 ? -4.599 -2.339 -22.394 1.00 96.81 469 PRO A N 1
ATOM 3720 C CA . PRO A 1 469 ? -4.722 -1.585 -23.645 1.00 96.81 469 PRO A CA 1
ATOM 3721 C C . PRO A 1 469 ? -4.729 -0.068 -23.455 1.00 96.81 469 PRO A C 1
ATOM 3723 O O . PRO A 1 469 ? -4.045 0.634 -24.199 1.00 96.81 469 PRO A O 1
ATOM 3726 N N . HIS A 1 470 ? -5.448 0.421 -22.438 1.00 97.25 470 HIS A N 1
ATOM 3727 C CA . HIS A 1 470 ? -5.489 1.842 -22.076 1.00 97.25 470 HIS A CA 1
ATOM 3728 C C . HIS A 1 470 ? -4.077 2.383 -21.819 1.00 97.25 470 HIS A C 1
ATOM 3730 O O . HIS A 1 470 ? -3.585 3.232 -22.561 1.00 97.25 470 HIS A O 1
ATOM 3736 N N . TYR A 1 471 ? -3.362 1.790 -20.861 1.00 97.81 471 TYR A N 1
ATOM 3737 C CA . TYR A 1 471 ? -2.017 2.230 -20.486 1.00 97.81 471 TYR A CA 1
ATOM 3738 C C . TYR A 1 471 ? -0.975 2.020 -21.595 1.00 97.81 471 TYR A C 1
ATOM 3740 O O . TYR A 1 471 ? -0.057 2.823 -21.754 1.00 97.81 471 TYR A O 1
ATOM 3748 N N . ARG A 1 472 ? -1.124 0.978 -22.421 1.00 97.38 472 ARG A N 1
ATOM 3749 C CA . ARG A 1 472 ? -0.284 0.795 -23.612 1.00 97.38 472 ARG A CA 1
ATOM 3750 C C . ARG A 1 472 ? -0.461 1.946 -24.605 1.00 97.38 472 ARG A C 1
ATOM 3752 O O . ARG A 1 472 ? 0.527 2.377 -25.190 1.00 97.38 472 ARG A O 1
ATOM 3759 N N . SER A 1 473 ? -1.690 2.428 -24.794 1.00 96.88 473 SER A N 1
ATOM 3760 C CA . SER A 1 473 ? -1.989 3.488 -25.762 1.00 96.88 473 SER A CA 1
ATOM 3761 C C . SER A 1 473 ? -1.379 4.840 -25.387 1.00 96.88 473 SER A C 1
ATOM 3763 O O . SER A 1 473 ? -0.907 5.544 -26.275 1.00 96.88 473 SER A O 1
ATOM 3765 N N . ILE A 1 474 ? -1.318 5.173 -24.091 1.00 96.62 474 ILE A N 1
ATOM 3766 C CA . ILE A 1 474 ? -0.680 6.415 -23.631 1.00 96.62 474 ILE A CA 1
ATOM 3767 C C . ILE A 1 474 ? 0.850 6.320 -23.690 1.00 96.62 474 ILE A C 1
ATOM 3769 O O . ILE A 1 474 ? 1.501 7.280 -24.074 1.00 96.62 474 ILE A O 1
ATOM 3773 N N . LEU A 1 475 ? 1.428 5.150 -23.391 1.00 97.00 475 LEU A N 1
ATOM 3774 C CA . LEU A 1 475 ? 2.882 4.934 -23.419 1.00 97.00 475 LEU A CA 1
ATOM 3775 C C . LEU A 1 475 ? 3.458 4.864 -24.838 1.00 97.00 475 LEU A C 1
ATOM 3777 O O . LEU A 1 475 ? 4.619 5.205 -25.061 1.00 97.00 475 LEU A O 1
ATOM 3781 N N . MET A 1 476 ? 2.669 4.362 -25.787 1.00 91.94 476 MET A N 1
ATOM 3782 C CA . MET A 1 476 ? 3.060 4.170 -27.181 1.00 91.94 476 MET A CA 1
ATOM 3783 C C . MET A 1 476 ? 1.936 4.664 -28.106 1.00 91.94 476 MET A C 1
ATOM 3785 O O . MET A 1 476 ? 1.227 3.837 -28.694 1.00 91.94 476 MET A O 1
ATOM 3789 N N . PRO A 1 477 ? 1.745 5.991 -28.231 1.00 75.12 477 PRO A N 1
ATOM 3790 C CA . PRO A 1 477 ? 0.755 6.547 -29.145 1.00 75.12 477 PRO A CA 1
ATOM 3791 C C . PRO A 1 477 ? 1.108 6.169 -30.593 1.00 75.12 477 PRO A C 1
ATOM 3793 O O . PRO A 1 477 ? 2.278 6.211 -30.981 1.00 75.12 477 PRO A O 1
ATOM 3796 N N . GLN A 1 478 ? 0.095 5.740 -31.354 1.00 62.09 478 GLN A N 1
ATOM 3797 C CA . GLN A 1 478 ? 0.231 5.286 -32.747 1.00 62.09 478 GLN A CA 1
ATOM 3798 C C . GLN A 1 478 ? 0.559 6.411 -33.726 1.00 62.09 478 GLN A C 1
ATOM 3800 O O . GLN A 1 478 ? 0.035 7.534 -33.536 1.00 62.09 478 GLN A O 1
#